Protein AF-A0A2D4SNI1-F1 (afdb_monomer)

Sequence (538 aa):
MSNFFRSLFESSTRHPFSGRPELKYFANRITIYRSSGDIVAQPELIWKSGSKNGLIHSILAFSGRELPASEVIIFLNEQDYSRISRAWYAQCLDIISPLYFSLIRDRNIAQRFDTNVRFGFSPDGHNGLQLELQENEFAIGLFDNRHKETEESLPLVDIKAHIAAQSDTFQDLGVLYNDQIAWTLGAHPLDTKRMEKLQIPCALQISQNEHGELSFRTNPAYEYLGLRPVPNFLNRRQLVYRDRILMTFLFETYELNRRTLDKSMMLNVATETLQLSLSNIQLQKSGFLFQKNRFSQWMEGYNLYLHRGYEVNTNKEKALAVFRVQGASIYFKSLRPPCFVDDMILAANKEIELKNGMQINSSGLLFSFHAHPFATQKNWPYLGEVRLEPTSIKLSYGASYKIGRDQKCEIPLPNGNDNSNIVWRPEFVQQERLPFRDSSVSKSSISTYSIMVGPEHALLDLKGDPSLCILQKKYPAFIRRGEQVLSLSTPNRKKSILSGDEILVGNQVFGVYFHKTPIWKQAESILLETPLYRALIS

pLDDT: mean 77.93, std 19.38, range [29.3, 98.19]

Solvent-accessible surface area (backbone atoms only — not comparable to full-atom values): 29930 Å² total; per-residue (Å²): 125,74,67,69,62,60,73,69,71,81,69,80,67,52,58,80,45,82,91,40,76,53,45,47,74,61,39,77,32,39,45,36,31,57,44,90,52,60,46,84,86,39,48,65,36,52,45,45,22,71,96,77,26,32,49,58,41,63,57,65,66,54,85,63,62,48,49,75,48,42,31,39,37,39,33,25,22,59,72,60,44,71,69,60,44,75,68,53,52,51,54,38,46,69,57,44,49,59,56,50,54,48,51,35,60,77,67,64,44,42,59,82,53,102,59,84,62,42,79,46,76,44,42,49,41,42,56,69,43,67,64,79,52,49,90,50,24,38,31,46,32,53,33,34,50,46,70,78,86,44,98,84,52,44,74,51,29,26,36,29,35,28,48,79,93,79,40,102,53,72,43,85,66,48,71,44,35,74,62,32,45,30,50,30,38,14,41,42,81,68,34,80,37,76,36,92,85,37,88,60,55,37,47,43,35,46,47,66,48,98,85,70,50,77,43,82,46,67,37,73,66,44,74,82,41,57,61,41,80,42,68,35,75,87,60,83,74,81,88,82,77,67,71,68,57,52,56,55,48,54,52,55,52,44,75,73,42,79,86,78,72,58,69,66,59,51,51,49,50,49,50,52,51,46,63,74,68,43,37,64,38,38,38,24,43,34,27,42,43,41,63,55,64,88,51,59,92,52,28,54,30,38,44,35,18,34,36,84,91,73,41,75,45,66,58,71,77,85,37,43,28,39,39,40,39,44,68,87,48,44,30,40,26,39,69,41,71,65,25,30,48,60,95,41,78,49,55,69,71,45,71,45,77,68,52,66,72,43,38,35,35,51,70,88,46,68,34,39,32,39,51,49,85,63,66,83,45,88,87,56,51,59,46,28,35,40,41,36,80,64,45,68,44,82,41,59,58,68,40,68,40,37,30,11,38,33,88,86,25,80,42,70,43,78,66,61,63,64,41,88,36,51,37,55,32,79,91,45,62,88,50,64,55,44,87,48,99,89,51,70,46,52,50,74,80,47,15,71,32,68,74,53,33,34,55,61,22,30,38,44,37,27,66,63,80,42,24,39,22,18,64,36,64,92,38,58,31,35,41,36,52,85,95,44,76,46,79,34,69,50,53,71,49,71,40,83,59,54,64,74,24,30,40,39,48,56,47,36,31,28,37,33,42,51,69,94,58,50,47,58,62,54,47,48,54,53,42,72,67,33,71,69,46,53,65,69,78,104

Nearest PDB structures (foldseek):
  1wln-assembly1_A  TM=7.751E-01  e=2.275E-02  Mus musculus
  1d0h-assembly1_A  TM=1.461E-01  e=1.661E-01  Clostridium tetani
  7by5-assembly1_A  TM=1.056E-01  e=3.951E-02  Clostridium tetani E88
  9fx1-assembly1_A  TM=1.630E-01  e=2.225E+00  Human rhinovirus 89 ATCC VR-1199

Secondary structure (DSSP, 8-state):
-HHHHHTTSSSS-B-TTTT-GGGHHHHTTEEEEE-SS-TTT-THHHH-SSSS-SHHHHHHT--SSEE--SEEEEEE-HHHHHT--HHHHHHHHHHHHHHHHHHHHHTT-EESSSSPPEEEEEETTGGG------TTEEEEEEE-------TT--EEEEEEE--TTT-SSPEEEEEEETT-SEEEEESSTT-SEE-TT--S-EEEEEEE-TTS-EEEEE-GGGGGGTEEEEE-TTSTT----SHHHHHHHHHHHHHHTTTT--HHHHHHHHHHHHHHHS-EEEEEEEEEEEE--TTTTTEEEEEEEEETTTEEES--TT-SEEEEEETTEEEEEESSS-EEETTEE--TT-EEE--TT-EEEETTEEEEEEE---TTSTT--EEEEEEEEEEEEEEETT-EEEEESSTT-SEEPP-----TTEEE-GGGTT-SEEEETTEEEEGGG--HHHHH--TT-EEEE-SSS-EEEES-TTS-EEEEETTEEEEE-STT--EE--TT-EEEETTEEEEEE--SS-HHHHHHHHHHHSHHHHHHH-

Foldseek 3Di:
DVVVVVVLPPDDWDQLQVPPLLCVVQSLQKIKHFAPDQCLVPVCSQCPRPDQDHDVNSQVVPPDQEQLFLEKEKEDAPVSVVSDDPVSVVVSCVNRQVVVVCSCVVVVRHYPDPDDRYYYYDYACQLHHHSPADVRMMMMGGDQADDPPDPPWAFWWFKWFDQVVPDPDIDTFGTDTPSGQKAKEDRDPRHPGHDPPRPRIKIWGWDQDPVRDTDTDIRPVVVNTRIDTGTPCPPVFDDDPLDVVVVVVVVVVCVVPVDDDDPVVVVVCVVVSLLVPQWKKKKWFFWFFDFADPPVVWFQWFKWFAAPPRDIGRDPPRGQKIWTDGHLWIKIAGCDDQKDWANDGDPHRDIDIDDAFIWIQTPNFIKTKHADPVPVDPPDTTGIMITGDIGIDIDGAQDKFFEFCAPPGPNHDDDDQDAPRTHTDPVCPPPQWDDDPVDIHGPSNDHPQVQQTHRRAKMFHRSDQTWIAGQDQSWKKWKADPPDIHTRRDHPDIDGDDQQIWIGGRGTIIHIHHDPDSVVVVVVVVLVPDPVNVVVVD

Radius of gyration: 30.47 Å; Cα contacts (8 Å, |Δi|>4): 1027; chains: 1; bounding box: 82×49×83 Å

Structure (mmCIF, N/CA/C/O backbone):
data_AF-A0A2D4SNI1-F1
#
_entry.id   AF-A0A2D4SNI1-F1
#
loop_
_atom_site.group_PDB
_atom_site.id
_atom_site.type_symbol
_atom_site.label_atom_id
_atom_site.label_alt_id
_atom_site.label_comp_id
_atom_site.label_asym_id
_atom_site.label_entity_id
_atom_site.label_seq_id
_atom_site.pdbx_PDB_ins_code
_atom_site.Cartn_x
_atom_site.Cartn_y
_atom_site.Cartn_z
_atom_site.occupancy
_atom_site.B_iso_or_equiv
_atom_site.auth_seq_id
_atom_site.auth_comp_id
_atom_site.auth_asym_id
_atom_site.auth_atom_id
_atom_site.pdbx_PDB_model_num
ATOM 1 N N . MET A 1 1 ? -23.556 -25.888 24.932 1.00 41.31 1 MET A N 1
ATOM 2 C CA . MET A 1 1 ? -22.949 -24.539 25.040 1.00 41.31 1 MET A CA 1
ATOM 3 C C . MET A 1 1 ? -23.935 -23.425 25.424 1.00 41.31 1 MET A C 1
ATOM 5 O O . MET A 1 1 ? -23.460 -22.417 25.919 1.00 41.31 1 MET A O 1
ATOM 9 N N . SER A 1 2 ? -25.267 -23.558 25.287 1.00 42.03 2 SER A N 1
ATOM 10 C CA . SER A 1 2 ? -26.202 -22.449 25.595 1.00 42.03 2 SER A CA 1
ATOM 11 C C . SER A 1 2 ? -26.520 -22.232 27.088 1.00 42.03 2 SER A C 1
ATOM 13 O O . SER A 1 2 ? -26.904 -21.129 27.461 1.00 42.03 2 SER A O 1
ATOM 15 N N . ASN A 1 3 ? -26.316 -23.226 27.964 1.00 29.56 3 ASN A N 1
ATOM 16 C CA . ASN A 1 3 ? -26.633 -23.088 29.398 1.00 29.56 3 ASN A CA 1
ATOM 17 C C . ASN A 1 3 ? -25.528 -22.400 30.223 1.00 29.56 3 ASN A C 1
ATOM 19 O O . ASN A 1 3 ? -25.834 -21.786 31.237 1.00 29.56 3 ASN A O 1
ATOM 23 N N . PHE A 1 4 ? -24.268 -22.430 29.766 1.00 38.88 4 PHE A N 1
ATOM 24 C CA . PHE A 1 4 ? -23.147 -21.772 30.458 1.00 38.88 4 PHE A CA 1
ATOM 25 C C . PHE A 1 4 ? -23.232 -20.240 30.371 1.00 38.88 4 PHE A C 1
ATOM 27 O O . PHE A 1 4 ? -22.919 -19.541 31.329 1.00 38.88 4 PHE A O 1
ATOM 34 N N . PHE A 1 5 ? -23.729 -19.714 29.247 1.00 41.41 5 PHE A N 1
ATOM 35 C CA . PHE A 1 5 ? -23.955 -18.278 29.086 1.00 41.41 5 PHE A CA 1
ATOM 36 C C . PHE A 1 5 ? -25.156 -17.782 29.896 1.00 41.41 5 PHE A C 1
ATOM 38 O O . PHE A 1 5 ? -25.113 -16.666 30.392 1.00 41.41 5 PHE A O 1
ATOM 45 N N . ARG A 1 6 ? -26.200 -18.598 30.099 1.00 36.88 6 ARG A N 1
ATOM 46 C CA . ARG A 1 6 ? -27.396 -18.173 30.849 1.00 36.88 6 ARG A CA 1
ATOM 47 C C . ARG A 1 6 ? -27.132 -17.993 32.350 1.00 36.88 6 ARG A C 1
ATOM 49 O O . ARG A 1 6 ? -27.623 -17.030 32.922 1.00 36.88 6 ARG A O 1
ATOM 56 N N . SER A 1 7 ? -26.294 -18.832 32.968 1.00 38.00 7 SER A N 1
ATOM 57 C CA . SER A 1 7 ? -25.949 -18.717 34.401 1.00 38.00 7 SER A CA 1
ATOM 58 C C . SER A 1 7 ? -24.905 -17.631 34.723 1.00 38.00 7 SER A C 1
ATOM 60 O O . SER A 1 7 ? -24.555 -17.417 35.889 1.00 38.00 7 SER A O 1
ATOM 62 N N . LEU A 1 8 ? -24.357 -16.953 33.707 1.00 41.66 8 LEU A N 1
ATOM 63 C CA . LEU A 1 8 ? -23.438 -15.824 33.884 1.00 41.66 8 LEU A CA 1
ATOM 64 C C . LEU A 1 8 ? -24.173 -14.501 34.169 1.00 41.66 8 LEU A C 1
ATOM 66 O O . LEU A 1 8 ? -23.577 -13.642 34.807 1.00 41.66 8 LEU A O 1
ATOM 70 N N . PHE A 1 9 ? -25.461 -14.373 33.819 1.00 43.88 9 PHE A N 1
ATOM 71 C CA . PHE A 1 9 ? -26.209 -13.102 33.867 1.00 43.88 9 PHE A CA 1
ATOM 72 C C . PHE A 1 9 ? -27.208 -12.944 35.034 1.00 43.88 9 PHE A C 1
ATOM 74 O O . PHE A 1 9 ? -27.954 -11.971 35.062 1.00 43.88 9 PHE A O 1
ATOM 81 N N . GLU A 1 10 ? -27.233 -13.847 36.019 1.00 40.00 10 GLU A N 1
ATOM 82 C CA . GLU A 1 10 ? -28.197 -13.796 37.143 1.00 40.00 10 GLU A CA 1
ATOM 83 C C . GLU A 1 10 ? -27.714 -13.049 38.408 1.00 40.00 10 GLU A C 1
ATOM 85 O O . GLU A 1 10 ? -28.218 -13.285 39.501 1.00 40.00 10 GLU A O 1
ATOM 90 N N . SER A 1 11 ? -26.777 -12.100 38.320 1.00 48.91 11 SER A N 1
ATOM 91 C CA . SER A 1 11 ? -26.444 -11.273 39.496 1.00 48.91 11 SER A CA 1
ATOM 92 C C . SER A 1 11 ? -25.962 -9.862 39.149 1.00 48.91 11 SER A C 1
ATOM 94 O O . SER A 1 11 ? -24.984 -9.700 38.427 1.00 48.91 11 SER A O 1
ATOM 96 N N . SER A 1 12 ? -26.635 -8.861 39.731 1.00 54.75 12 SER A N 1
ATOM 97 C CA . SER A 1 12 ? -26.191 -7.473 39.987 1.00 54.75 12 SER A CA 1
ATOM 98 C C . SER A 1 12 ? -25.812 -6.537 38.828 1.00 54.75 12 SER A C 1
ATOM 100 O O . SER A 1 12 ? -25.370 -5.425 39.103 1.00 54.75 12 SER A O 1
ATOM 102 N N . THR A 1 13 ? -26.005 -6.901 37.560 1.00 60.09 13 THR A N 1
ATOM 103 C CA . THR A 1 13 ? -25.713 -6.000 36.427 1.00 60.09 13 THR A CA 1
ATOM 104 C C . THR A 1 13 ? -26.971 -5.296 35.913 1.00 60.09 13 THR A C 1
ATOM 106 O O . THR A 1 13 ? -27.907 -5.955 35.459 1.00 60.09 13 THR A O 1
ATOM 109 N N . ARG A 1 14 ? -26.988 -3.954 35.938 1.00 70.12 14 ARG A N 1
ATOM 110 C CA . ARG A 1 14 ? -28.028 -3.124 35.297 1.00 70.12 14 ARG A CA 1
ATOM 111 C C . ARG A 1 14 ? -27.537 -2.647 33.929 1.00 70.12 14 ARG A C 1
ATOM 113 O O . ARG A 1 14 ? -26.410 -2.170 33.806 1.00 70.12 14 ARG A O 1
ATOM 120 N N . HIS A 1 15 ? -28.394 -2.736 32.911 1.00 66.38 15 HIS A N 1
ATOM 121 C CA . HIS A 1 15 ? -28.149 -2.119 31.605 1.00 66.38 15 HIS A CA 1
ATOM 122 C C . HIS A 1 15 ? -28.915 -0.786 31.513 1.00 66.38 15 HIS A C 1
ATOM 124 O O . HIS A 1 15 ? -30.149 -0.807 31.472 1.00 66.38 15 HIS A O 1
ATOM 130 N N . PRO A 1 16 ? -28.214 0.364 31.470 1.00 62.09 16 PRO A N 1
ATOM 131 C CA . PRO A 1 16 ? -28.805 1.698 31.655 1.00 62.09 16 PRO A CA 1
ATOM 132 C C . PRO A 1 16 ? -29.789 2.136 30.558 1.00 62.09 16 PRO A C 1
ATOM 134 O O . PRO A 1 16 ? -30.495 3.122 30.725 1.00 62.09 16 PRO A O 1
ATOM 137 N N . PHE A 1 17 ? -29.888 1.395 29.450 1.00 68.62 17 PHE A N 1
ATOM 138 C CA . PHE A 1 17 ? -30.736 1.753 28.304 1.00 68.62 17 PHE A CA 1
ATOM 139 C C . PHE A 1 17 ? -31.727 0.655 27.913 1.00 68.62 17 PHE A C 1
ATOM 141 O O . PHE A 1 17 ? -32.157 0.575 26.760 1.00 68.62 17 PHE A O 1
ATOM 148 N N . SER A 1 18 ? -32.089 -0.220 28.855 1.00 63.16 18 SER A N 1
ATOM 149 C CA . SER A 1 18 ? -33.180 -1.172 28.632 1.00 63.16 18 SER A CA 1
ATOM 150 C C . SER A 1 18 ? -34.470 -0.401 28.288 1.00 63.16 18 SER A C 1
ATOM 152 O O . SER A 1 18 ? -34.991 0.353 29.099 1.00 63.16 18 SER A O 1
ATOM 154 N N . GLY A 1 19 ? -34.929 -0.512 27.035 1.00 64.38 19 GLY A N 1
ATOM 155 C CA . GLY A 1 19 ? -36.088 0.231 26.511 1.00 64.38 19 GLY A CA 1
ATOM 156 C C . GLY A 1 19 ? -35.779 1.370 25.531 1.00 64.38 19 GLY A C 1
ATOM 157 O O . GLY A 1 19 ? -36.714 1.913 24.953 1.00 64.38 19 GLY A O 1
ATOM 158 N N . ARG A 1 20 ? -34.503 1.695 25.281 1.00 68.31 20 ARG A N 1
ATOM 159 C CA . ARG A 1 20 ? -34.074 2.675 24.263 1.00 68.31 20 ARG A CA 1
ATOM 160 C C . ARG A 1 20 ? -33.359 1.977 23.099 1.00 68.31 20 ARG A C 1
ATOM 162 O O . ARG A 1 20 ? -32.124 1.907 23.095 1.00 68.31 20 ARG A O 1
ATOM 169 N N . PRO A 1 21 ? -34.090 1.372 22.139 1.00 64.00 21 PRO A N 1
ATOM 170 C CA . PRO A 1 21 ? -33.493 0.609 21.037 1.00 64.00 21 PRO A CA 1
ATOM 171 C C . PRO A 1 21 ? -32.518 1.436 20.184 1.00 64.00 21 PRO A C 1
ATOM 173 O O . PRO A 1 21 ? -31.556 0.889 19.645 1.00 64.00 21 PRO A O 1
ATOM 176 N N . GLU A 1 22 ? -32.708 2.751 20.113 1.00 58.03 22 GLU A N 1
ATOM 177 C CA . GLU A 1 22 ? -31.824 3.706 19.450 1.00 58.03 22 GLU A CA 1
ATOM 178 C C . GLU A 1 22 ? -30.429 3.794 20.094 1.00 58.03 22 GLU A C 1
ATOM 180 O O . GLU A 1 22 ? -29.448 4.085 19.408 1.00 58.03 22 GLU A O 1
ATOM 185 N N . LEU A 1 23 ? -30.309 3.451 21.381 1.00 68.75 23 LEU A N 1
ATOM 186 C CA . LEU A 1 23 ? -29.051 3.437 22.133 1.00 68.75 23 LEU A CA 1
ATOM 187 C C . LEU A 1 23 ? -28.429 2.045 22.249 1.00 68.75 23 LEU A C 1
ATOM 189 O O . LEU A 1 23 ? -27.414 1.884 22.925 1.00 68.75 23 LEU A O 1
ATOM 193 N N . LYS A 1 24 ? -28.989 1.031 21.578 1.00 70.06 24 LYS A N 1
ATOM 194 C CA . LYS A 1 24 ? -28.545 -0.368 21.694 1.00 70.06 24 LYS A CA 1
ATOM 195 C C . LYS A 1 24 ? -27.043 -0.553 21.442 1.00 70.06 24 LYS A C 1
ATOM 197 O O . LYS A 1 24 ? -26.425 -1.390 22.093 1.00 70.06 24 LYS A O 1
ATOM 202 N N . TYR A 1 25 ? -26.453 0.233 20.535 1.00 71.81 25 TYR A N 1
ATOM 203 C CA . TYR A 1 25 ? -25.004 0.227 20.303 1.00 71.81 25 TYR A CA 1
ATOM 204 C C . TYR A 1 25 ? -24.226 0.560 21.583 1.00 71.81 25 TYR A C 1
ATOM 206 O O . TYR A 1 25 ? -23.408 -0.241 22.025 1.00 71.81 25 TYR A O 1
ATOM 214 N N . PHE A 1 26 ? -24.528 1.699 22.208 1.00 73.25 26 PHE A N 1
ATOM 215 C CA . PHE A 1 26 ? -23.872 2.170 23.429 1.00 73.25 26 PHE A CA 1
ATOM 216 C C . PHE A 1 26 ? -24.216 1.292 24.640 1.00 73.25 26 PHE A C 1
ATOM 218 O O . PHE A 1 26 ? -23.351 0.982 25.458 1.00 73.25 26 PHE A O 1
ATOM 225 N N . ALA A 1 27 ? -25.456 0.805 24.712 1.00 72.81 27 ALA A N 1
ATOM 226 C CA . ALA A 1 27 ? -25.940 -0.048 25.792 1.00 72.81 27 ALA A CA 1
ATOM 227 C C . ALA A 1 27 ? -25.188 -1.370 25.915 1.00 72.81 27 ALA A C 1
ATOM 229 O O . ALA A 1 27 ? -24.910 -1.820 27.021 1.00 72.81 27 ALA A O 1
ATOM 230 N N . ASN A 1 28 ? -24.813 -1.967 24.785 1.00 76.06 28 ASN A N 1
ATOM 231 C CA . ASN A 1 28 ? -24.062 -3.219 24.774 1.00 76.06 28 ASN A CA 1
ATOM 232 C C . ASN A 1 28 ? -22.581 -3.035 25.142 1.00 76.06 28 ASN A C 1
ATOM 234 O O . ASN A 1 28 ? -21.859 -4.018 25.282 1.00 76.06 28 ASN A O 1
ATOM 238 N N . ARG A 1 29 ? -22.111 -1.788 25.252 1.00 82.56 29 ARG A N 1
ATOM 239 C CA . ARG A 1 29 ? -20.713 -1.446 25.541 1.00 82.56 29 ARG A CA 1
ATOM 240 C C . ARG A 1 29 ? -20.500 -0.982 26.974 1.00 82.56 29 ARG A C 1
ATOM 242 O O . ARG A 1 29 ? -19.357 -0.976 27.419 1.00 82.56 29 ARG A O 1
ATOM 249 N N . ILE A 1 30 ? -21.573 -0.613 27.675 1.00 87.44 30 ILE A N 1
ATOM 250 C CA . ILE A 1 30 ? -21.548 -0.115 29.051 1.00 87.44 30 ILE A CA 1
ATOM 251 C C . ILE A 1 30 ? -22.174 -1.156 29.973 1.00 87.44 30 ILE A C 1
ATOM 253 O O . ILE A 1 30 ? -23.309 -1.587 29.774 1.00 87.44 30 ILE A O 1
ATOM 257 N N . THR A 1 31 ? -21.439 -1.532 31.014 1.00 89.31 31 THR A N 1
ATOM 258 C CA . THR A 1 31 ? -21.946 -2.400 32.084 1.00 89.31 31 THR A CA 1
ATOM 259 C C . THR A 1 31 ? -21.827 -1.678 33.415 1.00 89.31 31 THR A C 1
ATOM 261 O O . THR A 1 31 ? -20.744 -1.196 33.744 1.00 89.31 31 THR A O 1
ATOM 264 N N . ILE A 1 32 ? -22.931 -1.594 34.164 1.00 91.56 32 ILE A N 1
ATOM 265 C CA . ILE A 1 32 ? -22.940 -1.048 35.525 1.00 91.56 32 ILE A CA 1
ATOM 266 C C . ILE A 1 32 ? -22.612 -2.169 36.506 1.00 91.56 32 ILE A C 1
ATOM 268 O O . ILE A 1 32 ? -23.205 -3.250 36.457 1.00 91.56 32 ILE A O 1
ATOM 272 N N . TYR A 1 33 ? -21.683 -1.877 37.406 1.00 92.56 33 TYR A N 1
ATOM 273 C CA . TYR A 1 33 ? -21.228 -2.745 38.473 1.00 92.56 33 TYR A CA 1
ATOM 274 C C . TYR A 1 33 ? -21.471 -2.087 39.822 1.00 92.56 33 TYR A C 1
ATOM 276 O O . TYR A 1 33 ? -21.282 -0.883 39.985 1.00 92.56 33 TYR A O 1
ATOM 284 N N . ARG A 1 34 ? -21.830 -2.908 40.808 1.00 92.56 34 ARG A N 1
ATOM 285 C CA . ARG A 1 34 ? -21.821 -2.511 42.212 1.00 92.56 34 ARG A CA 1
ATOM 286 C C . ARG A 1 34 ? -20.539 -2.999 42.866 1.00 92.56 34 ARG A C 1
ATOM 288 O O . ARG A 1 34 ? -20.179 -4.172 42.739 1.00 92.56 34 ARG A O 1
ATOM 295 N N . SER A 1 35 ? -19.866 -2.091 43.552 1.00 92.00 35 SER A N 1
ATOM 296 C CA . SER A 1 35 ? -18.662 -2.367 44.305 1.00 92.00 35 SER A CA 1
ATOM 297 C C . SER A 1 35 ? -18.980 -2.861 45.717 1.00 92.00 35 SER A C 1
ATOM 299 O O . SER A 1 35 ? -19.962 -2.436 46.321 1.00 92.00 35 SER A O 1
ATOM 301 N N . SER A 1 36 ? -18.142 -3.742 46.268 1.00 91.25 36 SER A N 1
ATOM 302 C CA . SER A 1 36 ? -18.206 -4.157 47.677 1.00 91.25 36 SER A CA 1
ATOM 303 C C . SER A 1 36 ? -17.665 -3.108 48.657 1.00 91.25 36 SER A C 1
ATOM 305 O O . SER A 1 36 ? -17.714 -3.332 49.863 1.00 91.25 36 SER A O 1
ATOM 307 N N . GLY A 1 37 ? -17.119 -2.000 48.155 1.00 92.88 37 GLY A N 1
ATOM 308 C CA . GLY A 1 37 ? -16.563 -0.917 48.958 1.00 92.88 37 GLY A CA 1
ATOM 309 C C . GLY A 1 37 ? -16.221 0.316 48.124 1.00 92.88 37 GLY A C 1
ATOM 310 O O . GLY A 1 37 ? -16.485 0.360 46.919 1.00 92.88 37 GLY A O 1
ATOM 311 N N . ASP A 1 38 ? -15.600 1.290 48.782 1.00 94.94 38 ASP A N 1
ATOM 312 C CA . ASP A 1 38 ? -15.228 2.581 48.206 1.00 94.94 38 ASP A CA 1
ATOM 313 C C . ASP A 1 38 ? -14.112 2.428 47.159 1.00 94.94 38 ASP A C 1
ATOM 315 O O . ASP A 1 38 ? -12.943 2.218 47.485 1.00 94.94 38 ASP A O 1
ATOM 319 N N . ILE A 1 39 ? -14.482 2.552 45.885 1.00 94.56 39 ILE A N 1
ATOM 320 C CA . ILE A 1 39 ? -13.575 2.415 44.736 1.00 94.56 39 ILE A CA 1
ATOM 321 C C . ILE A 1 39 ? -12.545 3.542 44.637 1.00 94.56 39 ILE A C 1
ATOM 323 O O . ILE A 1 39 ? -11.504 3.352 44.013 1.00 94.56 39 ILE A O 1
ATOM 327 N N . VAL A 1 40 ? -12.806 4.703 45.246 1.00 95.81 40 VAL A N 1
ATOM 328 C CA . VAL A 1 40 ? -11.831 5.796 45.314 1.00 95.81 40 VAL A CA 1
ATOM 329 C C . VAL A 1 40 ? -10.826 5.517 46.430 1.00 95.81 40 VAL A C 1
ATOM 331 O O . VAL A 1 40 ? -9.638 5.779 46.273 1.00 95.81 40 VAL A O 1
ATOM 334 N N . ALA A 1 41 ? -11.244 4.917 47.542 1.00 95.81 41 ALA A N 1
ATOM 335 C CA . ALA A 1 41 ? -10.294 4.452 48.553 1.00 95.81 41 ALA A CA 1
ATOM 336 C C . ALA A 1 41 ? -9.494 3.213 48.095 1.00 95.81 41 ALA A C 1
ATOM 338 O O . ALA A 1 41 ? -8.340 3.060 48.490 1.00 95.81 41 ALA A O 1
ATOM 339 N N . GLN A 1 42 ? -10.097 2.343 47.273 1.00 95.81 42 GLN A N 1
ATOM 340 C CA . GLN A 1 42 ? -9.550 1.048 46.836 1.00 95.81 42 GLN A CA 1
ATOM 341 C C . GLN A 1 42 ? -9.704 0.855 45.310 1.00 95.81 42 GLN A C 1
ATOM 343 O O . GLN A 1 42 ? -10.631 0.172 44.853 1.00 95.81 42 GLN A O 1
ATOM 348 N N . PRO A 1 43 ? -8.812 1.444 44.489 1.00 95.00 43 PRO A N 1
ATOM 349 C CA . PRO A 1 43 ? -8.909 1.406 43.025 1.00 95.00 43 PRO A CA 1
ATOM 350 C C . PRO A 1 43 ? -8.913 -0.002 42.411 1.00 95.00 43 PRO A C 1
ATOM 352 O O . PRO A 1 43 ? -9.456 -0.211 41.325 1.00 95.00 43 PRO A O 1
ATOM 355 N N . GLU A 1 44 ? -8.344 -0.995 43.096 1.00 94.56 44 GLU A N 1
ATOM 356 C CA . GLU A 1 44 ? -8.334 -2.402 42.687 1.00 94.56 44 GLU A CA 1
ATOM 357 C C . GLU A 1 44 ? -9.741 -2.995 42.505 1.00 94.56 44 GLU A C 1
ATOM 359 O O . GLU A 1 44 ? -9.931 -3.920 41.707 1.00 94.56 44 GLU A O 1
ATOM 364 N N . LEU A 1 45 ? -10.749 -2.427 43.176 1.00 94.69 45 LEU A N 1
ATOM 365 C CA . LEU A 1 45 ? -12.142 -2.848 43.047 1.00 94.69 45 LEU A CA 1
ATOM 366 C C . LEU A 1 45 ? -12.706 -2.577 41.642 1.00 94.69 45 LEU A C 1
ATOM 368 O O . LEU A 1 45 ? -13.611 -3.287 41.203 1.00 94.69 45 LEU A O 1
ATOM 372 N N . ILE A 1 46 ? -12.135 -1.629 40.888 1.00 95.06 46 ILE A N 1
ATOM 373 C CA . ILE A 1 46 ? -12.502 -1.394 39.482 1.00 95.06 46 ILE A CA 1
ATOM 374 C C . ILE A 1 46 ? -12.125 -2.603 38.621 1.00 95.06 46 ILE A C 1
ATOM 376 O O . ILE A 1 46 ? -12.885 -3.002 37.733 1.00 95.06 46 ILE A O 1
ATOM 380 N N . TRP A 1 47 ? -10.964 -3.215 38.883 1.00 94.56 47 TRP A N 1
ATOM 381 C CA . TRP A 1 47 ? -10.548 -4.424 38.176 1.00 94.56 47 TRP A CA 1
ATOM 382 C C . TRP A 1 47 ? -11.469 -5.593 38.510 1.00 94.56 47 TRP A C 1
ATOM 384 O O . TRP A 1 47 ? -11.939 -6.287 37.602 1.00 94.56 47 TRP A O 1
ATOM 394 N N . LYS A 1 48 ? -11.732 -5.797 39.805 1.00 91.94 48 LYS A N 1
ATOM 395 C CA . LYS A 1 48 ? -12.540 -6.906 40.306 1.00 91.94 48 LYS A CA 1
ATOM 396 C C . LYS A 1 48 ? -13.227 -6.538 41.622 1.00 91.94 48 LYS A C 1
ATOM 398 O O . LYS A 1 48 ? -12.569 -6.471 42.655 1.00 91.94 48 LYS A O 1
ATOM 403 N N . SER A 1 49 ? -14.555 -6.424 41.604 1.00 82.50 49 SER A N 1
ATOM 404 C CA . SER A 1 49 ? -15.357 -6.201 42.815 1.00 82.50 49 SER A CA 1
ATOM 405 C C . SER A 1 49 ? -16.203 -7.435 43.152 1.00 82.50 49 SER A C 1
ATOM 407 O O . SER A 1 49 ? -17.357 -7.578 42.759 1.00 82.50 49 SER A O 1
ATOM 409 N N . GLY A 1 50 ? -15.597 -8.418 43.816 1.00 79.69 50 GLY A N 1
ATOM 410 C CA . GLY A 1 50 ? -16.219 -9.728 44.051 1.00 79.69 50 GLY A CA 1
ATOM 411 C C . GLY A 1 50 ? -16.006 -10.728 42.904 1.00 79.69 50 GLY A C 1
ATOM 412 O O . GLY A 1 50 ? -15.061 -10.620 42.124 1.00 79.69 50 GLY A O 1
ATOM 413 N N . SER A 1 51 ? -16.829 -11.778 42.826 1.00 64.94 51 SER A N 1
ATOM 414 C CA . SER A 1 51 ? -16.576 -12.916 41.921 1.00 64.94 51 SER A CA 1
ATOM 415 C C . SER A 1 51 ? -16.980 -12.678 40.459 1.00 64.94 51 SER A C 1
ATOM 417 O O . SER A 1 51 ? -16.438 -13.353 39.584 1.00 64.94 51 SER A O 1
ATOM 419 N N . LYS A 1 52 ? -17.888 -11.728 40.185 1.00 71.56 52 LYS A N 1
ATOM 420 C CA . LYS A 1 52 ? -18.452 -11.461 38.845 1.00 71.56 52 LYS A CA 1
ATOM 421 C C . LYS A 1 52 ? -18.555 -9.973 38.459 1.00 71.56 52 LYS A C 1
ATOM 423 O O . LYS A 1 52 ? -19.199 -9.668 37.465 1.00 71.56 52 LYS A O 1
ATOM 428 N N . ASN A 1 53 ? -17.921 -9.051 39.186 1.00 80.56 53 ASN A N 1
ATOM 429 C CA . ASN A 1 53 ? -17.988 -7.622 38.850 1.00 80.56 53 ASN A CA 1
ATOM 430 C C . ASN A 1 53 ? -16.617 -7.038 38.512 1.00 80.56 53 ASN A C 1
ATOM 432 O O . ASN A 1 53 ? -15.590 -7.527 38.987 1.00 80.56 53 ASN A O 1
ATOM 436 N N . GLY A 1 54 ? -16.626 -5.949 37.745 1.00 90.56 54 GLY A N 1
ATOM 437 C CA . GLY A 1 54 ? -15.444 -5.164 37.401 1.00 90.56 54 GLY A CA 1
ATOM 438 C C . GLY A 1 54 ? -14.957 -5.379 35.970 1.00 90.56 54 GLY A C 1
ATOM 439 O O . GLY A 1 54 ? -15.566 -6.083 35.161 1.00 90.56 54 GLY A O 1
ATOM 440 N N . LEU A 1 55 ? -13.830 -4.747 35.651 1.00 92.25 55 LEU A N 1
ATOM 441 C CA . LEU A 1 55 ? -13.273 -4.691 34.300 1.00 92.25 55 LEU A CA 1
ATOM 442 C C . LEU A 1 55 ? -12.915 -6.071 33.749 1.00 92.25 55 LEU A C 1
ATOM 444 O O . LEU A 1 55 ? -13.159 -6.335 32.570 1.00 92.25 55 LEU A O 1
ATOM 448 N N . ILE A 1 56 ? -12.407 -6.970 34.598 1.00 92.19 56 ILE A N 1
ATOM 449 C CA . ILE A 1 56 ? -12.102 -8.347 34.196 1.00 92.19 56 ILE A CA 1
ATOM 450 C C . ILE A 1 56 ? -13.331 -9.044 33.603 1.00 92.19 56 ILE A C 1
ATOM 452 O O . ILE A 1 56 ? -13.222 -9.749 32.602 1.00 92.19 56 ILE A O 1
ATOM 456 N N . HIS A 1 57 ? -14.509 -8.809 34.183 1.00 89.12 57 HIS A N 1
ATOM 457 C CA . HIS A 1 57 ? -15.752 -9.400 33.713 1.00 89.12 57 HIS A CA 1
ATOM 458 C C . HIS A 1 57 ? -16.175 -8.802 32.367 1.00 89.12 57 HIS A C 1
ATOM 460 O O . HIS A 1 57 ? -16.469 -9.556 31.441 1.00 89.12 57 HIS A O 1
ATOM 466 N N . SER A 1 58 ? -16.117 -7.471 32.219 1.00 88.19 58 SER A N 1
ATOM 467 C CA . SER A 1 58 ? -16.418 -6.798 30.946 1.00 88.19 58 SER A CA 1
ATOM 468 C C . SER A 1 58 ? -15.554 -7.322 29.797 1.00 88.19 58 SER A C 1
ATOM 470 O O . SER A 1 58 ? -16.061 -7.525 28.699 1.00 88.19 58 SER A O 1
ATOM 472 N N . ILE A 1 59 ? -14.263 -7.566 30.042 1.00 88.25 59 ILE A N 1
ATOM 473 C CA . ILE A 1 59 ? -13.335 -8.082 29.025 1.00 88.25 59 ILE A CA 1
ATOM 474 C C . ILE A 1 59 ? -13.659 -9.538 28.685 1.00 88.25 59 ILE A C 1
ATOM 476 O O . ILE A 1 59 ? -13.758 -9.887 27.512 1.00 88.25 59 ILE A O 1
ATOM 480 N N . LEU A 1 60 ? -13.855 -10.387 29.698 1.00 86.62 60 LEU A N 1
ATOM 481 C CA . LEU A 1 60 ? -14.143 -11.811 29.497 1.00 86.62 60 LEU A CA 1
ATOM 482 C C . LEU A 1 60 ? -15.515 -12.067 28.855 1.00 86.62 60 LEU A C 1
ATOM 484 O O . LEU A 1 60 ? -15.703 -13.104 28.221 1.00 86.62 60 LEU A O 1
ATOM 488 N N . ALA A 1 61 ? -16.462 -11.134 28.984 1.00 82.19 61 ALA A N 1
ATOM 489 C CA . ALA A 1 61 ? -17.764 -11.212 28.328 1.00 82.19 61 ALA A CA 1
ATOM 490 C C . ALA A 1 61 ? -17.677 -11.106 26.789 1.00 82.19 61 ALA A C 1
ATOM 492 O O . ALA A 1 61 ? -18.590 -11.564 26.092 1.00 82.19 61 ALA A O 1
ATOM 493 N N . PHE A 1 62 ? -16.577 -10.578 26.231 1.00 76.00 62 PHE A N 1
ATOM 494 C CA . PHE A 1 62 ? -16.324 -10.597 24.788 1.00 76.00 62 PHE A CA 1
ATOM 495 C C . PHE A 1 62 ? -15.917 -12.008 24.333 1.00 76.00 62 PHE A C 1
ATOM 497 O O . PHE A 1 62 ? -14.750 -12.379 24.260 1.00 76.00 62 PHE A O 1
ATOM 504 N N . SER A 1 63 ? -16.924 -12.817 24.010 1.00 54.53 63 SER A N 1
ATOM 505 C CA . SER A 1 63 ? -16.829 -14.252 23.697 1.00 54.53 63 SER A CA 1
ATOM 506 C C . SER A 1 63 ? -16.235 -14.605 22.317 1.00 54.53 63 SER A C 1
ATOM 508 O O . SER A 1 63 ? -16.399 -15.729 21.846 1.00 54.53 63 SER A O 1
ATOM 510 N N . GLY A 1 64 ? -15.518 -13.688 21.660 1.00 58.59 64 GLY A N 1
ATOM 511 C CA . GLY A 1 64 ? -15.164 -13.814 20.243 1.00 58.59 64 GLY A CA 1
ATOM 512 C C . GLY A 1 64 ? -13.770 -13.320 19.877 1.00 58.59 64 GLY A C 1
ATOM 513 O O . GLY A 1 64 ? -13.676 -12.493 18.990 1.00 58.59 64 GLY A O 1
ATOM 514 N N . ARG A 1 65 ? -12.725 -13.843 20.539 1.00 59.00 65 ARG A N 1
ATOM 515 C CA . ARG A 1 65 ? -11.264 -13.737 20.263 1.00 59.00 65 ARG A CA 1
ATOM 516 C C . ARG A 1 65 ? -10.628 -12.351 20.105 1.00 59.00 65 ARG A C 1
ATOM 518 O O . ARG A 1 65 ? -9.477 -12.219 20.499 1.00 59.00 65 ARG A O 1
ATOM 525 N N . GLU A 1 66 ? -11.324 -11.350 19.593 1.00 71.00 66 GLU A N 1
ATOM 526 C CA . GLU A 1 66 ? -10.851 -9.980 19.475 1.00 71.00 66 GLU A CA 1
ATOM 527 C C . GLU A 1 66 ? -11.530 -9.094 20.510 1.00 71.00 66 GLU A C 1
ATOM 529 O O . GLU A 1 66 ? -12.751 -9.141 20.663 1.00 71.00 66 GLU A O 1
ATOM 534 N N . LEU A 1 67 ? -10.750 -8.260 21.201 1.00 74.62 67 LEU A N 1
ATOM 535 C CA . LEU A 1 67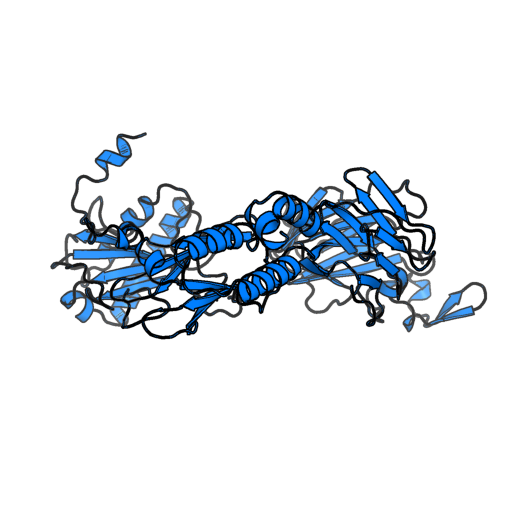 ? -11.303 -7.177 21.999 1.00 74.62 67 LEU A CA 1
ATOM 536 C C . LEU A 1 67 ? -11.540 -5.958 21.092 1.00 74.62 67 LEU A C 1
ATOM 538 O O . LEU A 1 67 ? -10.579 -5.318 20.655 1.00 74.62 67 LEU A O 1
ATOM 542 N N . PRO A 1 68 ? -12.801 -5.581 20.828 1.00 67.38 68 PRO A N 1
ATOM 543 C CA . PRO A 1 68 ? -13.143 -4.427 20.004 1.00 67.38 68 PRO A CA 1
ATOM 544 C C . PRO A 1 68 ? -13.112 -3.137 20.837 1.00 67.38 68 PRO A C 1
ATOM 546 O O . PRO A 1 68 ? -14.121 -2.432 20.886 1.00 67.38 68 PRO A O 1
ATOM 549 N N . ALA A 1 69 ? -12.024 -2.876 21.566 1.00 78.94 69 ALA A N 1
ATOM 550 C CA . ALA A 1 69 ? -11.896 -1.680 22.393 1.00 78.94 69 ALA A CA 1
ATOM 551 C C . ALA A 1 69 ? -10.485 -1.086 22.313 1.00 78.94 69 ALA A C 1
ATOM 553 O O . ALA A 1 69 ? -9.499 -1.744 22.633 1.00 78.94 69 ALA A O 1
ATOM 554 N N . SER A 1 70 ? -10.414 0.177 21.905 1.00 81.69 70 SER A N 1
ATOM 555 C CA . SER A 1 70 ? -9.226 1.036 21.955 1.00 81.69 70 SER A CA 1
ATOM 556 C C . SER A 1 70 ? -9.179 1.893 23.227 1.00 81.69 70 SER A C 1
ATOM 558 O O . SER A 1 70 ? -8.143 2.478 23.556 1.00 81.69 70 SER A O 1
ATOM 560 N N . GLU A 1 71 ? -10.312 2.002 23.923 1.00 87.31 71 GLU A N 1
ATOM 561 C CA . GLU A 1 71 ? -10.496 2.829 25.109 1.00 87.31 71 GLU A CA 1
ATOM 562 C C . GLU A 1 71 ? -11.426 2.148 26.124 1.00 87.31 71 GLU A C 1
ATOM 564 O O . GLU A 1 71 ? -12.414 1.504 25.766 1.00 87.31 71 GLU A O 1
ATOM 569 N N . VAL A 1 72 ? -11.086 2.293 27.401 1.00 89.94 72 VAL A N 1
ATOM 570 C CA . VAL A 1 72 ? -11.855 1.854 28.564 1.00 89.94 72 VAL A CA 1
ATOM 571 C C . VAL A 1 72 ? -12.205 3.108 29.353 1.00 89.94 72 VAL A C 1
ATOM 573 O O . VAL A 1 72 ? -11.306 3.771 29.870 1.00 89.94 72 VAL A O 1
ATOM 576 N N . ILE A 1 73 ? -13.490 3.435 29.472 1.00 91.25 73 ILE A N 1
ATOM 577 C CA . ILE A 1 73 ? -13.938 4.548 30.319 1.00 91.25 73 ILE A CA 1
ATOM 578 C C . ILE A 1 73 ? -14.643 4.004 31.549 1.00 91.25 73 ILE A C 1
ATOM 580 O O . ILE A 1 73 ? -15.549 3.176 31.446 1.00 91.25 73 ILE A O 1
ATOM 584 N N . ILE A 1 74 ? -14.223 4.495 32.709 1.00 93.88 74 ILE A N 1
ATOM 585 C CA . ILE A 1 74 ? -14.826 4.202 34.001 1.00 93.88 74 ILE A CA 1
ATOM 586 C C . ILE A 1 74 ? -15.701 5.396 34.382 1.00 93.88 74 ILE A C 1
ATOM 588 O O . ILE A 1 74 ? -15.207 6.504 34.600 1.00 93.88 74 ILE A O 1
ATOM 592 N N . PHE A 1 75 ? -17.008 5.170 34.420 1.00 93.94 75 PHE A N 1
ATOM 593 C CA . PHE A 1 75 ? -17.987 6.159 34.847 1.00 93.94 75 PHE A CA 1
ATOM 594 C C . PHE A 1 75 ? -18.222 6.033 36.342 1.00 93.94 75 PHE A C 1
ATOM 596 O O . PHE A 1 75 ? -18.453 4.930 36.840 1.00 93.94 75 PHE A O 1
ATOM 603 N N . LEU A 1 76 ? -18.180 7.162 37.034 1.00 95.19 76 LEU A N 1
ATOM 604 C CA . LEU A 1 76 ? -18.341 7.254 38.480 1.00 95.19 76 LEU A CA 1
ATOM 605 C C . LEU A 1 76 ? -19.501 8.176 38.803 1.00 95.19 76 LEU A C 1
ATOM 607 O O . LEU A 1 76 ? -19.722 9.138 38.073 1.00 95.19 76 LEU A O 1
ATOM 611 N N . ASN A 1 77 ? -20.213 7.937 39.901 1.00 95.31 77 ASN A N 1
ATOM 612 C CA . ASN A 1 77 ? -21.143 8.950 40.394 1.00 95.31 77 ASN A CA 1
ATOM 613 C C . ASN A 1 77 ? -20.390 10.274 40.681 1.00 95.31 77 ASN A C 1
ATOM 615 O O . ASN A 1 77 ? -19.165 10.306 40.836 1.00 95.31 77 ASN A O 1
ATOM 619 N N . GLU A 1 78 ? -21.126 11.383 40.725 1.00 93.81 78 GLU A N 1
ATOM 620 C CA . GLU A 1 78 ? -20.543 12.724 40.860 1.00 93.81 78 GLU A CA 1
ATOM 621 C C . GLU A 1 78 ? -19.694 12.883 42.136 1.00 93.81 78 GLU A C 1
ATOM 623 O O . GLU A 1 78 ? -18.624 13.498 42.099 1.00 93.81 78 GLU A O 1
ATOM 628 N N . GLN A 1 79 ? -20.126 12.277 43.247 1.00 95.62 79 GLN A N 1
ATOM 629 C CA . GLN A 1 79 ? -19.425 12.348 44.530 1.00 95.62 79 GLN A CA 1
ATOM 630 C C . GLN A 1 79 ? -18.063 11.651 44.453 1.00 95.62 79 GLN A C 1
ATOM 632 O O . GLN A 1 79 ? -17.049 12.249 44.814 1.00 95.62 79 GLN A O 1
ATOM 637 N N . ASP A 1 80 ? -18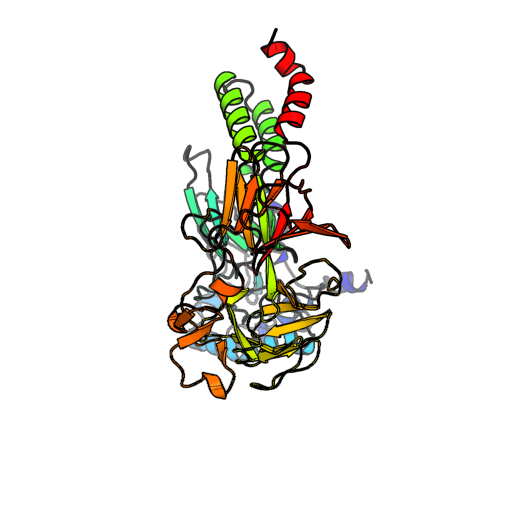.008 10.435 43.914 1.00 96.31 80 ASP A N 1
ATOM 638 C CA . ASP A 1 80 ? -16.766 9.681 43.749 1.00 96.31 80 ASP A CA 1
ATOM 639 C C . ASP A 1 80 ? -15.832 10.335 42.731 1.00 96.31 80 ASP A C 1
ATOM 641 O O . ASP A 1 80 ? -14.629 10.443 42.974 1.00 96.31 80 ASP A O 1
ATOM 645 N N . TYR A 1 81 ? -16.371 10.859 41.626 1.00 96.12 81 TYR A N 1
ATOM 646 C CA . TYR A 1 81 ? -15.563 11.576 40.641 1.00 96.12 81 TYR A CA 1
ATOM 647 C C . TYR A 1 81 ? -14.907 12.831 41.236 1.00 96.12 81 TYR A C 1
ATOM 649 O O . TYR A 1 81 ? -13.735 13.099 40.970 1.00 96.12 81 TYR A O 1
ATOM 657 N N . SER A 1 82 ? -15.622 13.575 42.090 1.00 95.81 82 SER A N 1
ATOM 658 C CA . SER A 1 82 ? -15.101 14.792 42.735 1.00 95.81 82 SER A CA 1
ATOM 659 C C . SER A 1 82 ? -13.905 14.536 43.665 1.00 95.81 82 SER A C 1
ATOM 661 O O . SER A 1 82 ? -13.111 15.440 43.927 1.00 95.81 82 SER A O 1
ATOM 663 N N . ARG A 1 83 ? -13.753 13.295 44.144 1.00 96.69 83 ARG A N 1
ATOM 664 C CA . ARG A 1 83 ? -12.670 12.858 45.035 1.00 96.69 83 ARG A CA 1
ATOM 665 C C . ARG A 1 83 ? -11.406 12.443 44.277 1.00 96.69 83 ARG A C 1
ATOM 667 O O . ARG A 1 83 ? -10.357 12.260 44.898 1.00 96.69 83 ARG A O 1
ATOM 674 N N . ILE A 1 84 ? -11.472 12.293 42.952 1.00 95.75 84 ILE A N 1
ATOM 675 C CA . ILE A 1 84 ? -10.321 11.888 42.145 1.00 95.75 84 ILE A CA 1
ATOM 676 C C . ILE A 1 84 ? -9.337 13.043 41.992 1.00 95.75 84 ILE A C 1
ATOM 678 O O . ILE A 1 84 ? -9.657 14.126 41.510 1.00 95.75 84 ILE A O 1
ATOM 682 N N . SER A 1 85 ? -8.080 12.763 42.323 1.00 94.69 85 SER A N 1
ATOM 683 C CA . SER A 1 85 ? -6.947 13.629 42.010 1.00 94.69 85 SER A CA 1
ATOM 684 C C . SER A 1 85 ? -6.110 13.050 40.868 1.00 94.69 85 SER A C 1
ATOM 686 O O . SER A 1 85 ? -6.193 11.866 40.536 1.00 94.69 85 SER A O 1
ATOM 688 N N . ARG A 1 86 ? -5.214 13.862 40.296 1.00 92.81 86 ARG A N 1
ATOM 689 C CA . ARG A 1 86 ? -4.230 13.379 39.310 1.00 92.81 86 ARG A CA 1
ATOM 690 C C . ARG A 1 86 ? -3.326 12.272 39.874 1.00 92.81 86 ARG A C 1
ATOM 692 O O . ARG A 1 86 ? -2.939 11.375 39.131 1.00 92.81 86 ARG A O 1
ATOM 699 N N . ALA A 1 87 ? -3.002 12.333 41.168 1.00 93.94 87 ALA A N 1
ATOM 700 C CA . ALA A 1 87 ? -2.204 11.312 41.846 1.00 93.94 87 ALA A CA 1
ATOM 701 C C . ALA A 1 87 ? -2.975 9.992 41.973 1.00 93.94 87 ALA A C 1
ATOM 703 O O . ALA A 1 87 ? -2.445 8.937 41.635 1.00 93.94 87 ALA A O 1
ATOM 704 N N . TRP A 1 88 ? -4.249 10.070 42.370 1.00 95.56 88 TRP A N 1
ATOM 705 C CA . TRP A 1 88 ? -5.139 8.912 42.414 1.00 95.56 88 TRP A CA 1
ATOM 706 C C . TRP A 1 88 ? -5.279 8.255 41.038 1.00 95.56 88 TRP A C 1
ATOM 708 O O . TRP A 1 88 ? -5.164 7.041 40.913 1.00 95.56 88 TRP A O 1
ATOM 718 N N . TYR A 1 89 ? -5.465 9.064 39.989 1.00 94.19 89 TYR A N 1
ATOM 719 C CA . TYR A 1 89 ? -5.576 8.576 38.615 1.00 94.19 89 TYR A CA 1
ATOM 720 C C . TYR A 1 89 ? -4.339 7.764 38.211 1.00 94.19 89 TYR A C 1
ATOM 722 O O . TYR A 1 89 ? -4.473 6.657 37.699 1.00 94.19 89 TYR A O 1
ATOM 730 N N . ALA A 1 90 ? -3.135 8.285 38.474 1.00 91.75 90 ALA A N 1
ATOM 731 C CA . ALA A 1 90 ? -1.888 7.581 38.174 1.00 91.75 90 ALA A CA 1
ATOM 732 C C . ALA A 1 90 ? -1.780 6.256 38.948 1.00 91.75 90 ALA A C 1
ATOM 734 O O . ALA A 1 90 ? -1.546 5.216 38.339 1.00 91.75 90 ALA A O 1
ATOM 735 N N . GLN A 1 91 ? -2.059 6.278 40.255 1.00 94.06 91 GLN A N 1
ATOM 736 C CA . GLN A 1 91 ? -2.066 5.080 41.098 1.00 94.06 91 GLN A CA 1
ATOM 737 C C . GLN A 1 91 ? -3.049 4.018 40.583 1.00 94.06 91 GLN A C 1
ATOM 739 O O . GLN A 1 91 ? -2.723 2.835 40.520 1.00 94.06 91 GLN A O 1
ATOM 744 N N . CYS A 1 92 ? -4.254 4.433 40.196 1.00 94.62 92 CYS A N 1
ATOM 745 C CA . CYS A 1 92 ? -5.260 3.541 39.641 1.00 94.62 92 CYS A CA 1
ATOM 746 C C . CYS A 1 92 ? -4.764 2.874 38.345 1.00 94.62 92 CYS A C 1
ATOM 748 O O . CYS A 1 92 ? -4.912 1.663 38.171 1.00 94.62 92 CYS A O 1
ATOM 750 N N . LEU A 1 93 ? -4.110 3.632 37.456 1.00 93.19 93 LEU A N 1
ATOM 751 C CA . LEU A 1 93 ? -3.529 3.080 36.230 1.00 93.19 93 LEU A CA 1
ATOM 752 C C . LEU A 1 93 ? -2.370 2.118 36.486 1.00 93.19 93 LEU A C 1
ATOM 754 O O . LEU A 1 93 ? -2.284 1.111 35.779 1.00 93.19 93 LEU A O 1
ATOM 758 N N . ASP A 1 94 ? -1.528 2.392 37.481 1.00 93.81 94 ASP A N 1
ATOM 759 C CA . ASP A 1 94 ? -0.427 1.506 37.879 1.00 93.81 94 ASP A CA 1
ATOM 760 C C . ASP A 1 94 ? -0.941 0.152 38.392 1.00 93.81 94 ASP A C 1
ATOM 762 O O . ASP A 1 94 ? -0.274 -0.869 38.230 1.00 93.81 94 ASP A O 1
ATOM 766 N N . ILE A 1 95 ? -2.154 0.119 38.952 1.00 94.12 95 ILE A N 1
ATOM 767 C CA . ILE A 1 95 ? -2.822 -1.111 39.395 1.00 94.12 95 ILE A CA 1
ATOM 768 C C . ILE A 1 95 ? -3.511 -1.815 38.218 1.00 94.12 95 ILE A C 1
ATOM 770 O O . ILE A 1 95 ? -3.306 -3.007 37.987 1.00 94.12 95 ILE A O 1
ATOM 774 N N . ILE A 1 96 ? -4.351 -1.099 37.467 1.00 92.88 96 ILE A N 1
ATOM 775 C CA . ILE A 1 96 ? -5.251 -1.711 36.478 1.00 92.88 96 ILE A CA 1
ATOM 776 C C . ILE A 1 96 ? -4.510 -2.112 35.200 1.00 92.88 96 ILE A C 1
ATOM 778 O O . ILE A 1 96 ? -4.789 -3.178 34.646 1.00 92.88 96 ILE A O 1
ATOM 782 N N . SER A 1 97 ? -3.566 -1.298 34.720 1.00 90.69 97 SER A N 1
ATOM 783 C CA . SER A 1 97 ? -2.924 -1.534 33.419 1.00 90.69 97 SER A CA 1
ATOM 784 C C . SER A 1 97 ? -2.146 -2.858 33.380 1.00 90.69 97 SER A C 1
ATOM 786 O O . SER A 1 97 ? -2.363 -3.634 32.446 1.00 90.69 97 SER A O 1
ATOM 788 N N . PRO A 1 98 ? -1.303 -3.206 34.377 1.00 91.81 98 PRO A N 1
ATOM 789 C CA . PRO A 1 98 ? -0.596 -4.489 34.374 1.00 91.81 98 PRO A CA 1
ATOM 790 C C . PRO A 1 98 ? -1.537 -5.696 34.428 1.00 91.81 98 PRO A C 1
ATOM 792 O O . PRO A 1 98 ? -1.280 -6.705 33.765 1.00 91.81 98 PRO A O 1
ATOM 795 N N . LEU A 1 99 ? -2.637 -5.591 35.182 1.00 93.31 99 LEU A N 1
ATOM 796 C CA . LEU A 1 99 ? -3.660 -6.636 35.277 1.00 93.31 99 LEU A CA 1
ATOM 797 C C . LEU A 1 99 ? -4.380 -6.826 33.940 1.00 93.31 99 LEU A C 1
ATOM 799 O O . LEU A 1 99 ? -4.545 -7.957 33.480 1.00 93.31 99 LEU A O 1
ATOM 803 N N . TYR A 1 100 ? -4.731 -5.720 33.285 1.00 91.25 100 TYR A N 1
ATOM 804 C CA . TYR A 1 100 ? -5.314 -5.710 31.952 1.00 91.25 100 TYR A CA 1
ATOM 805 C C . TYR A 1 100 ? -4.395 -6.394 30.932 1.00 91.25 100 TYR A C 1
ATOM 807 O O . TYR A 1 100 ? -4.795 -7.374 30.305 1.00 91.25 100 TYR A O 1
ATOM 815 N N . PHE A 1 101 ? -3.147 -5.935 30.796 1.00 88.44 101 PHE A N 1
ATOM 816 C CA . PHE A 1 101 ? -2.220 -6.489 29.804 1.00 88.44 101 PHE A CA 1
ATOM 817 C C . PHE A 1 101 ? -1.848 -7.945 30.096 1.00 88.44 101 PHE A C 1
ATOM 819 O O . PHE A 1 101 ? -1.710 -8.735 29.161 1.00 88.44 101 PHE A O 1
ATOM 826 N N . SER A 1 102 ? -1.749 -8.328 31.373 1.00 91.00 102 SER A N 1
ATOM 827 C CA . SER A 1 102 ? -1.546 -9.730 31.750 1.00 91.00 102 SER A CA 1
ATOM 828 C C . SER A 1 102 ? -2.741 -10.584 31.344 1.00 91.00 102 SER A C 1
ATOM 830 O O . SER A 1 102 ? -2.544 -11.609 30.708 1.00 91.00 102 SER A O 1
ATOM 832 N N . LEU A 1 103 ? -3.979 -10.141 31.592 1.00 89.38 103 LEU A N 1
ATOM 833 C CA . LEU A 1 103 ? -5.170 -10.877 31.162 1.00 89.38 103 LEU A CA 1
ATOM 834 C C . LEU A 1 103 ? -5.211 -11.069 29.641 1.00 89.38 103 LEU A C 1
ATOM 836 O O . LEU A 1 103 ? -5.479 -12.178 29.183 1.00 89.38 103 LEU A O 1
ATOM 840 N N . ILE A 1 104 ? -4.954 -10.007 28.870 1.00 87.31 104 ILE A N 1
ATOM 841 C CA . ILE A 1 104 ? -4.952 -10.062 27.402 1.00 87.31 104 ILE A CA 1
ATOM 842 C C . ILE A 1 104 ? -3.912 -11.070 26.902 1.00 87.31 104 ILE A C 1
ATOM 844 O O . ILE A 1 104 ? -4.249 -11.942 26.100 1.00 87.31 104 ILE A O 1
ATOM 848 N N . ARG A 1 105 ? -2.680 -10.997 27.424 1.00 87.31 105 ARG A N 1
ATOM 849 C CA . ARG A 1 105 ? -1.589 -11.921 27.088 1.00 87.31 105 ARG A CA 1
ATOM 850 C C . ARG A 1 105 ? -1.922 -13.359 27.483 1.00 87.31 105 ARG A C 1
ATOM 852 O O . ARG A 1 105 ? -1.851 -14.255 26.649 1.00 87.31 105 ARG A O 1
ATOM 859 N N . ASP A 1 106 ? -2.315 -13.581 28.734 1.00 88.69 106 ASP A N 1
ATOM 860 C CA . ASP A 1 106 ? -2.515 -14.916 29.305 1.00 88.69 106 ASP A CA 1
ATOM 861 C C . ASP A 1 106 ? -3.729 -15.629 28.682 1.00 88.69 106 ASP A C 1
ATOM 863 O O . ASP A 1 106 ? -3.780 -16.857 28.621 1.00 88.69 106 ASP A O 1
ATOM 867 N N . ARG A 1 107 ? -4.717 -14.867 28.192 1.00 86.19 107 ARG A N 1
ATOM 868 C CA . ARG A 1 107 ? -5.891 -15.392 27.477 1.00 86.19 107 ARG A CA 1
ATOM 869 C C . ARG A 1 107 ? -5.749 -15.368 25.957 1.00 86.19 107 ARG A C 1
ATOM 871 O O . ARG A 1 107 ? -6.680 -15.810 25.285 1.00 86.19 107 ARG A O 1
ATOM 878 N N . ASN A 1 108 ? -4.620 -14.890 25.430 1.00 84.88 108 ASN A N 1
ATOM 879 C CA . ASN A 1 108 ? -4.380 -14.699 24.000 1.00 84.88 108 ASN A CA 1
ATOM 880 C C . ASN A 1 108 ? -5.553 -13.979 23.304 1.00 84.88 108 ASN A C 1
ATOM 882 O O . ASN A 1 108 ? -6.056 -14.422 22.269 1.00 84.88 108 ASN A O 1
ATOM 886 N N . ILE A 1 109 ? -6.048 -12.910 23.932 1.00 83.38 109 ILE A N 1
ATOM 887 C CA . ILE A 1 109 ? -7.120 -12.089 23.369 1.00 83.38 109 ILE A CA 1
ATOM 888 C C . ILE A 1 109 ? -6.477 -11.190 22.319 1.00 83.38 109 ILE A C 1
ATOM 890 O O . ILE A 1 109 ? -5.647 -10.344 22.646 1.00 83.38 109 ILE A O 1
ATOM 894 N N . ALA A 1 110 ? -6.846 -11.376 21.056 1.00 79.44 110 ALA A N 1
ATOM 895 C CA . ALA A 1 110 ? -6.355 -10.535 19.980 1.00 79.44 110 ALA A CA 1
ATOM 896 C C . ALA A 1 110 ? -6.841 -9.096 20.202 1.00 79.44 110 ALA A C 1
ATOM 898 O O . ALA A 1 110 ? -8.014 -8.842 20.487 1.00 79.44 110 ALA A O 1
ATOM 899 N N . GLN A 1 111 ? -5.935 -8.134 20.094 1.00 74.19 111 GLN A N 1
ATOM 900 C CA . GLN A 1 111 ? -6.303 -6.726 20.071 1.00 74.19 111 GLN A CA 1
ATOM 901 C C . GLN A 1 111 ? -6.407 -6.301 18.614 1.00 74.19 111 GLN A C 1
ATOM 903 O O . GLN A 1 111 ? -5.494 -6.530 17.827 1.00 74.19 111 GLN A O 1
ATOM 908 N N . ARG A 1 112 ? -7.535 -5.688 18.247 1.00 67.25 112 ARG A N 1
ATOM 909 C CA . ARG A 1 112 ? -7.772 -5.257 16.862 1.00 67.25 112 ARG A CA 1
ATOM 910 C C . ARG A 1 112 ? -6.800 -4.166 16.406 1.00 67.25 112 ARG A C 1
ATOM 912 O O . ARG A 1 112 ? -6.548 -4.018 15.216 1.00 67.25 112 ARG A O 1
ATOM 919 N N . PHE A 1 113 ? -6.241 -3.425 17.355 1.00 65.12 113 PHE A N 1
ATOM 920 C CA . PHE A 1 113 ? -5.140 -2.510 17.115 1.00 65.12 113 PHE A CA 1
ATOM 921 C C . PHE A 1 113 ? -3.963 -2.890 17.991 1.00 65.12 113 PHE A C 1
ATOM 923 O O . PHE A 1 113 ? -4.150 -3.158 19.176 1.00 65.12 113 PHE A O 1
ATOM 930 N N . ASP A 1 114 ? -2.764 -2.808 17.421 1.00 61.50 114 ASP A N 1
ATOM 931 C CA . ASP A 1 114 ? -1.477 -3.014 18.098 1.00 61.50 114 ASP A CA 1
ATOM 932 C C . ASP A 1 114 ? -1.134 -1.858 19.060 1.00 61.50 114 ASP A C 1
ATOM 934 O O . ASP A 1 114 ? -0.028 -1.328 19.087 1.00 61.50 114 ASP A O 1
ATOM 938 N N . THR A 1 115 ? -2.129 -1.343 19.787 1.00 59.84 115 THR A N 1
ATOM 939 C CA . THR A 1 115 ? -1.966 -0.141 20.598 1.00 59.84 115 THR A CA 1
ATOM 940 C C . THR A 1 115 ? -2.482 -0.278 22.000 1.00 59.84 115 THR A C 1
ATOM 942 O O . THR A 1 115 ? -3.553 -0.825 22.244 1.00 59.84 115 THR A O 1
ATOM 945 N N . ASN A 1 116 ? -1.729 0.355 22.897 1.00 71.56 116 ASN A N 1
ATOM 946 C CA . ASN A 1 116 ? -2.073 0.544 24.293 1.00 71.56 116 ASN A CA 1
ATOM 947 C C . ASN A 1 116 ? -3.489 1.111 24.422 1.00 71.56 116 ASN A C 1
ATOM 949 O O . ASN A 1 116 ? -3.765 2.238 23.991 1.00 71.56 116 ASN A O 1
ATOM 953 N N . VAL A 1 117 ? -4.369 0.327 25.040 1.00 80.56 117 VAL A N 1
ATOM 954 C CA . VAL A 1 117 ? -5.712 0.766 25.415 1.00 80.56 117 VAL A CA 1
ATOM 955 C C . VAL A 1 117 ? -5.605 1.974 26.337 1.00 80.56 117 VAL A C 1
ATOM 957 O O . VAL A 1 117 ? -4.808 1.986 27.275 1.00 80.56 117 VAL A O 1
ATOM 960 N N . ARG A 1 118 ? -6.386 3.018 26.045 1.00 85.75 118 ARG A N 1
ATOM 961 C CA . ARG A 1 118 ? -6.477 4.188 26.922 1.00 85.75 118 ARG A CA 1
ATOM 962 C C . ARG A 1 118 ? -7.480 3.905 28.026 1.00 85.75 118 ARG A C 1
ATOM 964 O O . ARG A 1 118 ? -8.573 3.430 27.752 1.00 85.75 118 ARG A O 1
ATOM 971 N N . PHE A 1 119 ? -7.122 4.261 29.245 1.00 89.38 119 PHE A N 1
ATOM 972 C CA . PHE A 1 119 ? -8.060 4.329 30.352 1.00 89.38 119 PHE A CA 1
ATOM 973 C C . PHE A 1 119 ? -8.483 5.781 30.548 1.00 89.38 119 PHE A C 1
ATOM 975 O O . PHE A 1 119 ? -7.647 6.682 30.458 1.00 89.38 119 PHE A O 1
ATOM 982 N N . GLY A 1 120 ? -9.768 6.001 30.785 1.00 90.75 120 GLY A N 1
ATOM 983 C CA . GLY A 1 120 ? -10.345 7.302 31.092 1.00 90.75 120 GLY A CA 1
ATOM 984 C C . GLY A 1 120 ? -11.340 7.193 32.240 1.00 90.75 120 GLY A C 1
ATOM 985 O O . GLY A 1 120 ? -11.882 6.121 32.505 1.00 90.75 120 GLY A O 1
ATOM 986 N N . PHE A 1 121 ? -11.587 8.315 32.908 1.00 92.19 121 PHE A N 1
ATOM 987 C CA . PHE A 1 121 ? -12.602 8.432 33.950 1.00 92.19 121 PHE A CA 1
ATOM 988 C C . PHE A 1 121 ? -13.549 9.559 33.578 1.00 92.19 121 PHE A C 1
ATOM 990 O O . PHE A 1 121 ? -13.121 10.572 33.025 1.00 92.19 121 PHE A O 1
ATOM 997 N N . SER A 1 122 ? -14.829 9.379 33.869 1.00 91.94 122 SER A N 1
ATOM 998 C CA . SER A 1 122 ? -15.860 10.360 33.551 1.00 91.94 122 SER A CA 1
ATOM 999 C C . SER A 1 122 ? -16.912 10.385 34.663 1.00 91.94 122 SER A C 1
ATOM 1001 O O . SER A 1 122 ? -17.227 9.320 35.200 1.00 91.94 122 SER A O 1
ATOM 1003 N N . PRO A 1 123 ? -17.450 11.555 35.047 1.00 93.75 123 PRO A N 1
ATOM 1004 C CA . PRO A 1 123 ? -18.573 11.595 35.969 1.00 93.75 123 PRO A CA 1
ATOM 1005 C C . PRO A 1 123 ? -19.849 11.109 35.274 1.00 93.75 123 PRO A C 1
ATOM 1007 O O . PRO A 1 123 ? -20.012 11.239 34.058 1.00 93.75 123 PRO A O 1
ATOM 1010 N N . ASP A 1 124 ? -20.780 10.578 36.053 1.00 90.31 124 ASP A N 1
ATOM 1011 C CA . ASP A 1 124 ? -22.142 10.322 35.608 1.00 90.31 124 ASP A CA 1
ATOM 1012 C C . ASP A 1 124 ? -22.801 11.638 35.170 1.00 90.31 124 ASP A C 1
ATOM 1014 O O . ASP A 1 124 ? -22.588 12.689 35.774 1.00 90.31 124 ASP A O 1
ATOM 1018 N N . GLY A 1 125 ? -23.559 11.605 34.076 1.00 81.25 125 GLY A N 1
ATOM 1019 C CA . GLY A 1 125 ? -24.128 12.799 33.451 1.00 81.25 125 GLY A CA 1
ATOM 1020 C C . GLY A 1 125 ? -23.161 13.561 32.540 1.00 81.25 125 GLY A C 1
ATOM 1021 O O . GLY A 1 125 ? -23.583 14.517 31.879 1.00 81.25 125 GLY A O 1
ATOM 1022 N N . HIS A 1 126 ? -21.886 13.161 32.436 1.00 81.62 126 HIS A N 1
ATOM 1023 C CA . HIS A 1 126 ? -20.953 13.822 31.525 1.00 81.62 126 HIS A CA 1
ATOM 1024 C C . HIS A 1 126 ? -21.473 13.799 30.083 1.00 81.62 126 HIS A C 1
ATOM 1026 O O . HIS A 1 126 ? -21.963 12.784 29.587 1.00 81.62 126 HIS A O 1
ATOM 1032 N N . ASN A 1 127 ? -21.382 14.944 29.404 1.00 71.62 127 ASN A N 1
ATOM 1033 C CA . ASN A 1 127 ? -21.876 15.142 28.041 1.00 71.62 127 ASN A CA 1
ATOM 1034 C C . ASN A 1 127 ? -23.339 14.714 27.807 1.00 71.62 127 ASN A C 1
ATOM 1036 O O . ASN A 1 127 ? -23.709 14.488 26.663 1.00 71.62 127 ASN A O 1
ATOM 1040 N N . GLY A 1 128 ? -24.178 14.663 28.850 1.00 70.50 128 GLY A N 1
ATOM 1041 C CA . GLY A 1 128 ? -25.603 14.328 28.744 1.00 70.50 128 GLY A CA 1
ATOM 1042 C C . GLY A 1 128 ? -25.932 12.840 28.899 1.00 70.50 128 GLY A C 1
ATOM 1043 O O . GLY A 1 128 ? -27.106 12.476 28.840 1.00 70.50 128 GLY A O 1
ATOM 1044 N N . LEU A 1 129 ? -24.936 11.977 29.129 1.00 76.00 129 LEU A N 1
ATOM 1045 C CA . LEU A 1 129 ? -25.163 10.559 29.403 1.00 76.00 129 LEU A CA 1
ATOM 1046 C C . LEU A 1 129 ? -25.404 10.336 30.895 1.00 76.00 129 LEU A C 1
ATOM 1048 O O . LEU A 1 129 ? -24.455 10.260 31.668 1.00 76.00 129 LEU A O 1
ATOM 1052 N N . GLN A 1 130 ? -26.668 10.200 31.284 1.00 84.56 130 GLN A N 1
ATOM 1053 C CA . GLN A 1 130 ? -27.045 9.901 32.662 1.00 84.56 130 GLN A CA 1
ATOM 1054 C C . GLN A 1 130 ? -27.299 8.399 32.826 1.00 84.56 130 GLN A C 1
ATOM 1056 O O . GLN A 1 130 ? -28.237 7.845 32.253 1.00 84.56 130 GLN A O 1
ATOM 1061 N N . LEU A 1 131 ? -26.416 7.738 33.568 1.00 86.38 131 LEU A N 1
ATOM 1062 C CA . LEU A 1 131 ? -26.471 6.321 33.920 1.00 86.38 131 LEU A CA 1
ATOM 1063 C C . LEU A 1 131 ? -27.183 6.093 35.260 1.00 86.38 131 LEU A C 1
ATOM 1065 O O . LEU A 1 131 ? -27.544 4.956 35.554 1.00 86.38 131 LEU A O 1
ATOM 1069 N N . GLU A 1 132 ? -27.399 7.153 36.046 1.00 90.94 132 GLU A N 1
ATOM 1070 C CA . GLU A 1 132 ? -28.033 7.133 37.371 1.00 90.94 132 GLU A CA 1
ATOM 1071 C C . GLU A 1 132 ? -27.263 6.249 38.366 1.00 90.94 132 GLU A C 1
ATOM 1073 O O . GLU A 1 132 ? -27.852 5.416 39.065 1.00 90.94 132 GLU A O 1
ATOM 1078 N N . LEU A 1 133 ? -25.935 6.379 38.383 1.00 93.19 133 LEU A N 1
ATOM 1079 C CA . LEU A 1 133 ? -25.057 5.605 39.257 1.00 93.19 133 LEU A CA 1
ATOM 1080 C C . LEU A 1 133 ? -25.325 5.955 40.719 1.00 93.19 133 LEU A C 1
ATOM 1082 O O . LEU A 1 133 ? -25.263 7.118 41.117 1.00 93.19 133 LEU A O 1
ATOM 1086 N N . GLN A 1 134 ? -25.616 4.931 41.517 1.00 93.88 134 GLN A N 1
ATOM 1087 C CA . GLN A 1 134 ? -25.790 5.076 42.958 1.00 93.88 134 GLN A CA 1
ATOM 1088 C C . GLN A 1 134 ? -24.438 5.063 43.690 1.00 93.88 134 GLN A C 1
ATOM 1090 O O . GLN A 1 134 ? -23.375 4.852 43.098 1.00 93.88 134 GLN A O 1
ATOM 1095 N N . GLU A 1 135 ? -24.478 5.268 45.005 1.00 89.56 135 GLU A N 1
ATOM 1096 C CA . GLU A 1 135 ? -23.312 5.078 45.867 1.00 89.56 135 GLU A CA 1
ATOM 1097 C C . GLU A 1 135 ? -22.754 3.652 45.709 1.00 89.56 135 GLU A C 1
ATOM 1099 O O . GLU A 1 135 ? -23.507 2.674 45.649 1.00 89.56 135 GLU A O 1
ATOM 1104 N N . ASN A 1 136 ? -21.427 3.534 45.636 1.00 89.69 136 ASN A N 1
ATOM 1105 C CA . ASN A 1 136 ? -20.709 2.288 45.353 1.00 89.69 136 ASN A CA 1
ATOM 1106 C C . ASN A 1 136 ? -21.019 1.664 43.980 1.00 89.69 136 ASN A C 1
ATOM 1108 O O . ASN A 1 136 ? -20.622 0.526 43.734 1.00 89.69 136 ASN A O 1
ATOM 1112 N N . GLU A 1 137 ? -21.696 2.357 43.063 1.00 94.12 137 GLU A N 1
ATOM 1113 C CA . GLU A 1 137 ? -21.842 1.913 41.676 1.00 94.12 137 GLU A CA 1
ATOM 1114 C C . GLU A 1 137 ? -20.878 2.651 40.749 1.00 94.12 137 GLU A C 1
ATOM 1116 O O . GLU A 1 137 ? -20.623 3.847 40.876 1.00 94.12 137 GLU A O 1
ATOM 1121 N N . PHE A 1 138 ? -20.366 1.915 39.771 1.00 95.06 138 PHE A N 1
ATOM 1122 C CA . PHE A 1 138 ? -19.569 2.451 38.678 1.00 95.06 138 PHE A CA 1
ATOM 1123 C C . PHE A 1 138 ? -19.950 1.743 37.386 1.00 95.06 138 PHE A C 1
ATOM 1125 O O . PHE A 1 138 ? -20.405 0.598 37.407 1.00 95.06 138 PHE A O 1
ATOM 1132 N N . ALA A 1 139 ? -19.757 2.394 36.245 1.00 93.06 139 ALA A N 1
ATOM 1133 C CA . ALA A 1 139 ? -19.925 1.738 34.956 1.00 93.06 139 ALA A CA 1
ATOM 1134 C C . ALA A 1 139 ? -18.594 1.604 34.233 1.00 93.06 139 ALA A C 1
ATOM 1136 O O . ALA A 1 139 ? -17.725 2.464 34.326 1.00 93.06 139 ALA A O 1
ATOM 1137 N N . ILE A 1 140 ? -18.451 0.527 33.472 1.00 92.81 140 ILE A N 1
ATOM 1138 C CA . ILE A 1 140 ? -17.315 0.329 32.582 1.00 92.81 140 ILE A CA 1
ATOM 1139 C C . ILE A 1 140 ? -17.836 0.317 31.161 1.00 92.81 140 ILE A C 1
ATOM 1141 O O . ILE A 1 140 ? -18.670 -0.517 30.803 1.00 92.81 140 ILE A O 1
ATOM 1145 N N . GLY A 1 141 ? -17.307 1.235 30.366 1.00 89.88 141 GLY A N 1
ATOM 1146 C CA . GLY A 1 141 ? -17.522 1.315 28.938 1.00 89.88 141 GLY A CA 1
ATOM 1147 C C . GLY A 1 141 ? -16.299 0.835 28.159 1.00 89.88 141 GLY A C 1
ATOM 1148 O O . GLY A 1 141 ? -15.193 1.316 28.398 1.00 89.88 141 GLY A O 1
ATOM 1149 N N . LEU A 1 142 ? -16.494 -0.108 27.236 1.00 88.69 142 LEU A N 1
ATOM 1150 C CA . LEU A 1 142 ? -15.450 -0.610 26.334 1.00 88.69 142 LEU A CA 1
ATOM 1151 C C . LEU A 1 142 ? -15.702 -0.096 24.914 1.00 88.69 142 LEU A C 1
ATOM 1153 O O . LEU A 1 142 ? -16.665 -0.517 24.271 1.00 88.69 142 LEU A O 1
ATOM 1157 N N . PHE A 1 143 ? -14.847 0.805 24.427 1.00 83.56 143 PHE A N 1
ATOM 1158 C CA . PHE A 1 143 ? -15.124 1.619 23.241 1.00 83.56 143 PHE A CA 1
ATOM 1159 C C . PHE A 1 143 ? -14.014 1.599 22.198 1.00 83.56 143 PHE A C 1
ATOM 1161 O O . PHE A 1 143 ? -12.838 1.410 22.500 1.00 83.56 143 PHE A O 1
ATOM 1168 N N . ASP A 1 144 ? -14.411 1.835 20.953 1.00 78.69 144 ASP A N 1
ATOM 1169 C CA . ASP A 1 144 ? -13.612 1.683 19.741 1.00 78.69 144 ASP A CA 1
ATOM 1170 C C . ASP A 1 144 ? -13.438 3.004 18.954 1.00 78.69 144 ASP A C 1
ATOM 1172 O O . ASP A 1 144 ? -13.117 3.007 17.764 1.00 78.69 144 ASP A O 1
ATOM 1176 N N . ASN A 1 145 ? -13.615 4.140 19.640 1.00 73.12 145 ASN A N 1
ATOM 1177 C CA . ASN A 1 145 ? -13.654 5.488 19.054 1.00 73.12 145 ASN A CA 1
ATOM 1178 C C . ASN A 1 145 ? -12.306 6.233 19.007 1.00 73.12 145 ASN A C 1
ATOM 1180 O O . ASN A 1 145 ? -12.242 7.366 18.517 1.00 73.12 145 ASN A O 1
ATOM 1184 N N . ARG A 1 146 ? -11.225 5.662 19.551 1.00 74.81 146 ARG A N 1
ATOM 1185 C CA . ARG A 1 146 ? -10.001 6.434 19.797 1.00 74.81 146 ARG A CA 1
ATOM 1186 C C . ARG A 1 146 ? -9.275 6.767 18.496 1.00 74.81 146 ARG A C 1
ATOM 1188 O O . ARG A 1 146 ? -8.761 5.874 17.837 1.00 74.81 146 ARG A O 1
ATOM 1195 N N . HIS A 1 147 ? -9.132 8.058 18.215 1.00 77.06 147 HIS A N 1
ATOM 1196 C CA . HIS A 1 147 ? -8.108 8.574 17.309 1.00 77.06 147 HIS A CA 1
ATOM 1197 C C . HIS A 1 147 ? -6.795 8.731 18.081 1.00 77.06 147 HIS A C 1
ATOM 1199 O O . HIS A 1 147 ? -6.805 9.257 19.197 1.00 77.06 147 HIS A O 1
ATOM 1205 N N . LYS A 1 148 ? -5.667 8.250 17.550 1.00 70.12 148 LYS A N 1
ATOM 1206 C CA . LYS A 1 148 ? -4.384 8.318 18.270 1.00 70.12 148 LYS A CA 1
ATOM 1207 C C . LYS A 1 148 ? -3.662 9.645 18.064 1.00 70.12 148 LYS A C 1
ATOM 1209 O O . LYS A 1 148 ? -2.746 9.911 18.835 1.00 70.12 148 LYS A O 1
ATOM 1214 N N . GLU A 1 149 ? -4.066 10.437 17.067 1.00 73.56 149 GLU A N 1
ATOM 1215 C CA . GLU A 1 149 ? -3.418 11.704 16.691 1.00 73.56 149 GLU A CA 1
ATOM 1216 C C . GLU A 1 149 ? -1.900 11.542 16.476 1.00 73.56 149 GLU A C 1
ATOM 1218 O O . GLU A 1 149 ? -1.095 12.391 16.852 1.00 73.56 149 GLU A O 1
ATOM 1223 N N . THR A 1 150 ? -1.485 10.410 15.902 1.00 73.81 150 THR A N 1
ATOM 1224 C CA . THR A 1 150 ? -0.071 10.123 15.616 1.00 73.81 150 THR A CA 1
ATOM 1225 C C . THR A 1 150 ? 0.278 10.478 14.176 1.00 73.81 150 THR A C 1
ATOM 1227 O O . THR A 1 150 ? -0.600 10.562 13.321 1.00 73.81 150 THR A O 1
ATOM 1230 N N . GLU A 1 151 ? 1.571 10.600 13.865 1.00 72.25 151 GLU A N 1
ATOM 1231 C CA . GLU A 1 151 ? 2.035 10.751 12.474 1.00 72.25 151 GLU A CA 1
ATOM 1232 C C . GLU A 1 151 ? 1.640 9.561 11.571 1.00 72.25 151 GLU A C 1
ATOM 1234 O O . GLU A 1 151 ? 1.628 9.686 10.348 1.00 72.25 151 GLU A O 1
ATOM 1239 N N . GLU A 1 152 ? 1.304 8.407 12.160 1.00 69.88 152 GLU A N 1
ATOM 1240 C CA . GLU A 1 152 ? 0.836 7.206 11.455 1.00 69.88 152 GLU A CA 1
ATOM 1241 C C . GLU A 1 152 ? -0.682 7.203 11.204 1.00 69.88 152 GLU A C 1
ATOM 1243 O O . GLU A 1 152 ? -1.187 6.366 10.446 1.00 69.88 152 GLU A O 1
ATOM 1248 N N . SER A 1 153 ? -1.413 8.134 11.822 1.00 75.19 153 SER A N 1
ATOM 1249 C CA . SER A 1 153 ? -2.858 8.253 11.685 1.00 75.19 153 SER A CA 1
ATOM 1250 C C . SER A 1 153 ? -3.190 8.894 10.335 1.00 75.19 153 SER A C 1
ATOM 1252 O O . SER A 1 153 ? -3.019 10.094 10.122 1.00 75.19 153 SER A O 1
ATOM 1254 N N . LEU A 1 154 ? -3.673 8.087 9.393 1.00 74.06 154 LEU A N 1
ATOM 1255 C CA . LEU A 1 154 ? -4.023 8.528 8.046 1.00 74.06 154 LEU A CA 1
ATOM 1256 C C . LEU A 1 154 ? -5.518 8.849 7.959 1.00 74.06 154 LEU A C 1
ATOM 1258 O O . LEU A 1 154 ? -6.333 8.010 8.354 1.00 74.06 154 LEU A O 1
ATOM 1262 N N . PRO A 1 155 ? -5.902 10.016 7.413 1.00 76.94 155 PRO A N 1
ATOM 1263 C CA . PRO A 1 155 ? -7.304 10.350 7.209 1.00 76.94 155 PRO A CA 1
ATOM 1264 C C . PRO A 1 155 ? -7.922 9.397 6.178 1.00 76.94 155 PRO A C 1
ATOM 1266 O O . PRO A 1 155 ? -7.380 9.211 5.085 1.00 76.94 155 PRO A O 1
ATOM 1269 N N . LEU A 1 156 ? -9.056 8.790 6.528 1.00 70.25 156 LEU A N 1
ATOM 1270 C CA . LEU A 1 156 ? -9.812 7.877 5.671 1.00 70.25 156 LEU A CA 1
ATOM 1271 C C . LEU A 1 156 ? -11.026 8.560 5.033 1.00 70.25 156 LEU A C 1
ATOM 1273 O O . LEU A 1 156 ? -11.214 8.492 3.819 1.00 70.25 156 LEU A O 1
ATOM 1277 N N . VAL A 1 157 ? -11.890 9.179 5.844 1.00 70.38 157 VAL A N 1
ATOM 1278 C CA . VAL A 1 157 ? -13.228 9.628 5.413 1.00 70.38 157 VAL A CA 1
ATOM 1279 C C . VAL A 1 157 ? -13.578 10.968 6.054 1.00 70.38 157 VAL A C 1
ATOM 1281 O O . VAL A 1 157 ? -13.449 11.096 7.267 1.00 70.38 157 VAL A O 1
ATOM 1284 N N . ASP A 1 158 ? -14.059 11.942 5.272 1.00 73.31 158 ASP A N 1
ATOM 1285 C CA . ASP A 1 158 ? -14.684 13.145 5.820 1.00 73.31 158 ASP A CA 1
ATOM 1286 C C . ASP A 1 158 ? -16.101 12.788 6.231 1.00 73.31 158 ASP A C 1
ATOM 1288 O O . ASP A 1 158 ? -16.905 12.249 5.468 1.00 73.31 158 ASP A O 1
ATOM 1292 N N . ILE A 1 159 ? -16.451 13.112 7.457 1.00 70.75 159 ILE A N 1
ATOM 1293 C CA . ILE A 1 159 ? -17.813 12.949 7.918 1.00 70.75 159 ILE A CA 1
ATOM 1294 C C . ILE A 1 159 ? -18.528 14.267 7.674 1.00 70.75 159 ILE A C 1
ATOM 1296 O O . ILE A 1 159 ? -18.131 15.298 8.217 1.00 70.75 159 ILE A O 1
ATOM 1300 N N . LYS A 1 160 ? -19.578 14.235 6.848 1.00 71.06 160 LYS A N 1
ATOM 1301 C CA . LYS A 1 160 ? -20.437 15.391 6.588 1.00 71.06 160 LYS A CA 1
ATOM 1302 C C . LYS A 1 160 ? -21.886 15.086 6.946 1.00 71.06 160 LYS A C 1
ATOM 1304 O O . LYS A 1 160 ? -22.350 13.947 6.881 1.00 71.06 160 LYS A O 1
ATOM 1309 N N . ALA A 1 161 ? -22.621 16.126 7.311 1.00 67.88 161 ALA A N 1
ATOM 1310 C CA . ALA A 1 161 ? -24.009 16.018 7.731 1.00 67.88 161 ALA A CA 1
ATOM 1311 C C . ALA A 1 161 ? -24.900 17.011 7.023 1.00 67.88 161 ALA A C 1
ATOM 1313 O O . ALA A 1 161 ? -24.580 18.192 6.987 1.00 67.88 161 ALA A O 1
ATOM 1314 N N . HIS A 1 162 ? -26.047 16.553 6.535 1.00 59.41 162 HIS A N 1
ATOM 1315 C CA . HIS A 1 162 ? -27.106 17.445 6.094 1.00 59.41 162 HIS A CA 1
ATOM 1316 C C . HIS A 1 162 ? -28.271 17.359 7.068 1.00 59.41 162 HIS A C 1
ATOM 1318 O O . HIS A 1 162 ? -29.064 16.422 7.025 1.00 59.41 162 HIS A O 1
ATOM 1324 N N . ILE A 1 163 ? -28.381 18.354 7.943 1.00 63.88 163 ILE A N 1
ATOM 1325 C CA . ILE A 1 163 ? -29.535 18.461 8.827 1.00 63.88 163 ILE A CA 1
ATOM 1326 C C . ILE A 1 163 ? -30.592 19.276 8.093 1.00 63.88 163 ILE A C 1
ATOM 1328 O O . ILE A 1 163 ? -30.546 20.505 8.108 1.00 63.88 163 ILE A O 1
ATOM 1332 N N . ALA A 1 164 ? -31.553 18.575 7.486 1.00 51.22 164 ALA A N 1
ATOM 1333 C CA . ALA A 1 164 ? -32.593 19.157 6.632 1.00 51.22 164 ALA A CA 1
ATOM 1334 C C . ALA A 1 164 ? -33.377 20.309 7.290 1.00 51.22 164 ALA A C 1
ATOM 1336 O O . ALA A 1 164 ? -33.883 21.188 6.608 1.00 51.22 164 ALA A O 1
ATOM 1337 N N . ALA A 1 165 ? -33.452 20.340 8.623 1.00 54.59 165 ALA A N 1
ATOM 1338 C CA . ALA A 1 165 ? -34.107 21.414 9.366 1.00 54.59 165 ALA A CA 1
ATOM 1339 C C . ALA A 1 165 ? -33.273 22.710 9.502 1.00 54.59 165 ALA A C 1
ATOM 1341 O O . ALA A 1 165 ? -33.755 23.669 10.099 1.00 54.59 165 ALA A O 1
ATOM 1342 N N . GLN A 1 166 ? -32.012 22.743 9.055 1.00 53.28 166 GLN A N 1
ATOM 1343 C CA . GLN A 1 166 ? -31.068 23.830 9.374 1.00 53.28 166 GLN A CA 1
ATOM 1344 C C . GLN A 1 166 ? -30.349 24.429 8.169 1.00 53.28 166 GLN A C 1
ATOM 1346 O O . GLN A 1 166 ? -29.914 25.576 8.236 1.00 53.28 166 GLN A O 1
ATOM 1351 N N . SER A 1 167 ? -30.159 23.660 7.104 1.00 55.22 167 SER A N 1
ATOM 1352 C CA . SER A 1 167 ? -29.406 24.101 5.938 1.00 55.22 167 SER A CA 1
ATOM 1353 C C . SER A 1 167 ? -29.723 23.199 4.760 1.00 55.22 167 SER A C 1
ATOM 1355 O O . SER A 1 167 ? -29.858 22.000 4.965 1.00 55.22 167 SER A O 1
ATOM 1357 N N . ASP A 1 168 ? -29.723 23.763 3.552 1.00 62.91 168 ASP A N 1
ATOM 1358 C CA . ASP A 1 168 ? -29.726 23.003 2.294 1.00 62.91 168 ASP A CA 1
ATOM 1359 C C . ASP A 1 168 ? -28.323 22.471 1.927 1.00 62.91 168 ASP A C 1
ATOM 1361 O O . ASP A 1 168 ? -28.103 21.929 0.842 1.00 62.91 168 ASP A O 1
ATOM 1365 N N . THR A 1 169 ? -27.329 22.660 2.805 1.00 55.62 169 THR A N 1
ATOM 1366 C CA . THR A 1 169 ? -25.925 22.310 2.556 1.00 55.62 169 THR A CA 1
ATOM 1367 C C . THR A 1 169 ? -25.379 21.327 3.587 1.00 55.62 169 THR A C 1
ATOM 1369 O O . THR A 1 169 ? -25.822 21.267 4.734 1.00 55.62 169 THR A O 1
ATOM 1372 N N . PHE A 1 170 ? -24.401 20.525 3.163 1.00 62.16 170 PHE A N 1
ATOM 1373 C CA . PHE A 1 170 ? -23.694 19.593 4.037 1.00 62.16 170 PHE A CA 1
ATOM 1374 C C . PHE A 1 170 ? -22.687 20.339 4.921 1.00 62.16 170 PHE A C 1
ATOM 1376 O O . PHE A 1 170 ? -21.823 21.050 4.415 1.00 62.16 170 PHE A O 1
ATOM 1383 N N . GLN A 1 171 ? -22.760 20.123 6.232 1.00 67.25 171 GLN A N 1
ATOM 1384 C CA . GLN A 1 171 ? -21.808 20.618 7.218 1.00 67.25 171 GLN A CA 1
ATOM 1385 C C . GLN A 1 171 ? -20.661 19.620 7.420 1.00 67.25 171 GLN A C 1
ATOM 1387 O O . GLN A 1 171 ? -20.902 18.430 7.628 1.00 67.25 171 GLN A O 1
ATOM 1392 N N . ASP A 1 172 ? -19.422 20.113 7.433 1.00 75.56 172 ASP A N 1
ATOM 1393 C CA . ASP A 1 172 ? -18.244 19.312 7.772 1.00 75.56 172 ASP A CA 1
ATOM 1394 C C . ASP A 1 172 ? -18.209 18.990 9.273 1.00 75.56 172 ASP A C 1
ATOM 1396 O O . ASP A 1 172 ? -18.132 19.864 10.149 1.00 75.56 172 ASP A O 1
ATOM 1400 N N . LEU A 1 173 ? -18.270 17.699 9.588 1.00 72.75 173 LEU A N 1
ATOM 1401 C CA . LEU A 1 173 ? -18.236 17.204 10.955 1.00 72.75 173 LEU A CA 1
ATOM 1402 C C . LEU A 1 173 ? -16.842 16.760 11.386 1.00 72.75 173 LEU A C 1
ATOM 1404 O O . LEU A 1 173 ? -16.496 16.939 12.543 1.00 72.75 173 LEU A O 1
ATOM 1408 N N . GLY A 1 174 ? -15.992 16.277 10.496 1.00 79.38 174 GLY A N 1
ATOM 1409 C CA . GLY A 1 174 ? -14.621 15.935 10.863 1.00 79.38 174 GLY A CA 1
ATOM 1410 C C . GLY A 1 174 ? -14.072 14.842 9.978 1.00 79.38 174 GLY A C 1
ATOM 1411 O O . GLY A 1 174 ? -14.600 14.604 8.898 1.00 79.38 174 GLY A O 1
ATOM 1412 N N . VAL A 1 175 ? -13.024 14.178 10.450 1.00 78.19 175 VAL A N 1
ATOM 1413 C CA . VAL A 1 175 ? -12.326 13.142 9.692 1.00 78.19 175 VAL A CA 1
ATOM 1414 C C . VAL A 1 175 ? -12.243 11.878 10.536 1.00 78.19 175 VAL A C 1
ATOM 1416 O O . VAL A 1 175 ? -11.886 11.949 11.709 1.00 78.19 175 VAL A O 1
ATOM 1419 N N . LEU A 1 176 ? -12.592 10.739 9.941 1.00 75.56 176 LEU A N 1
ATOM 1420 C CA . LEU A 1 176 ? -12.265 9.420 10.472 1.00 75.56 176 LEU A CA 1
ATOM 1421 C C . LEU A 1 176 ? -10.861 9.040 10.006 1.00 75.56 176 LEU A C 1
ATOM 1423 O O . LEU A 1 176 ? -10.562 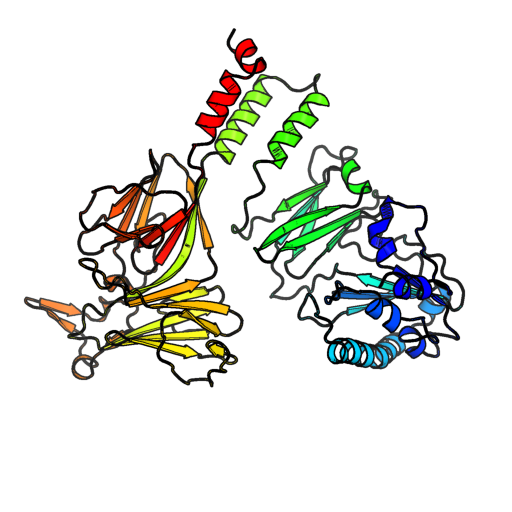9.151 8.815 1.00 75.56 176 LEU A O 1
ATOM 1427 N N . TYR A 1 177 ? -10.046 8.516 10.910 1.00 80.56 177 TYR A N 1
ATOM 1428 C CA . TYR A 1 177 ? -8.696 8.040 10.626 1.00 80.56 177 TYR A CA 1
ATOM 1429 C C . TYR A 1 177 ? -8.593 6.510 10.648 1.00 80.56 177 TYR A C 1
ATOM 1431 O O . TYR A 1 177 ? -9.448 5.816 11.192 1.00 80.56 177 TYR A O 1
ATOM 1439 N N . ASN A 1 178 ? -7.529 5.973 10.048 1.00 74.88 178 ASN A N 1
ATOM 1440 C CA . ASN A 1 178 ? -7.255 4.531 9.940 1.00 74.88 178 ASN A CA 1
ATOM 1441 C C . ASN A 1 178 ? -7.010 3.826 11.279 1.00 74.88 178 ASN A C 1
ATOM 1443 O O . ASN A 1 178 ? -6.982 2.599 11.337 1.00 74.88 178 ASN A O 1
ATOM 1447 N N . ASP A 1 179 ? -6.824 4.595 12.342 1.00 73.88 179 ASP A N 1
ATOM 1448 C CA . ASP A 1 179 ? -6.637 4.119 13.700 1.00 73.88 179 ASP A CA 1
ATOM 1449 C C . ASP A 1 179 ? -7.914 4.191 14.554 1.00 73.88 179 ASP A C 1
ATOM 1451 O O . ASP A 1 179 ? -7.856 3.846 15.733 1.00 73.88 179 ASP A O 1
ATOM 1455 N N . GLN A 1 180 ? -9.048 4.582 13.957 1.00 76.00 180 GLN A N 1
ATOM 1456 C CA . GLN A 1 180 ? -10.380 4.612 14.568 1.00 76.00 180 GLN A CA 1
ATOM 1457 C C . GLN A 1 180 ? -11.277 3.501 13.999 1.00 76.00 180 GLN A C 1
ATOM 1459 O O . GLN A 1 180 ? -11.277 3.256 12.795 1.00 76.00 180 GLN A O 1
ATOM 1464 N N . ILE A 1 181 ? -12.090 2.846 14.840 1.00 69.19 181 ILE A N 1
ATOM 1465 C CA . ILE A 1 181 ? -13.095 1.844 14.391 1.00 69.19 181 ILE A CA 1
ATOM 1466 C C . ILE A 1 181 ? -14.475 2.485 14.284 1.00 69.19 181 ILE A C 1
ATOM 1468 O O . ILE A 1 181 ? -15.296 2.116 13.442 1.00 69.19 181 ILE A O 1
ATOM 1472 N N . ALA A 1 182 ? -14.761 3.431 15.169 1.00 73.06 182 ALA A N 1
ATOM 1473 C CA . ALA A 1 182 ? -16.046 4.092 15.220 1.00 73.06 182 ALA A CA 1
ATOM 1474 C C . ALA A 1 182 ? -15.878 5.603 15.372 1.00 73.06 182 ALA A C 1
ATOM 1476 O O . ALA A 1 182 ? -14.907 6.107 15.937 1.00 73.06 182 ALA A O 1
ATOM 1477 N N . TRP A 1 183 ? -16.843 6.318 14.804 1.00 74.81 183 TRP A N 1
ATOM 1478 C CA . TRP A 1 183 ? -16.968 7.761 14.879 1.00 74.81 183 TRP A CA 1
ATOM 1479 C C . TRP A 1 183 ? -18.369 8.069 15.396 1.00 74.81 183 TRP A C 1
ATOM 1481 O O . TRP A 1 183 ? -19.366 7.616 14.825 1.00 74.81 183 TRP A O 1
ATOM 1491 N N . THR A 1 184 ? -18.467 8.792 16.508 1.00 74.62 184 THR A N 1
ATOM 1492 C CA . THR A 1 184 ? -19.766 9.080 17.132 1.00 74.62 184 THR A CA 1
ATOM 1493 C C . THR A 1 184 ? -20.025 10.577 17.219 1.00 74.62 184 THR A C 1
ATOM 1495 O O . THR A 1 184 ? -19.101 11.397 17.237 1.00 74.62 184 THR A O 1
ATOM 1498 N N . LEU A 1 185 ? -21.311 10.915 17.200 1.00 73.56 185 LEU A N 1
ATOM 1499 C CA . LEU A 1 185 ? -21.843 12.260 17.047 1.00 73.56 185 LEU A CA 1
ATOM 1500 C C . LEU A 1 185 ? -23.076 12.460 17.917 1.00 73.56 185 LEU A C 1
ATOM 1502 O O . LEU A 1 185 ? -23.985 11.634 17.886 1.00 73.56 185 LEU A O 1
ATOM 1506 N N . GLY A 1 186 ? -23.181 13.615 18.566 1.00 71.25 186 GLY A N 1
ATOM 1507 C CA . GLY A 1 186 ? -24.370 13.992 19.327 1.00 71.25 186 GLY A CA 1
ATOM 1508 C C . GLY A 1 186 ? -24.028 14.553 20.700 1.00 71.25 186 GLY A C 1
ATOM 1509 O O . GLY A 1 186 ? -23.314 15.555 20.786 1.00 71.25 186 GLY A O 1
ATOM 1510 N N . ALA A 1 187 ? -24.585 13.933 21.742 1.00 66.56 187 ALA A N 1
ATOM 1511 C CA . ALA A 1 187 ? -24.367 14.248 23.151 1.00 66.56 187 ALA A CA 1
ATOM 1512 C C . ALA A 1 187 ? -24.009 12.975 23.948 1.00 66.56 187 ALA A C 1
ATOM 1514 O O . ALA A 1 187 ? -24.735 12.540 24.839 1.00 66.56 187 ALA A O 1
ATOM 1515 N N . HIS A 1 188 ? -22.909 12.328 23.570 1.00 69.81 188 HIS A N 1
ATOM 1516 C CA . HIS A 1 188 ? -22.303 11.200 24.271 1.00 69.81 188 HIS A CA 1
ATOM 1517 C C . HIS A 1 188 ? -20.887 11.569 24.750 1.00 69.81 188 HIS A C 1
ATOM 1519 O O . HIS A 1 188 ? -20.150 12.243 24.029 1.00 69.81 188 HIS A O 1
ATOM 1525 N N . PRO A 1 189 ? -20.425 11.051 25.905 1.00 64.19 189 PRO A N 1
ATOM 1526 C CA . PRO A 1 189 ? -19.040 11.154 26.387 1.00 64.19 189 PRO A CA 1
ATOM 1527 C C . PRO A 1 189 ? -17.937 10.781 25.392 1.00 64.19 189 PRO A C 1
ATOM 1529 O O . PRO A 1 189 ? -16.778 11.093 25.627 1.00 64.19 189 PRO A O 1
ATOM 1532 N N . LEU A 1 190 ? -18.289 10.089 24.310 1.00 66.06 190 LEU A N 1
ATOM 1533 C CA . LEU A 1 190 ? -17.357 9.518 23.337 1.00 66.06 190 LEU A CA 1
ATOM 1534 C C . LEU A 1 190 ? -17.409 10.207 21.984 1.00 66.06 190 LEU A C 1
ATOM 1536 O O . LEU A 1 190 ? -16.763 9.741 21.043 1.00 66.06 190 LEU A O 1
ATOM 1540 N N . ASP A 1 191 ? -18.236 11.243 21.867 1.00 71.75 191 ASP A N 1
ATOM 1541 C CA . ASP A 1 191 ? -18.459 11.889 20.595 1.00 71.75 191 ASP A CA 1
ATOM 1542 C C . ASP A 1 191 ? -17.202 12.584 20.124 1.00 71.75 191 ASP A C 1
ATOM 1544 O O . ASP A 1 191 ? -16.675 13.490 20.766 1.00 71.75 191 ASP A O 1
ATOM 1548 N N . THR A 1 192 ? -16.755 12.163 18.944 1.00 72.25 192 THR A N 1
ATOM 1549 C CA . THR A 1 192 ? -15.669 12.825 18.232 1.00 72.25 192 THR A CA 1
ATOM 1550 C C . THR A 1 192 ? -16.049 14.268 17.916 1.00 72.25 192 THR A C 1
ATOM 1552 O O . THR A 1 192 ? -15.189 15.144 17.866 1.00 72.25 192 THR A O 1
ATOM 1555 N N . LYS A 1 193 ? -17.349 14.538 17.739 1.00 71.88 193 LYS A N 1
ATOM 1556 C CA . LYS A 1 193 ? -17.878 15.895 17.653 1.00 71.88 193 LYS A CA 1
ATOM 1557 C C . LYS A 1 193 ? -19.240 16.014 18.311 1.00 71.88 193 LYS A C 1
ATOM 1559 O O . LYS A 1 193 ? -20.129 15.194 18.095 1.00 71.88 193 LYS A O 1
ATOM 1564 N N . ARG A 1 194 ? -19.425 17.107 19.046 1.00 68.50 194 ARG A N 1
ATOM 1565 C CA . ARG A 1 194 ? -20.713 17.462 19.632 1.00 68.50 194 ARG A CA 1
ATOM 1566 C C . ARG A 1 194 ? -21.573 18.217 18.626 1.00 68.50 194 ARG A C 1
ATOM 1568 O O . ARG A 1 194 ? -21.101 19.140 17.962 1.00 68.50 194 ARG A O 1
ATOM 1575 N N . MET A 1 195 ? -22.850 17.864 18.560 1.00 68.06 195 MET A N 1
ATOM 1576 C CA . MET A 1 195 ? -23.863 18.656 17.866 1.00 68.06 195 MET A CA 1
ATOM 1577 C C . MET A 1 195 ? -24.992 18.938 18.842 1.00 68.06 195 MET A C 1
ATOM 1579 O O . MET A 1 195 ? -25.791 18.061 19.136 1.00 68.06 195 MET A O 1
ATOM 1583 N N . GLU A 1 196 ? -25.065 20.169 19.347 1.00 66.62 196 GLU A N 1
ATOM 1584 C CA . GLU A 1 196 ? -25.978 20.544 20.442 1.00 66.62 196 GLU A CA 1
ATOM 1585 C C . GLU A 1 196 ? -27.454 20.246 20.154 1.00 66.62 196 GLU A C 1
ATOM 1587 O O . GLU A 1 196 ? -28.229 19.975 21.065 1.00 66.62 196 GLU A O 1
ATOM 1592 N N . LYS A 1 197 ? -27.846 20.264 18.878 1.00 65.12 197 LYS A N 1
ATOM 1593 C CA . LYS A 1 197 ? -29.222 20.002 18.439 1.00 65.12 197 LYS A CA 1
ATOM 1594 C C . LYS A 1 197 ? -29.535 18.512 18.266 1.00 65.12 197 LYS A C 1
ATOM 1596 O O . LYS A 1 197 ? -30.700 18.157 18.106 1.00 65.12 197 LYS A O 1
ATOM 1601 N N . LEU A 1 198 ? -28.521 17.645 18.291 1.00 62.91 198 LEU A N 1
ATOM 1602 C CA . LEU A 1 198 ? -28.698 16.198 18.318 1.00 62.91 198 LEU A CA 1
ATOM 1603 C C . LEU A 1 198 ? -28.959 15.756 19.756 1.00 62.91 198 LEU A C 1
ATOM 1605 O O . LEU A 1 198 ? -28.037 15.558 20.540 1.00 62.91 198 LEU A O 1
ATOM 1609 N N . GLN A 1 199 ? -30.242 15.614 20.092 1.00 61.50 199 GLN A N 1
ATOM 1610 C CA . GLN A 1 199 ? -30.679 15.184 21.425 1.00 61.50 199 GLN A CA 1
ATOM 1611 C C . GLN A 1 199 ? -30.409 13.698 21.699 1.00 61.50 199 GLN A C 1
ATOM 1613 O O . GLN A 1 199 ? -30.415 13.276 22.853 1.00 61.50 199 GLN A O 1
ATOM 1618 N N . ILE A 1 200 ? -30.180 12.903 20.649 1.00 61.59 200 ILE A N 1
ATOM 1619 C CA . ILE A 1 200 ? -29.898 11.471 20.744 1.00 61.59 200 ILE A CA 1
ATOM 1620 C C . ILE A 1 200 ? -28.506 11.219 20.155 1.00 61.59 200 ILE A C 1
ATOM 1622 O O . ILE A 1 200 ? -28.231 11.669 19.038 1.00 61.59 200 ILE A O 1
ATOM 1626 N N . PRO A 1 201 ? -27.623 10.500 20.866 1.00 61.94 201 PRO A N 1
ATOM 1627 C CA . PRO A 1 201 ? -26.321 10.146 20.338 1.00 61.94 201 PRO A CA 1
ATOM 1628 C C . PRO A 1 201 ? -26.447 9.183 19.154 1.00 61.94 201 PRO A C 1
ATOM 1630 O O . PRO A 1 201 ? -27.236 8.234 19.135 1.00 61.94 201 PRO A O 1
ATOM 1633 N N . CYS A 1 202 ? -25.634 9.449 18.148 1.00 65.25 202 CYS A N 1
ATOM 1634 C CA . CYS A 1 202 ? -25.585 8.759 16.876 1.00 65.25 202 CYS A CA 1
ATOM 1635 C C . CYS A 1 202 ? -24.214 8.104 16.732 1.00 65.25 202 CYS A C 1
ATOM 1637 O O . CYS A 1 202 ? -23.179 8.744 16.917 1.00 65.25 202 CYS A O 1
ATOM 1639 N N . ALA A 1 203 ? -24.198 6.819 16.391 1.00 61.50 203 ALA A N 1
ATOM 1640 C CA . ALA A 1 203 ? -22.959 6.091 16.145 1.00 61.50 203 ALA A CA 1
ATOM 1641 C C . ALA A 1 203 ? -22.854 5.742 14.666 1.00 61.50 203 ALA A C 1
ATOM 1643 O O . ALA A 1 203 ? -23.766 5.122 14.119 1.00 61.50 203 ALA A O 1
ATOM 1644 N N . LEU A 1 204 ? -21.735 6.114 14.045 1.00 65.25 204 LEU A N 1
ATOM 1645 C CA . LEU A 1 204 ? -21.310 5.599 12.752 1.00 65.25 204 LEU A CA 1
ATOM 1646 C C . LEU A 1 204 ? -20.110 4.684 12.987 1.00 65.25 204 LEU A C 1
ATOM 1648 O O . LEU A 1 204 ? -18.987 5.136 13.204 1.00 65.25 204 LEU A O 1
ATOM 1652 N N . GLN A 1 205 ? -20.347 3.381 12.948 1.00 63.19 205 GLN A N 1
ATOM 1653 C CA . GLN A 1 205 ? -19.267 2.409 12.956 1.00 63.19 205 GLN A CA 1
ATOM 1654 C C . GLN A 1 205 ? -18.792 2.184 11.524 1.00 63.19 205 GLN A C 1
ATOM 1656 O O . GLN A 1 205 ? -19.601 1.904 10.634 1.00 63.19 205 GLN A O 1
ATOM 1661 N N . ILE A 1 206 ? -17.481 2.288 11.314 1.00 61.53 206 ILE A N 1
ATOM 1662 C CA . ILE A 1 206 ? -16.848 2.041 10.023 1.00 61.53 206 ILE A CA 1
ATOM 1663 C C . ILE A 1 206 ? -15.903 0.863 10.207 1.00 61.53 206 ILE A C 1
ATOM 1665 O O . ILE A 1 206 ? -14.815 0.987 10.757 1.00 61.53 206 ILE A O 1
ATOM 1669 N N . SER A 1 207 ? -16.328 -0.313 9.759 1.00 56.38 207 SER A N 1
ATOM 1670 C CA . SER A 1 207 ? -15.483 -1.503 9.786 1.00 56.38 207 SER A CA 1
ATOM 1671 C C . SER A 1 207 ? -14.826 -1.717 8.435 1.00 56.38 207 SER A C 1
ATOM 1673 O O . SER A 1 207 ? -15.517 -1.902 7.436 1.00 56.38 207 SER A O 1
ATOM 1675 N N . GLN A 1 208 ? -13.497 -1.760 8.419 1.00 54.88 208 GLN A N 1
ATOM 1676 C CA . GLN A 1 208 ? -12.746 -2.275 7.283 1.00 54.88 208 GLN A CA 1
ATOM 1677 C C . GLN A 1 208 ? -12.650 -3.804 7.386 1.00 54.88 208 GLN A C 1
ATOM 1679 O O . GLN A 1 208 ? -12.304 -4.318 8.455 1.00 54.88 208 GLN A O 1
ATOM 1684 N N . ASN A 1 209 ? -13.006 -4.528 6.324 1.00 58.66 209 ASN A N 1
ATOM 1685 C CA . ASN A 1 209 ? -12.772 -5.972 6.251 1.00 58.66 209 ASN A CA 1
ATOM 1686 C C . ASN A 1 209 ? -11.323 -6.281 5.834 1.00 58.66 209 ASN A C 1
ATOM 1688 O O . ASN A 1 209 ? -10.545 -5.386 5.509 1.00 58.66 209 ASN A O 1
ATOM 1692 N N . GLU A 1 210 ? -10.967 -7.564 5.820 1.00 46.44 210 GLU A N 1
ATOM 1693 C CA . GLU A 1 210 ? -9.636 -8.053 5.428 1.00 46.44 210 GLU A CA 1
ATOM 1694 C C . GLU A 1 210 ? -9.219 -7.685 3.989 1.00 46.44 210 GLU A C 1
ATOM 1696 O O . GLU A 1 210 ? -8.036 -7.700 3.661 1.00 46.44 210 GLU A O 1
ATOM 1701 N N . HIS A 1 211 ? -10.172 -7.296 3.137 1.00 49.19 211 HIS A N 1
ATOM 1702 C CA . HIS A 1 211 ? -9.939 -6.843 1.763 1.00 49.19 211 HIS A CA 1
ATOM 1703 C C . HIS A 1 211 ? -9.842 -5.317 1.635 1.00 49.19 211 HIS A C 1
ATOM 1705 O O . HIS A 1 211 ? -9.761 -4.784 0.527 1.00 49.19 211 HIS A O 1
ATOM 1711 N N . GLY A 1 212 ? -9.860 -4.594 2.755 1.00 52.00 212 GLY A N 1
ATOM 1712 C CA . GLY A 1 212 ? -9.811 -3.140 2.761 1.00 52.00 212 GLY A CA 1
ATOM 1713 C C . GLY A 1 212 ? -11.161 -2.469 2.487 1.00 52.00 212 GLY A C 1
ATOM 1714 O O . GLY A 1 212 ? -11.209 -1.242 2.394 1.00 52.00 212 GLY A O 1
ATOM 1715 N N . GLU A 1 213 ? -12.258 -3.221 2.372 1.00 56.75 213 GLU A N 1
ATOM 1716 C CA . GLU A 1 213 ? -13.583 -2.661 2.109 1.00 56.75 213 GLU A CA 1
ATOM 1717 C C . GLU A 1 213 ? -14.179 -2.062 3.379 1.00 56.75 213 GLU A C 1
ATOM 1719 O O . GLU A 1 213 ? -14.253 -2.717 4.420 1.00 56.75 213 GLU A O 1
ATOM 1724 N N . LEU A 1 214 ? -14.646 -0.819 3.279 1.00 56.34 214 LEU A N 1
ATOM 1725 C CA . LEU A 1 214 ? -15.335 -0.136 4.364 1.00 56.34 214 LEU A CA 1
ATOM 1726 C C . LEU A 1 214 ? -16.813 -0.530 4.370 1.00 56.34 214 LEU A C 1
ATOM 1728 O O . LEU A 1 214 ? -17.515 -0.407 3.368 1.00 56.34 214 LEU A O 1
ATOM 1732 N N . SER A 1 215 ? -17.290 -0.967 5.526 1.00 58.88 215 SER A N 1
ATOM 1733 C CA . SER A 1 215 ? -18.699 -1.204 5.816 1.00 58.88 215 SER A CA 1
ATOM 1734 C C . SER A 1 215 ? -19.161 -0.216 6.875 1.00 58.88 215 SER A C 1
ATOM 1736 O O . SER A 1 215 ? -18.463 0.030 7.857 1.00 58.88 215 SER A O 1
ATOM 1738 N N . PHE A 1 216 ? -20.342 0.351 6.659 1.00 64.06 216 PHE A N 1
ATOM 1739 C CA . PHE A 1 216 ? -20.925 1.363 7.527 1.00 64.06 216 PHE A CA 1
ATOM 1740 C C . PHE A 1 216 ? -22.077 0.729 8.299 1.00 64.06 216 PHE A C 1
ATOM 1742 O O . PHE A 1 216 ? -22.953 0.097 7.707 1.00 64.06 216 PHE A O 1
ATOM 1749 N N . ARG A 1 217 ? -22.078 0.884 9.620 1.00 59.97 217 ARG A N 1
ATOM 1750 C CA . ARG A 1 217 ? -23.218 0.540 10.472 1.00 59.97 217 ARG A CA 1
ATOM 1751 C C . ARG A 1 217 ? -23.617 1.762 11.267 1.00 59.97 217 ARG A C 1
ATOM 1753 O O . ARG A 1 217 ? -22.772 2.429 11.857 1.00 59.97 217 ARG A O 1
ATOM 1760 N N . THR A 1 218 ? -24.910 2.025 11.293 1.00 63.16 218 THR A N 1
ATOM 1761 C CA . THR A 1 218 ? -25.492 3.154 12.005 1.00 63.16 218 THR A CA 1
ATOM 1762 C C . THR A 1 218 ? -26.516 2.656 13.018 1.00 63.16 218 THR A C 1
ATOM 1764 O O . THR A 1 218 ? -27.058 1.556 12.878 1.00 63.16 218 THR A O 1
ATOM 1767 N N . ASN A 1 219 ? -26.776 3.430 14.075 1.00 60.69 219 ASN A N 1
ATOM 1768 C CA . ASN A 1 219 ? -27.954 3.187 14.908 1.00 60.69 219 ASN A CA 1
ATOM 1769 C C . ASN A 1 219 ? -29.226 3.728 14.212 1.00 60.69 219 ASN A C 1
ATOM 1771 O O . ASN A 1 219 ? -29.124 4.620 13.376 1.00 60.69 219 ASN A O 1
ATOM 1775 N N . PRO A 1 220 ? -30.436 3.235 14.538 1.00 51.03 220 PRO A N 1
ATOM 1776 C CA . PRO A 1 220 ? -31.674 3.619 13.839 1.00 51.03 220 PRO A CA 1
ATOM 1777 C C . PRO A 1 220 ? -31.975 5.128 13.836 1.00 51.03 220 PRO A C 1
ATOM 1779 O O . PRO A 1 220 ? -32.603 5.637 12.914 1.00 51.03 220 PRO A O 1
ATOM 1782 N N . ALA A 1 221 ? -31.487 5.870 14.838 1.00 53.56 221 ALA A N 1
ATOM 1783 C CA . ALA A 1 221 ? -31.613 7.330 14.898 1.00 53.56 221 ALA A CA 1
ATOM 1784 C C . ALA A 1 221 ? -30.933 8.055 13.713 1.00 53.56 221 ALA A C 1
ATOM 1786 O O . ALA A 1 221 ? -31.261 9.200 13.416 1.00 53.56 221 ALA A O 1
ATOM 1787 N N . TYR A 1 222 ? -30.015 7.383 13.014 1.00 55.00 222 TYR A N 1
ATOM 1788 C CA . TYR A 1 222 ? -29.197 7.923 11.928 1.00 55.00 222 TYR A CA 1
ATOM 1789 C C . TYR A 1 222 ? -29.949 8.065 10.593 1.00 55.00 222 TYR A C 1
ATOM 1791 O O . TYR A 1 222 ? -29.615 8.948 9.804 1.00 55.00 222 TYR A O 1
ATOM 1799 N N . GLU A 1 223 ? -30.975 7.238 10.339 1.00 50.91 223 GLU A N 1
ATOM 1800 C CA . GLU A 1 223 ? -31.785 7.303 9.106 1.00 50.91 223 GLU A CA 1
ATOM 1801 C C . GLU A 1 223 ? -32.554 8.630 8.999 1.00 50.91 223 GLU A C 1
ATOM 1803 O O . GLU A 1 223 ? -32.722 9.172 7.908 1.00 50.91 223 GLU A O 1
ATOM 1808 N N . TYR A 1 224 ? -32.927 9.220 10.138 1.00 50.69 224 TYR A N 1
ATOM 1809 C CA . TYR A 1 224 ? -33.667 10.482 10.208 1.00 50.69 224 TYR A CA 1
ATOM 1810 C C . TYR A 1 224 ? -32.821 11.729 9.911 1.00 50.69 224 TYR A C 1
ATOM 1812 O O . TYR A 1 224 ? -33.372 12.798 9.654 1.00 50.69 224 TYR A O 1
ATOM 1820 N N . LEU A 1 225 ? -31.489 11.626 9.961 1.00 51.53 225 LEU A N 1
ATOM 1821 C CA . LEU A 1 225 ? -30.588 12.785 9.964 1.00 51.53 225 LEU A CA 1
ATOM 1822 C C . LEU A 1 225 ? -29.881 13.041 8.634 1.00 51.53 225 LEU A C 1
ATOM 1824 O O . LEU A 1 225 ? -29.098 13.982 8.556 1.00 51.53 225 LEU A O 1
ATOM 1828 N N . GLY A 1 226 ? -30.109 12.216 7.604 1.00 53.81 226 GLY A N 1
ATOM 1829 C CA . GLY A 1 226 ? -29.516 12.424 6.275 1.00 53.81 226 GLY A CA 1
ATOM 1830 C C . GLY A 1 226 ? -27.981 12.526 6.274 1.00 53.81 226 GLY A C 1
ATOM 1831 O O . GLY A 1 226 ? -27.401 13.166 5.394 1.00 53.81 226 GLY A O 1
ATOM 1832 N N . LEU A 1 227 ? -27.318 11.939 7.275 1.00 50.41 227 LEU A N 1
ATOM 1833 C CA . LEU A 1 227 ? -25.867 11.963 7.449 1.00 50.41 227 LEU A CA 1
ATOM 1834 C C . LEU A 1 227 ? -25.183 11.219 6.293 1.00 50.41 227 LEU A C 1
ATOM 1836 O O . LEU A 1 227 ? -25.584 10.109 5.940 1.00 50.41 227 LEU A O 1
ATOM 1840 N N . ARG A 1 228 ? -24.148 11.825 5.693 1.00 52.62 228 ARG A N 1
ATOM 1841 C CA . ARG A 1 228 ? -23.424 11.245 4.553 1.00 52.62 228 ARG A CA 1
ATOM 1842 C C . ARG A 1 228 ? -21.921 11.209 4.835 1.00 52.62 228 ARG A C 1
ATOM 1844 O O . ARG A 1 228 ? -21.288 12.266 4.834 1.00 52.62 228 ARG A O 1
ATOM 1851 N N . PRO A 1 229 ? -21.312 10.023 5.016 1.00 49.41 229 PRO A N 1
ATOM 1852 C CA . PRO A 1 229 ? -19.863 9.929 4.936 1.00 49.41 229 PRO A CA 1
ATOM 1853 C C . PRO A 1 229 ? -19.438 10.341 3.522 1.00 49.41 229 PRO A C 1
ATOM 1855 O O . PRO A 1 229 ? -19.893 9.769 2.530 1.00 49.41 229 PRO A O 1
ATOM 1858 N N . VAL A 1 230 ? -18.593 11.361 3.425 1.00 46.81 230 VAL A N 1
ATOM 1859 C CA . VAL A 1 230 ? -17.967 11.795 2.179 1.00 46.81 230 VAL A CA 1
ATOM 1860 C C . VAL A 1 230 ? -16.512 11.366 2.282 1.00 46.81 230 VAL A C 1
ATOM 1862 O O . VAL A 1 230 ? -15.759 11.976 3.020 1.00 46.81 230 VAL A O 1
ATOM 1865 N N . PRO A 1 231 ? -16.077 10.293 1.613 1.00 43.19 231 PRO A N 1
ATOM 1866 C CA . PRO A 1 231 ? -14.687 9.856 1.703 1.00 43.19 231 PRO A CA 1
ATOM 1867 C C . PRO A 1 231 ? -13.727 11.037 1.495 1.00 43.19 231 PRO A C 1
ATOM 1869 O O . PRO A 1 231 ? -13.909 11.816 0.560 1.00 43.19 231 PRO A O 1
ATOM 1872 N N . ASN A 1 232 ? -12.749 11.209 2.390 1.00 37.12 232 ASN A N 1
ATOM 1873 C CA . ASN A 1 232 ? -11.805 12.315 2.307 1.00 37.12 232 ASN A CA 1
ATOM 1874 C C . ASN A 1 232 ? -10.832 11.946 1.187 1.00 37.12 232 ASN A C 1
ATOM 1876 O O . ASN A 1 232 ? -9.957 11.093 1.350 1.00 37.12 232 ASN A O 1
ATOM 1880 N N . PHE 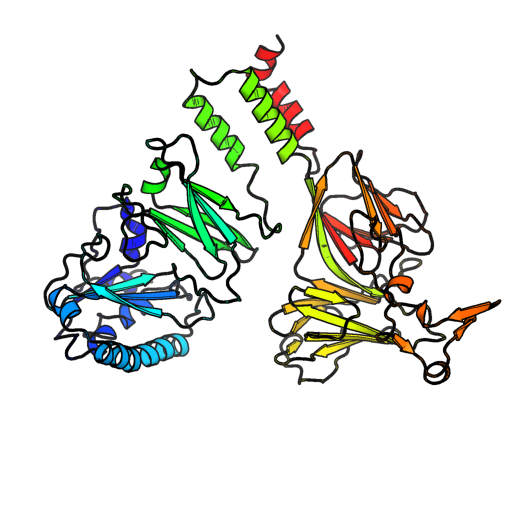A 1 233 ? -11.030 12.501 -0.007 1.00 38.28 233 PHE A N 1
ATOM 1881 C CA . PHE A 1 233 ? -10.328 12.062 -1.219 1.00 38.28 233 PHE A CA 1
ATOM 1882 C C . PHE A 1 233 ? -8.887 12.595 -1.327 1.00 38.28 233 PHE A C 1
ATOM 1884 O O . PHE A 1 233 ? -8.387 12.826 -2.431 1.00 38.28 233 PHE A O 1
ATOM 1891 N N . LEU A 1 234 ? -8.185 12.730 -0.198 1.00 29.30 234 LEU A N 1
ATOM 1892 C CA . LEU A 1 234 ? -6.738 12.953 -0.174 1.00 29.30 234 LEU A CA 1
ATOM 1893 C C . LEU A 1 234 ? -5.932 11.656 -0.347 1.00 29.30 234 LEU A C 1
ATOM 1895 O O . LEU A 1 234 ? -4.773 11.724 -0.747 1.00 29.30 234 LEU A O 1
ATOM 1899 N N . ASN A 1 235 ? -6.550 10.474 -0.211 1.00 31.58 235 ASN A N 1
ATOM 1900 C CA . ASN A 1 235 ? -5.961 9.216 -0.679 1.00 31.58 235 ASN A CA 1
ATOM 1901 C C . ASN A 1 235 ? -6.877 8.500 -1.685 1.00 31.58 235 ASN A C 1
ATOM 1903 O O . ASN A 1 235 ? -7.844 7.825 -1.346 1.00 31.58 235 ASN A O 1
ATOM 1907 N N . ARG A 1 236 ? -6.531 8.643 -2.971 1.00 30.06 236 ARG A N 1
ATOM 1908 C CA . ARG A 1 236 ? -7.268 8.216 -4.182 1.00 30.06 236 ARG A CA 1
ATOM 1909 C C . ARG A 1 236 ? -7.478 6.690 -4.358 1.00 30.06 236 ARG A C 1
ATOM 1911 O O . ARG A 1 236 ? -7.677 6.243 -5.487 1.00 30.06 236 ARG A O 1
ATOM 1918 N N . ARG A 1 237 ? -7.406 5.864 -3.305 1.00 31.58 237 ARG A N 1
ATOM 1919 C CA . ARG A 1 237 ? -7.238 4.398 -3.429 1.00 31.58 237 ARG A CA 1
ATOM 1920 C C . ARG A 1 237 ? -8.463 3.503 -3.221 1.00 31.58 237 ARG A C 1
ATOM 1922 O O . ARG A 1 237 ? -8.346 2.333 -3.561 1.00 31.58 237 ARG A O 1
ATOM 1929 N N . GLN A 1 238 ? -9.627 3.969 -2.770 1.00 33.22 238 GLN A N 1
ATOM 1930 C CA . GLN A 1 238 ? -10.767 3.059 -2.543 1.00 33.22 238 GLN A CA 1
ATOM 1931 C C . GLN A 1 238 ? -12.085 3.644 -3.071 1.00 33.22 238 GLN A C 1
ATOM 1933 O O . GLN A 1 238 ? -12.629 4.597 -2.528 1.00 33.22 238 GLN A O 1
ATOM 1938 N N . LEU A 1 239 ? -12.573 3.098 -4.192 1.00 32.56 239 LEU A N 1
ATOM 1939 C CA . LEU A 1 239 ? -13.814 3.494 -4.871 1.00 32.56 239 LEU A CA 1
ATOM 1940 C C . LEU A 1 239 ? -14.420 2.261 -5.561 1.00 32.56 239 LEU A C 1
ATOM 1942 O O . LEU A 1 239 ? -14.087 1.992 -6.713 1.00 32.56 239 LEU A O 1
ATOM 1946 N N . VAL A 1 240 ? -15.295 1.530 -4.864 1.00 34.19 240 VAL A N 1
ATOM 1947 C CA . VAL A 1 240 ? -16.121 0.452 -5.459 1.00 34.19 240 VAL A CA 1
ATOM 1948 C C . VAL A 1 240 ? -17.623 0.605 -5.136 1.00 34.19 240 VAL A C 1
ATOM 1950 O O . VAL A 1 240 ? -18.462 0.007 -5.794 1.00 34.19 240 VAL A O 1
ATOM 1953 N N . TYR A 1 241 ? -18.029 1.482 -4.213 1.00 37.97 241 TYR A N 1
ATOM 1954 C CA . TYR A 1 241 ? -19.410 1.491 -3.690 1.00 37.97 241 TYR A CA 1
ATOM 1955 C C . TYR A 1 241 ? -20.406 2.461 -4.356 1.00 37.97 241 TYR A C 1
ATOM 1957 O O . TYR A 1 241 ? -21.452 2.762 -3.782 1.00 37.97 241 TYR A O 1
ATOM 1965 N N . ARG A 1 242 ? -20.126 2.957 -5.567 1.00 37.28 242 ARG A N 1
ATOM 1966 C CA . ARG A 1 242 ? -20.962 4.004 -6.181 1.00 37.28 242 ARG A CA 1
ATOM 1967 C C . ARG A 1 242 ? -22.266 3.484 -6.808 1.00 37.28 242 ARG A C 1
ATOM 1969 O O . ARG A 1 242 ? -23.251 4.211 -6.789 1.00 37.28 242 ARG A O 1
ATOM 1976 N N . ASP A 1 243 ? -22.330 2.240 -7.283 1.00 36.59 243 ASP A N 1
ATOM 1977 C CA . ASP A 1 243 ? -23.317 1.933 -8.337 1.00 36.59 243 ASP A CA 1
ATOM 1978 C C . ASP A 1 243 ? -24.609 1.240 -7.864 1.00 36.59 243 ASP A C 1
ATOM 1980 O O . ASP A 1 243 ? -25.653 1.402 -8.492 1.00 36.59 243 ASP A O 1
ATOM 1984 N N . ARG A 1 244 ? -24.600 0.523 -6.728 1.00 32.00 244 ARG A N 1
ATOM 1985 C CA . ARG A 1 244 ? -25.820 -0.125 -6.192 1.00 32.00 244 ARG A CA 1
ATOM 1986 C C . ARG A 1 244 ? -26.632 0.757 -5.249 1.00 32.00 244 ARG A C 1
ATOM 1988 O O . ARG A 1 244 ? -27.853 0.684 -5.269 1.00 32.00 244 ARG A O 1
ATOM 1995 N N . ILE A 1 245 ? -25.976 1.594 -4.447 1.00 35.91 245 ILE A N 1
ATOM 1996 C CA . ILE A 1 245 ? -26.674 2.441 -3.471 1.00 35.91 245 ILE A CA 1
ATOM 1997 C C . ILE A 1 245 ? -27.357 3.609 -4.186 1.00 35.91 245 ILE A C 1
ATOM 1999 O O . ILE A 1 245 ? -28.521 3.867 -3.914 1.00 35.91 245 ILE A O 1
ATOM 2003 N N . LEU A 1 246 ? -26.705 4.257 -5.162 1.00 34.50 246 LEU A N 1
ATOM 2004 C CA . LEU A 1 246 ? -27.299 5.408 -5.854 1.00 34.50 246 LEU A CA 1
ATOM 2005 C C . LEU A 1 246 ? -28.563 5.053 -6.651 1.00 34.50 246 LEU A C 1
ATOM 2007 O O . LEU A 1 246 ? -29.485 5.861 -6.698 1.00 34.50 246 LEU A O 1
ATOM 2011 N N . MET A 1 247 ? -28.617 3.862 -7.256 1.00 30.36 247 MET A N 1
ATOM 2012 C CA . MET A 1 247 ? -29.767 3.441 -8.065 1.00 30.36 247 MET A CA 1
ATOM 2013 C C . MET A 1 247 ? -30.983 3.089 -7.206 1.00 30.36 247 MET A C 1
ATOM 2015 O O . MET A 1 247 ? -32.089 3.497 -7.547 1.00 30.36 247 MET A O 1
ATOM 2019 N N . THR A 1 248 ? -30.793 2.421 -6.065 1.00 35.25 248 THR A N 1
ATOM 2020 C CA . THR A 1 248 ? -31.886 2.187 -5.104 1.00 35.25 248 THR A CA 1
ATOM 2021 C C . THR A 1 248 ? -32.353 3.505 -4.475 1.00 35.25 248 THR A C 1
ATOM 2023 O O . THR A 1 248 ? -33.550 3.746 -4.351 1.00 35.25 248 THR A O 1
ATOM 2026 N N . PHE A 1 249 ? -31.419 4.419 -4.183 1.00 36.38 249 PHE A N 1
ATOM 2027 C CA . PHE A 1 249 ? -31.716 5.699 -3.536 1.00 36.38 249 PHE A CA 1
ATOM 2028 C C . PHE A 1 249 ? -32.410 6.706 -4.466 1.00 36.38 249 PHE A C 1
ATOM 2030 O O . PHE A 1 249 ? -33.308 7.419 -4.028 1.00 36.38 249 PHE A O 1
ATOM 2037 N N . LEU A 1 250 ? -32.053 6.767 -5.756 1.00 37.28 250 LEU A N 1
ATOM 2038 C CA . LEU A 1 250 ? -32.767 7.591 -6.746 1.00 37.28 250 LEU A CA 1
ATOM 2039 C C . LEU A 1 250 ? -34.212 7.114 -6.942 1.00 37.28 250 LEU A C 1
ATOM 2041 O O . LEU A 1 250 ? -35.101 7.938 -7.150 1.00 37.28 250 LEU A O 1
ATOM 2045 N N . PHE A 1 251 ? -34.451 5.806 -6.824 1.00 37.75 251 PHE A N 1
ATOM 2046 C CA . PHE A 1 251 ? -35.783 5.216 -6.935 1.00 37.75 251 PHE A CA 1
ATOM 2047 C C . PHE A 1 251 ? -36.664 5.557 -5.722 1.00 37.75 251 PHE A C 1
ATOM 2049 O O . PHE A 1 251 ? -37.797 6.005 -5.885 1.00 37.75 251 PHE A O 1
ATOM 2056 N N . GLU A 1 252 ? -36.123 5.445 -4.506 1.00 37.75 252 GLU A N 1
ATOM 2057 C CA . GLU A 1 252 ? -36.844 5.797 -3.273 1.00 37.75 252 GLU A CA 1
ATOM 2058 C C . GLU A 1 252 ? -37.053 7.313 -3.130 1.00 37.75 252 GLU A C 1
ATOM 2060 O O . GLU A 1 252 ? -38.129 7.762 -2.734 1.00 37.75 252 GLU A O 1
ATOM 2065 N N . THR A 1 253 ? -36.076 8.129 -3.545 1.00 36.78 253 THR A N 1
ATOM 2066 C CA . THR A 1 253 ? -36.204 9.599 -3.540 1.00 36.78 253 THR A CA 1
ATOM 2067 C C . THR A 1 253 ? -37.235 10.084 -4.572 1.00 36.78 253 THR A C 1
ATOM 2069 O O . THR A 1 253 ? -37.881 11.109 -4.351 1.00 36.78 253 THR A O 1
ATOM 2072 N N . TYR A 1 254 ? -37.433 9.352 -5.677 1.00 41.00 254 TYR A N 1
ATOM 2073 C CA . TYR A 1 254 ? -38.461 9.637 -6.687 1.00 41.00 254 TYR A CA 1
ATOM 2074 C C . TYR A 1 254 ? -39.881 9.328 -6.191 1.00 41.00 254 TYR A C 1
ATOM 2076 O O . TYR A 1 254 ? -40.776 10.155 -6.374 1.00 41.00 254 TYR A O 1
ATOM 2084 N N . GLU A 1 255 ? -40.083 8.188 -5.521 1.00 44.28 255 GLU A N 1
ATOM 2085 C CA . GLU A 1 255 ? -41.372 7.859 -4.887 1.00 44.28 255 GLU A CA 1
ATOM 2086 C C . GLU A 1 255 ? -41.749 8.897 -3.815 1.00 44.28 255 GLU A C 1
ATOM 2088 O O . GLU A 1 255 ? -42.905 9.314 -3.727 1.00 44.28 255 GLU A O 1
ATOM 2093 N N . LEU A 1 256 ? -40.761 9.410 -3.074 1.00 40.84 256 LEU A N 1
ATOM 2094 C CA . LEU A 1 256 ? -40.963 10.450 -2.060 1.00 40.84 256 LEU A CA 1
ATOM 2095 C C . LEU A 1 256 ? -41.191 11.864 -2.632 1.00 40.84 256 LEU A C 1
ATOM 2097 O O . LEU A 1 256 ? -41.913 12.647 -2.017 1.00 40.84 256 LEU A O 1
ATOM 2101 N N . ASN A 1 257 ? -40.635 12.209 -3.802 1.00 38.56 257 ASN A N 1
ATOM 2102 C CA . ASN A 1 257 ? -40.658 13.578 -4.355 1.00 38.56 257 ASN A CA 1
ATOM 2103 C C . ASN A 1 257 ? -41.302 13.689 -5.745 1.00 38.56 257 ASN A C 1
ATOM 2105 O O . ASN A 1 257 ? -40.889 14.485 -6.593 1.00 38.56 257 ASN A O 1
ATOM 2109 N N . ARG A 1 258 ? -42.386 12.943 -5.968 1.00 44.75 258 ARG A N 1
ATOM 2110 C CA . ARG A 1 258 ? -43.140 12.888 -7.233 1.00 44.75 258 ARG A CA 1
ATOM 2111 C C . ARG A 1 258 ? -43.729 14.233 -7.717 1.00 44.75 258 ARG A C 1
ATOM 2113 O O . ARG A 1 258 ? -44.306 14.281 -8.799 1.00 44.75 258 ARG A O 1
ATOM 2120 N N . ARG A 1 259 ? -43.626 15.316 -6.931 1.00 43.91 259 ARG A N 1
ATOM 2121 C CA . ARG A 1 259 ? -44.255 16.626 -7.200 1.00 43.91 259 ARG A CA 1
ATOM 2122 C C . ARG A 1 259 ? -43.293 17.784 -7.501 1.00 43.91 259 ARG A C 1
ATOM 2124 O O . ARG A 1 259 ? -43.780 18.827 -7.919 1.00 43.91 259 ARG A O 1
ATOM 2131 N N . THR A 1 260 ? -41.979 17.631 -7.325 1.00 45.16 260 THR A N 1
ATOM 2132 C CA . THR A 1 260 ? -41.070 18.801 -7.247 1.00 45.16 260 THR A CA 1
ATOM 2133 C C . THR A 1 260 ? -39.845 18.753 -8.158 1.00 45.16 260 THR A C 1
ATOM 2135 O O . THR A 1 260 ? -39.213 19.785 -8.358 1.00 45.16 260 THR A O 1
ATOM 2138 N N . LEU A 1 261 ? -39.495 17.597 -8.727 1.00 44.66 261 LEU A N 1
ATOM 2139 C CA . LEU A 1 261 ? -38.309 17.463 -9.580 1.00 44.66 261 LEU A CA 1
ATOM 2140 C C . LEU A 1 261 ? -38.669 17.581 -11.067 1.00 44.66 261 LEU A C 1
ATOM 2142 O O . LEU A 1 261 ? -39.441 16.782 -11.598 1.00 44.66 261 LEU A O 1
ATOM 2146 N N . ASP A 1 262 ? -38.086 18.580 -11.735 1.00 53.69 262 ASP A N 1
ATOM 2147 C CA . ASP A 1 262 ? -38.182 18.779 -13.182 1.00 53.69 262 ASP A CA 1
ATOM 2148 C C . ASP A 1 262 ? -37.562 17.582 -13.933 1.00 53.69 262 ASP A C 1
ATOM 2150 O O . ASP A 1 262 ? -36.433 17.154 -13.663 1.00 53.69 262 ASP A O 1
ATOM 2154 N N . LYS A 1 263 ? -38.313 17.039 -14.899 1.00 49.53 263 LYS A N 1
ATOM 2155 C CA . LYS A 1 263 ? -37.918 15.899 -15.739 1.00 49.53 263 LYS A CA 1
ATOM 2156 C C . LYS A 1 263 ? -36.601 16.152 -16.484 1.00 49.53 263 LYS A C 1
ATOM 2158 O O . LYS A 1 263 ? -35.836 15.210 -16.680 1.00 49.53 263 LYS A O 1
ATOM 2163 N N . SER A 1 264 ? -36.322 17.397 -16.873 1.00 47.34 264 SER A N 1
ATOM 2164 C CA . SER A 1 264 ? -35.096 17.770 -17.597 1.00 47.34 264 SER A CA 1
ATOM 2165 C C . SER A 1 264 ? -33.843 17.673 -16.713 1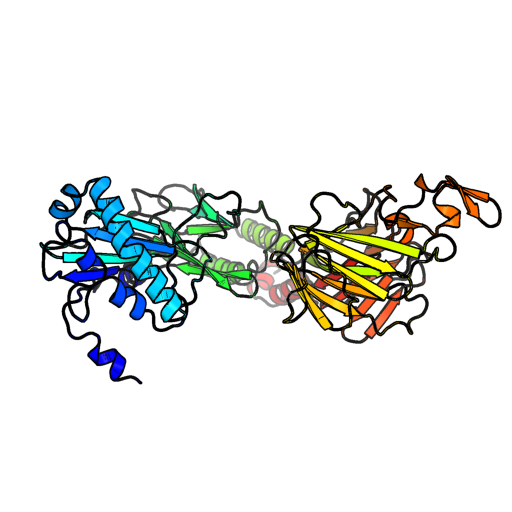.00 47.34 264 SER A C 1
ATOM 2167 O O . SER A 1 264 ? -32.810 17.146 -17.129 1.00 47.34 264 SER A O 1
ATOM 2169 N N . MET A 1 265 ? -33.960 18.089 -15.451 1.00 45.72 265 MET A N 1
ATOM 2170 C CA . MET A 1 265 ? -32.890 18.033 -14.457 1.00 45.72 265 MET A CA 1
ATOM 2171 C C . MET A 1 265 ? -32.571 16.587 -14.065 1.00 45.72 265 MET A C 1
ATOM 2173 O O . MET A 1 265 ? -31.405 16.226 -13.945 1.00 45.72 265 MET A O 1
ATOM 2177 N N . MET A 1 266 ? -33.590 15.730 -13.952 1.00 47.91 266 MET A N 1
ATOM 2178 C CA . MET A 1 266 ? -33.412 14.292 -13.716 1.00 47.91 266 MET A CA 1
ATOM 2179 C C . MET A 1 266 ? -32.716 13.593 -14.883 1.00 47.91 266 MET A C 1
ATOM 2181 O O . MET A 1 266 ? -31.855 12.750 -14.649 1.00 47.91 266 MET A O 1
ATOM 2185 N N . LEU A 1 267 ? -33.045 13.950 -16.129 1.00 49.84 267 LEU A N 1
ATOM 2186 C CA . LEU A 1 267 ? -32.376 13.385 -17.299 1.00 49.84 267 LEU A CA 1
ATOM 2187 C C . LEU A 1 267 ? -30.904 13.809 -17.346 1.00 49.84 267 LEU A C 1
ATOM 2189 O O . LEU A 1 267 ? -30.048 12.969 -17.599 1.00 49.84 267 LEU A O 1
ATOM 2193 N N . ASN A 1 268 ? -30.591 15.064 -17.020 1.00 49.22 268 ASN A N 1
ATOM 2194 C CA . ASN A 1 268 ? -29.209 15.546 -16.957 1.00 49.22 268 ASN A CA 1
ATOM 2195 C C . ASN A 1 268 ? -28.429 14.912 -15.802 1.00 49.22 268 ASN A C 1
ATOM 2197 O O . ASN A 1 268 ? -27.333 14.414 -16.025 1.00 49.22 268 ASN A O 1
ATOM 2201 N N . VAL A 1 269 ? -29.009 14.817 -14.601 1.00 46.84 269 VAL A N 1
ATOM 2202 C CA . VAL A 1 269 ? -28.368 14.160 -13.450 1.00 46.84 269 VAL A CA 1
ATOM 2203 C C . VAL A 1 269 ? -28.190 12.667 -13.705 1.00 46.84 269 VAL A C 1
ATOM 2205 O O . VAL A 1 269 ? -27.126 12.134 -13.406 1.00 46.84 269 VAL A O 1
ATOM 2208 N N . ALA A 1 270 ? -29.174 11.981 -14.290 1.00 47.91 270 ALA A N 1
ATOM 2209 C CA . ALA A 1 270 ? -29.040 10.579 -14.669 1.00 47.91 270 ALA A CA 1
ATOM 2210 C C . ALA A 1 270 ? -27.972 10.404 -15.753 1.00 47.91 270 ALA A C 1
ATOM 2212 O O . ALA A 1 270 ? -27.139 9.518 -15.623 1.00 47.91 270 ALA A O 1
ATOM 2213 N N . THR A 1 271 ? -27.933 11.272 -16.768 1.00 47.47 271 THR A N 1
ATOM 2214 C CA . THR A 1 271 ? -26.955 11.211 -17.867 1.00 47.47 271 THR A CA 1
ATOM 2215 C C . THR A 1 271 ? -25.539 11.534 -17.393 1.00 47.47 271 THR A C 1
ATOM 2217 O O . THR A 1 271 ? -24.617 10.811 -17.751 1.00 47.47 271 THR A O 1
ATOM 2220 N N . GLU A 1 272 ? -25.350 12.536 -16.534 1.00 46.19 272 GLU A N 1
ATOM 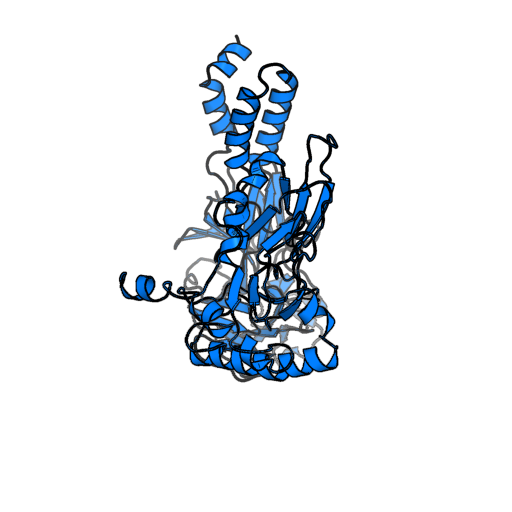2221 C CA . GLU A 1 272 ? -24.057 12.863 -15.920 1.00 46.19 272 GLU A CA 1
ATOM 2222 C C . GLU A 1 272 ? -23.625 11.787 -14.918 1.00 46.19 272 GLU A C 1
ATOM 2224 O O . GLU A 1 272 ? -22.461 11.397 -14.881 1.00 46.19 272 GLU A O 1
ATOM 2229 N N . THR A 1 273 ? -24.553 11.232 -14.135 1.00 41.47 273 THR A N 1
ATOM 2230 C CA . THR A 1 273 ? -24.261 10.155 -13.174 1.00 41.47 273 THR A CA 1
ATOM 2231 C C . THR A 1 273 ? -23.949 8.836 -13.881 1.00 41.47 273 THR A C 1
ATOM 2233 O O . THR A 1 273 ? -23.047 8.117 -13.450 1.00 41.47 273 THR A O 1
ATOM 2236 N N . LEU A 1 274 ? -24.621 8.540 -14.997 1.00 43.91 274 LEU A N 1
ATOM 2237 C CA . LEU A 1 274 ? -24.294 7.453 -15.921 1.00 43.91 274 LEU A CA 1
ATOM 2238 C C . LEU A 1 274 ? -22.934 7.749 -16.594 1.00 43.91 274 LEU A C 1
ATOM 2240 O O . LEU A 1 274 ? -22.003 6.966 -16.486 1.00 43.91 274 LEU A O 1
ATOM 2244 N N . GLN A 1 275 ? -22.682 8.920 -17.168 1.00 43.22 275 GLN A N 1
ATOM 2245 C CA . GLN A 1 275 ? -21.350 9.220 -17.721 1.00 43.22 275 GLN A CA 1
ATOM 2246 C C . GLN A 1 275 ? -20.215 9.115 -16.684 1.00 43.22 275 GLN A C 1
ATOM 2248 O O . GLN A 1 275 ? -19.122 8.673 -17.027 1.00 43.22 275 GLN A O 1
ATOM 2253 N N . LEU A 1 276 ? -20.471 9.436 -15.412 1.00 41.88 276 LEU A N 1
ATOM 2254 C CA . LEU A 1 276 ? -19.489 9.370 -14.324 1.00 41.88 276 LEU A CA 1
ATOM 2255 C C . LEU A 1 276 ? -19.345 7.984 -13.659 1.00 41.88 276 LEU A C 1
ATOM 2257 O O . LEU A 1 276 ? -18.351 7.767 -12.956 1.00 41.88 276 LEU A O 1
ATOM 2261 N N . SER A 1 277 ? -20.304 7.064 -13.831 1.00 44.28 277 SER A N 1
ATOM 2262 C CA . SER A 1 277 ? -20.265 5.694 -13.271 1.00 44.28 277 SER A CA 1
ATOM 2263 C C . SER A 1 277 ? -19.825 4.630 -14.284 1.00 44.28 277 SER A C 1
ATOM 2265 O O . SER A 1 277 ? -19.285 3.601 -13.892 1.00 44.28 277 SER A O 1
ATOM 2267 N N . LEU A 1 278 ? -19.959 4.877 -15.591 1.00 48.00 278 LEU A N 1
ATOM 2268 C CA . LEU A 1 278 ? -19.897 3.808 -16.600 1.00 48.00 278 LEU A CA 1
ATOM 2269 C C . LEU A 1 278 ? -18.596 3.753 -17.421 1.00 48.00 278 LEU A C 1
ATOM 2271 O O . LEU A 1 278 ? -18.521 2.977 -18.375 1.00 48.00 278 LEU A O 1
ATOM 2275 N N . SER A 1 279 ? -17.580 4.564 -17.108 1.00 53.62 279 SER A N 1
ATOM 2276 C CA . SER A 1 279 ? -16.462 4.809 -18.035 1.00 53.62 279 SER A CA 1
ATOM 2277 C C . SER A 1 279 ? -15.056 4.573 -17.480 1.00 53.62 279 SER A C 1
ATOM 2279 O O . SER A 1 279 ? -14.097 4.971 -18.141 1.00 53.62 279 SER A O 1
ATOM 2281 N N . ASN A 1 280 ? -14.893 3.942 -16.315 1.00 69.06 280 ASN A N 1
ATOM 2282 C CA . ASN A 1 280 ? -13.568 3.821 -15.705 1.00 69.06 280 ASN A CA 1
ATOM 2283 C C . ASN A 1 280 ? -12.995 2.404 -15.826 1.00 69.06 280 ASN A C 1
ATOM 2285 O O . ASN A 1 280 ? -13.500 1.463 -15.220 1.00 69.06 280 ASN A O 1
ATOM 2289 N N . ILE A 1 281 ? -11.904 2.275 -16.581 1.00 83.94 281 ILE A N 1
ATOM 2290 C CA . ILE A 1 281 ? -10.993 1.132 -16.502 1.00 83.94 281 ILE A CA 1
ATOM 2291 C C . ILE A 1 281 ? -10.077 1.366 -15.306 1.00 83.94 281 ILE A C 1
ATOM 2293 O O . ILE A 1 281 ? -9.493 2.440 -15.150 1.00 83.94 281 ILE A O 1
ATOM 2297 N N . GLN A 1 282 ? -9.934 0.353 -14.461 1.00 89.94 282 GLN A N 1
ATOM 2298 C CA . GLN A 1 282 ? -9.003 0.371 -13.346 1.00 89.94 282 GLN A CA 1
ATOM 2299 C C . GLN A 1 282 ? -7.753 -0.419 -13.716 1.00 89.94 282 GLN A C 1
ATOM 2301 O O . GLN A 1 282 ? -7.802 -1.624 -13.961 1.00 89.94 282 GLN A O 1
ATOM 2306 N N . LEU A 1 283 ? -6.619 0.273 -13.731 1.00 93.50 283 LEU A N 1
ATOM 2307 C CA . LEU A 1 283 ? -5.306 -0.325 -13.889 1.00 93.50 283 LEU A CA 1
ATOM 2308 C C . LEU A 1 283 ? -4.643 -0.427 -12.511 1.00 93.50 283 LEU A C 1
ATOM 2310 O O . LEU A 1 283 ? -4.320 0.585 -11.897 1.00 93.50 283 LEU A O 1
ATOM 2314 N N . GLN A 1 284 ? -4.458 -1.636 -11.998 1.00 94.00 284 GLN A N 1
ATOM 2315 C CA . GLN A 1 284 ? -3.857 -1.889 -10.691 1.00 94.00 284 GLN A CA 1
ATOM 2316 C C . GLN A 1 284 ? -2.391 -2.276 -10.844 1.00 94.00 284 GLN A C 1
ATOM 2318 O O . GLN A 1 284 ? -2.090 -3.389 -11.258 1.00 94.00 284 GLN A O 1
ATOM 2323 N N . LYS A 1 285 ? -1.462 -1.398 -10.475 1.00 93.62 285 LYS A N 1
ATOM 2324 C CA . LYS A 1 285 ? -0.041 -1.744 -10.354 1.00 93.62 285 LYS A CA 1
ATOM 2325 C C . LYS A 1 285 ? 0.118 -2.750 -9.209 1.00 93.62 285 LYS A C 1
ATOM 2327 O O . LYS A 1 285 ? 0.027 -2.352 -8.052 1.00 93.62 285 LYS A O 1
ATOM 2332 N N . SER A 1 286 ? 0.313 -4.023 -9.546 1.00 91.94 286 SER A N 1
ATOM 2333 C CA . SER A 1 286 ? 0.229 -5.183 -8.639 1.00 91.94 286 SER A CA 1
ATOM 2334 C C . SER A 1 286 ? 1.568 -5.890 -8.414 1.00 91.94 286 SER A C 1
ATOM 2336 O O . SER A 1 286 ? 1.649 -6.878 -7.684 1.00 91.94 286 SER A O 1
ATOM 2338 N N . GLY A 1 287 ? 2.642 -5.419 -9.047 1.00 94.50 287 GLY A N 1
ATOM 2339 C CA . GLY A 1 287 ? 3.953 -6.022 -8.859 1.00 94.50 287 GLY A CA 1
ATOM 2340 C C . GLY A 1 287 ? 5.074 -5.361 -9.641 1.00 94.50 287 GLY A C 1
ATOM 2341 O O . GLY A 1 287 ? 4.850 -4.503 -10.497 1.00 94.50 287 GLY A O 1
ATOM 2342 N N . PHE A 1 288 ? 6.292 -5.800 -9.340 1.00 95.88 288 PHE A N 1
ATOM 2343 C CA . PHE A 1 288 ? 7.521 -5.337 -9.969 1.00 95.88 288 PHE A CA 1
ATOM 2344 C C . PHE A 1 288 ? 8.257 -6.510 -10.622 1.00 95.88 288 PHE A C 1
ATOM 2346 O O . PHE A 1 288 ? 8.438 -7.552 -9.997 1.00 95.88 288 PHE A O 1
ATOM 2353 N N . LEU A 1 289 ? 8.713 -6.325 -11.861 1.00 95.88 289 LEU A N 1
ATOM 2354 C CA . LEU A 1 289 ? 9.391 -7.343 -12.666 1.00 95.88 289 LEU A CA 1
ATOM 2355 C C . LEU A 1 289 ? 10.909 -7.142 -12.668 1.00 95.88 289 LEU A C 1
ATOM 2357 O O . LEU A 1 289 ? 11.412 -6.076 -13.028 1.00 95.88 289 LEU A O 1
ATOM 2361 N N . PHE A 1 290 ? 11.648 -8.209 -12.379 1.00 95.31 290 PHE A N 1
ATOM 2362 C CA . PHE A 1 290 ? 13.103 -8.254 -12.506 1.00 95.31 290 PHE A CA 1
ATOM 2363 C C . PHE A 1 290 ? 13.493 -8.768 -13.890 1.00 95.31 290 PHE A C 1
ATOM 2365 O O . PHE A 1 290 ? 12.949 -9.766 -14.366 1.00 95.31 290 PHE A O 1
ATOM 2372 N N . GLN A 1 291 ? 14.447 -8.108 -14.544 1.00 93.38 291 GLN A N 1
ATOM 2373 C CA . GLN A 1 291 ? 14.863 -8.430 -15.905 1.00 93.38 291 GLN A CA 1
ATOM 2374 C C . GLN A 1 291 ? 16.264 -9.041 -15.961 1.00 93.38 291 GLN A C 1
ATOM 2376 O O . GLN A 1 291 ? 17.153 -8.726 -15.176 1.00 93.38 291 GLN A O 1
ATOM 2381 N N . LYS A 1 292 ? 16.486 -9.882 -16.968 1.00 91.50 292 LYS A N 1
ATOM 2382 C CA . LYS A 1 292 ? 17.810 -10.372 -17.345 1.00 91.50 292 LYS A CA 1
ATOM 2383 C C . LYS A 1 292 ? 18.720 -9.190 -17.665 1.00 91.50 292 LYS A C 1
ATOM 2385 O O . LYS A 1 292 ? 18.338 -8.272 -18.396 1.00 91.50 292 LYS A O 1
ATOM 2390 N N . ASN A 1 293 ? 19.955 -9.258 -17.188 1.00 88.75 293 ASN A N 1
ATOM 2391 C CA . ASN A 1 293 ? 20.984 -8.297 -17.551 1.00 88.75 293 ASN A CA 1
ATOM 2392 C C . ASN A 1 293 ? 21.344 -8.438 -19.046 1.00 88.75 293 ASN A C 1
ATOM 2394 O O . ASN A 1 293 ? 22.041 -9.369 -19.447 1.00 88.75 293 ASN A O 1
ATOM 2398 N N . ARG A 1 294 ? 20.869 -7.499 -19.878 1.00 84.25 294 ARG A N 1
ATOM 2399 C CA . ARG A 1 294 ? 21.139 -7.466 -21.331 1.00 84.25 294 ARG A CA 1
ATOM 2400 C C . ARG A 1 294 ? 22.562 -7.022 -21.680 1.00 84.25 294 ARG A C 1
ATOM 2402 O O . ARG A 1 294 ? 22.967 -7.146 -22.829 1.00 84.25 294 ARG A O 1
ATOM 2409 N N . PHE A 1 295 ? 23.302 -6.512 -20.701 1.00 88.56 295 PHE A N 1
ATOM 2410 C CA . PHE A 1 295 ? 24.655 -5.989 -20.845 1.00 88.56 295 PHE A CA 1
ATOM 2411 C C . PHE A 1 295 ? 25.641 -6.820 -20.018 1.00 88.56 295 PHE A C 1
ATOM 2413 O O . PHE A 1 295 ? 26.567 -6.287 -19.410 1.00 88.56 295 PHE A O 1
ATOM 2420 N N . SER A 1 296 ? 25.453 -8.145 -20.006 1.00 90.31 296 SER A N 1
ATOM 2421 C CA . SER A 1 296 ? 26.254 -9.099 -19.224 1.00 90.31 296 SER A CA 1
ATOM 2422 C C . SER A 1 296 ? 27.754 -9.060 -19.525 1.00 90.31 296 SER A C 1
ATOM 2424 O O . SER A 1 296 ? 28.551 -9.518 -18.711 1.00 90.31 296 SER A O 1
ATOM 2426 N N . GLN A 1 297 ? 28.143 -8.504 -20.673 1.00 92.06 297 GLN A N 1
ATOM 2427 C CA . GLN A 1 297 ? 29.531 -8.259 -21.064 1.00 92.06 297 GLN A CA 1
ATOM 2428 C C . GLN A 1 297 ? 30.213 -7.125 -20.277 1.00 92.06 297 GLN A C 1
ATOM 2430 O O . GLN A 1 297 ? 31.431 -7.117 -20.196 1.00 92.06 297 GLN A O 1
ATOM 2435 N N . TRP A 1 298 ? 29.455 -6.197 -19.677 1.00 93.38 298 TRP A N 1
ATOM 2436 C CA . TRP A 1 298 ? 29.992 -5.078 -18.878 1.00 93.38 298 TRP A CA 1
ATOM 2437 C C . TRP A 1 298 ? 29.493 -5.073 -17.432 1.00 93.38 298 TRP A C 1
ATOM 2439 O O . TRP A 1 298 ? 30.147 -4.532 -16.542 1.00 93.38 298 TRP A O 1
ATOM 2449 N N . MET A 1 299 ? 28.321 -5.658 -17.197 1.00 94.38 299 MET A N 1
ATOM 2450 C CA . MET A 1 299 ? 27.640 -5.680 -15.909 1.00 94.38 299 MET A CA 1
ATOM 2451 C C . MET A 1 299 ? 27.564 -7.115 -15.394 1.00 94.38 299 MET A C 1
ATOM 2453 O O . MET A 1 299 ? 27.241 -8.028 -16.153 1.00 94.38 299 MET A O 1
ATOM 2457 N N . GLU A 1 300 ? 27.773 -7.312 -14.100 1.00 95.44 300 GLU A N 1
ATOM 2458 C CA . GLU A 1 300 ? 27.433 -8.567 -13.421 1.00 95.44 300 GLU A CA 1
ATOM 2459 C C . GLU A 1 300 ? 25.943 -8.614 -13.074 1.00 95.44 300 GLU A C 1
ATOM 2461 O O . GLU A 1 300 ? 25.306 -9.670 -13.111 1.00 95.44 300 GLU A O 1
ATOM 2466 N N . GLY A 1 301 ? 25.372 -7.446 -12.779 1.00 95.81 301 GLY A N 1
ATOM 2467 C CA . GLY A 1 301 ? 24.043 -7.343 -12.213 1.00 95.81 301 GLY A CA 1
ATOM 2468 C C . GLY A 1 301 ? 23.640 -5.918 -11.867 1.00 95.81 301 GLY A C 1
ATOM 2469 O O . GLY A 1 301 ? 24.247 -4.946 -12.321 1.00 95.81 301 GLY A O 1
ATOM 2470 N N . TYR A 1 302 ? 22.600 -5.798 -11.054 1.00 96.69 302 TYR A N 1
ATOM 2471 C CA . TYR A 1 302 ? 22.128 -4.524 -10.523 1.00 96.69 302 TYR A CA 1
ATOM 2472 C C . TYR A 1 302 ? 21.340 -4.737 -9.225 1.00 96.69 302 TYR A C 1
ATOM 2474 O O . TYR A 1 302 ? 20.816 -5.821 -8.966 1.00 96.69 302 TYR A O 1
ATOM 2482 N N . ASN A 1 303 ? 21.234 -3.678 -8.429 1.00 97.25 303 ASN A N 1
ATOM 2483 C CA . ASN A 1 303 ? 20.498 -3.642 -7.172 1.00 97.25 303 ASN A CA 1
ATOM 2484 C C . ASN A 1 303 ? 19.230 -2.801 -7.317 1.00 97.25 303 ASN A C 1
ATOM 2486 O O . ASN A 1 303 ? 19.249 -1.750 -7.950 1.00 97.25 303 ASN A O 1
ATOM 2490 N N . LEU A 1 304 ? 18.133 -3.234 -6.718 1.00 96.50 304 LEU A N 1
ATOM 2491 C CA . LEU A 1 304 ? 16.905 -2.460 -6.592 1.00 96.50 304 LEU A CA 1
ATOM 2492 C C . LEU A 1 304 ? 16.491 -2.439 -5.134 1.00 96.50 304 LEU A C 1
ATOM 2494 O O . LEU A 1 304 ? 16.640 -3.431 -4.431 1.00 96.50 304 LEU A O 1
ATOM 2498 N N . TYR A 1 305 ? 15.974 -1.317 -4.678 1.00 96.31 305 TYR A N 1
ATOM 2499 C CA . TYR A 1 305 ? 15.725 -1.067 -3.273 1.00 96.31 305 TYR A CA 1
ATOM 2500 C C . TYR A 1 305 ? 14.228 -0.982 -3.017 1.00 96.31 305 TYR A C 1
ATOM 2502 O O . TYR A 1 305 ? 13.495 -0.350 -3.776 1.00 96.31 305 TYR A O 1
ATOM 2510 N N . LEU A 1 306 ? 13.786 -1.662 -1.960 1.00 95.06 306 LEU A N 1
ATOM 2511 C CA . LEU A 1 306 ? 12.415 -1.617 -1.468 1.00 95.06 306 LEU A CA 1
ATOM 2512 C C . LEU A 1 306 ? 12.287 -0.497 -0.438 1.00 95.06 306 LEU A C 1
ATOM 2514 O O . LEU A 1 306 ? 13.061 -0.448 0.521 1.00 95.06 306 LEU A O 1
ATOM 2518 N N . HIS A 1 307 ? 11.275 0.346 -0.588 1.00 94.00 307 HIS A N 1
ATOM 2519 C CA . HIS A 1 307 ? 10.950 1.429 0.335 1.00 94.00 307 HIS A CA 1
ATOM 2520 C C . HIS A 1 307 ? 9.569 1.230 0.968 1.00 94.00 307 HIS A C 1
ATOM 2522 O O . HIS A 1 307 ? 8.820 0.312 0.626 1.00 94.00 307 HIS A O 1
ATOM 2528 N N . ARG A 1 308 ? 9.229 2.116 1.912 1.00 87.69 308 ARG A N 1
ATOM 2529 C CA . ARG A 1 308 ? 7.880 2.194 2.490 1.00 87.69 308 ARG A CA 1
ATOM 2530 C C . ARG A 1 308 ? 6.836 2.385 1.380 1.00 87.69 308 ARG A C 1
ATOM 2532 O O . ARG A 1 308 ? 7.111 3.043 0.382 1.00 87.69 308 ARG A O 1
ATOM 2539 N N . GLY A 1 309 ? 5.644 1.813 1.559 1.00 85.25 309 GLY A N 1
ATOM 2540 C CA . GLY A 1 309 ? 4.554 1.912 0.578 1.00 85.25 309 GLY A CA 1
ATOM 2541 C C . GLY A 1 309 ? 4.721 1.022 -0.660 1.00 85.25 309 GLY A C 1
ATOM 2542 O O . GLY A 1 309 ? 4.117 1.313 -1.692 1.00 85.25 309 GLY A O 1
ATOM 2543 N N . TYR A 1 310 ? 5.524 -0.044 -0.559 1.00 87.50 310 TYR A N 1
ATOM 2544 C CA . TYR A 1 310 ? 5.783 -1.014 -1.630 1.00 87.50 310 TYR A CA 1
ATOM 2545 C C . TYR A 1 310 ? 6.406 -0.406 -2.898 1.00 87.50 310 TYR A C 1
ATOM 2547 O O . TYR A 1 310 ? 6.163 -0.858 -4.017 1.00 87.50 310 TYR A O 1
ATOM 2555 N N . GLU A 1 311 ? 7.226 0.633 -2.754 1.00 91.31 311 GLU A N 1
ATOM 2556 C CA . GLU A 1 311 ? 7.967 1.177 -3.888 1.00 91.31 311 GLU A CA 1
ATOM 2557 C C . GLU A 1 311 ? 9.286 0.424 -4.084 1.00 91.31 311 GLU A C 1
ATOM 2559 O O . GLU A 1 311 ? 10.058 0.255 -3.141 1.00 91.31 311 GLU A O 1
ATOM 2564 N N . VAL A 1 312 ? 9.556 -0.002 -5.321 1.00 93.31 312 VAL A N 1
ATOM 2565 C CA . VAL A 1 312 ? 10.832 -0.606 -5.722 1.00 93.31 312 VAL A CA 1
ATOM 2566 C C . VAL A 1 312 ? 11.496 0.285 -6.765 1.00 93.31 312 VAL A C 1
ATOM 2568 O O . VAL A 1 312 ? 10.941 0.490 -7.850 1.00 93.31 312 VAL A O 1
ATOM 2571 N N . ASN A 1 313 ? 12.673 0.822 -6.442 1.00 93.31 313 ASN A N 1
ATOM 2572 C CA . ASN A 1 313 ? 13.396 1.758 -7.303 1.00 93.31 313 ASN A CA 1
ATOM 2573 C C . ASN A 1 313 ? 14.933 1.596 -7.170 1.00 93.31 313 ASN A C 1
ATOM 2575 O O . ASN A 1 313 ? 15.419 0.605 -6.628 1.00 93.31 313 ASN A O 1
ATOM 2579 N N . THR A 1 314 ? 15.724 2.508 -7.742 1.00 94.25 314 THR A N 1
ATOM 2580 C CA . THR A 1 314 ? 17.201 2.453 -7.746 1.00 94.25 314 THR A CA 1
ATOM 2581 C C . THR A 1 314 ? 17.857 3.224 -6.600 1.00 94.25 314 THR A C 1
ATOM 2583 O O . THR A 1 314 ? 19.072 3.139 -6.446 1.00 94.25 314 THR A O 1
ATOM 2586 N N . ASN A 1 315 ? 17.092 3.974 -5.806 1.00 93.50 315 ASN A N 1
ATOM 2587 C CA . ASN A 1 315 ? 17.612 4.824 -4.744 1.00 93.50 315 ASN A CA 1
ATOM 2588 C C . ASN A 1 315 ? 17.928 3.996 -3.490 1.00 93.50 315 ASN A C 1
ATOM 2590 O O . ASN A 1 315 ? 17.073 3.317 -2.941 1.00 93.50 315 ASN A O 1
ATOM 2594 N N . LYS A 1 316 ? 19.159 4.082 -2.990 1.00 94.50 316 LYS A N 1
ATOM 2595 C CA . LYS A 1 316 ? 19.567 3.373 -1.770 1.00 94.50 316 LYS A CA 1
ATOM 2596 C C . LYS A 1 316 ? 19.083 4.054 -0.484 1.00 94.50 316 LYS A C 1
ATOM 2598 O O . LYS A 1 316 ? 19.002 3.414 0.568 1.00 94.50 316 LYS A O 1
ATOM 2603 N N . GLU A 1 317 ? 18.800 5.352 -0.522 1.00 93.69 317 GLU A N 1
ATOM 2604 C CA . GLU A 1 317 ? 18.480 6.123 0.675 1.00 93.69 317 GLU A CA 1
ATOM 2605 C C . GLU A 1 317 ? 17.175 5.660 1.324 1.00 93.69 317 GLU A C 1
ATOM 2607 O O . GLU A 1 317 ? 16.144 5.503 0.676 1.00 93.69 317 GLU A O 1
ATOM 2612 N N . LYS A 1 318 ? 17.210 5.451 2.646 1.00 93.12 318 LYS A N 1
ATOM 2613 C CA . LYS A 1 318 ? 16.058 4.997 3.449 1.00 93.12 318 LYS A CA 1
ATOM 2614 C C . LYS A 1 318 ? 15.444 3.662 2.988 1.00 93.12 318 LYS A C 1
ATOM 2616 O O . LYS A 1 318 ? 14.330 3.345 3.404 1.00 93.12 318 LYS A O 1
ATOM 2621 N N . ALA A 1 319 ? 16.157 2.875 2.185 1.00 95.00 319 ALA A N 1
ATOM 2622 C CA . ALA A 1 319 ? 15.717 1.551 1.773 1.00 95.00 319 ALA A CA 1
ATOM 2623 C C . ALA A 1 319 ? 15.501 0.626 2.987 1.00 95.00 319 ALA A C 1
ATOM 2625 O O . ALA A 1 319 ? 16.243 0.667 3.975 1.00 95.00 319 ALA A O 1
ATOM 2626 N N . LEU A 1 320 ? 14.464 -0.202 2.902 1.00 94.00 320 LEU A N 1
ATOM 2627 C CA . LEU A 1 320 ? 14.124 -1.241 3.875 1.00 94.00 320 LEU A CA 1
ATOM 2628 C C . LEU A 1 320 ? 14.823 -2.560 3.534 1.00 94.00 320 LEU A C 1
ATOM 2630 O O . LEU A 1 320 ? 15.276 -3.278 4.422 1.00 94.00 320 LEU A O 1
ATOM 2634 N N . ALA A 1 321 ? 14.942 -2.855 2.241 1.00 95.81 321 ALA A N 1
ATOM 2635 C CA . ALA A 1 321 ? 15.590 -4.050 1.724 1.00 95.81 321 ALA A CA 1
ATOM 2636 C C . ALA A 1 321 ? 16.194 -3.791 0.339 1.00 95.81 321 ALA A C 1
ATOM 2638 O O . ALA A 1 321 ? 15.912 -2.771 -0.296 1.00 95.81 321 ALA A O 1
ATOM 2639 N N . VAL A 1 322 ? 17.021 -4.722 -0.130 1.00 97.38 322 VAL A N 1
ATOM 2640 C CA . VAL A 1 322 ? 17.607 -4.708 -1.471 1.00 97.38 322 VAL A CA 1
ATOM 2641 C C . VAL A 1 322 ? 17.373 -6.045 -2.172 1.00 97.38 322 VAL A C 1
ATOM 2643 O O . VAL A 1 322 ? 17.582 -7.113 -1.597 1.00 97.38 322 VAL A O 1
ATOM 2646 N N . PHE A 1 323 ? 16.953 -5.962 -3.429 1.00 97.75 323 PHE A N 1
ATOM 2647 C CA . PHE A 1 323 ? 16.938 -7.045 -4.397 1.00 97.75 323 PHE A CA 1
ATOM 2648 C C . PHE A 1 323 ? 18.173 -6.928 -5.282 1.00 97.75 323 PHE A C 1
ATOM 2650 O O . PHE A 1 323 ? 18.343 -5.932 -5.988 1.00 97.75 323 PHE A O 1
ATOM 2657 N N . ARG A 1 324 ? 19.026 -7.945 -5.277 1.00 97.75 324 ARG A N 1
ATOM 2658 C CA . ARG A 1 324 ? 20.222 -8.007 -6.112 1.00 97.75 324 ARG A CA 1
ATOM 2659 C C . ARG A 1 324 ? 20.000 -9.002 -7.235 1.00 97.75 324 ARG A C 1
ATOM 2661 O O . ARG A 1 324 ? 19.807 -10.188 -6.997 1.00 97.75 324 ARG A O 1
ATOM 2668 N N . VAL A 1 325 ? 20.023 -8.523 -8.470 1.00 96.38 325 VAL A N 1
ATOM 2669 C CA . VAL A 1 325 ? 19.914 -9.368 -9.661 1.00 96.38 325 VAL A CA 1
ATOM 2670 C C . VAL A 1 325 ? 21.315 -9.659 -10.163 1.00 96.38 325 VAL A C 1
ATOM 2672 O O . VAL A 1 325 ? 22.025 -8.728 -10.535 1.00 96.38 325 VAL A O 1
ATOM 2675 N N . GLN A 1 326 ? 21.711 -10.930 -10.188 1.00 94.88 326 GLN A N 1
ATOM 2676 C CA . GLN A 1 326 ? 23.026 -11.364 -10.661 1.00 94.88 326 GLN A CA 1
ATOM 2677 C C . GLN A 1 326 ? 22.873 -12.607 -11.541 1.00 94.88 326 GLN A C 1
ATOM 2679 O O . GLN A 1 326 ? 22.398 -13.653 -11.099 1.00 94.88 326 GLN A O 1
ATOM 2684 N N . GLY A 1 327 ? 23.274 -12.495 -12.809 1.00 90.56 327 GLY A N 1
ATOM 2685 C CA . GLY A 1 327 ? 23.053 -13.557 -13.792 1.00 90.56 327 GLY A CA 1
ATOM 2686 C C . GLY A 1 327 ? 21.562 -13.875 -13.972 1.00 90.56 327 GLY A C 1
ATOM 2687 O O . GLY A 1 327 ? 20.796 -13.021 -14.420 1.00 90.56 327 GLY A O 1
ATOM 2688 N N . ALA A 1 328 ? 21.170 -15.110 -13.649 1.00 90.81 328 ALA A N 1
ATOM 2689 C CA . ALA A 1 328 ? 19.779 -15.574 -13.679 1.00 90.81 328 ALA A CA 1
ATOM 2690 C C . ALA A 1 328 ? 19.120 -15.638 -12.289 1.00 90.81 328 ALA A C 1
ATOM 2692 O O . ALA A 1 328 ? 17.935 -15.954 -12.197 1.00 90.81 328 ALA A O 1
ATOM 2693 N N . SER A 1 329 ? 19.870 -15.332 -11.230 1.00 94.12 329 SER A N 1
ATOM 2694 C CA . SER A 1 329 ? 19.400 -15.403 -9.849 1.00 94.12 329 SER A CA 1
ATOM 2695 C C . SER A 1 329 ? 19.027 -14.022 -9.323 1.00 94.12 329 SER A C 1
ATOM 2697 O O . SER A 1 329 ? 19.586 -12.993 -9.721 1.00 94.12 329 SER A O 1
ATOM 2699 N N . ILE A 1 330 ? 18.066 -14.014 -8.404 1.00 97.06 330 ILE A N 1
ATOM 2700 C CA . ILE A 1 330 ? 17.632 -12.826 -7.678 1.00 97.06 330 ILE A CA 1
ATOM 2701 C C . ILE A 1 330 ? 17.849 -13.116 -6.206 1.00 97.06 330 ILE A C 1
ATOM 2703 O O . ILE A 1 330 ? 17.380 -14.125 -5.690 1.00 97.06 330 ILE A O 1
ATOM 2707 N N . TYR A 1 331 ? 18.565 -12.227 -5.543 1.00 97.69 331 TYR A N 1
ATOM 2708 C CA . TYR A 1 331 ? 18.857 -12.309 -4.128 1.00 97.69 331 TYR A CA 1
ATOM 2709 C C . TYR A 1 331 ? 18.114 -11.208 -3.389 1.00 97.69 331 TYR A C 1
ATOM 2711 O O . TYR A 1 331 ? 17.890 -10.126 -3.930 1.00 97.69 331 TYR A O 1
ATOM 2719 N N . PHE A 1 332 ? 17.748 -11.478 -2.146 1.00 97.62 332 PHE A N 1
ATOM 2720 C CA . PHE A 1 332 ? 17.095 -10.543 -1.252 1.00 97.62 332 PHE A CA 1
ATOM 2721 C C . PHE A 1 332 ? 17.909 -10.392 0.022 1.00 97.62 332 PHE A C 1
ATOM 2723 O O . PHE A 1 332 ? 18.380 -11.371 0.602 1.00 97.62 332 PHE A O 1
ATOM 2730 N N . LYS A 1 333 ? 18.052 -9.152 0.474 1.00 96.69 333 LYS A N 1
ATOM 2731 C CA . LYS A 1 333 ? 18.721 -8.814 1.724 1.00 96.69 333 LYS A CA 1
ATOM 2732 C C . LYS A 1 333 ? 17.914 -7.743 2.436 1.00 96.69 333 LYS A C 1
ATOM 2734 O O . LYS A 1 333 ? 17.705 -6.655 1.894 1.00 96.69 333 LYS A O 1
ATOM 2739 N N . SER A 1 334 ? 17.513 -8.025 3.672 1.00 94.38 334 SER A N 1
ATOM 2740 C CA . SER A 1 334 ? 16.925 -7.000 4.529 1.00 94.38 334 SER A CA 1
ATOM 2741 C C . SER A 1 334 ? 18.007 -6.051 5.048 1.00 94.38 334 SER A C 1
ATOM 2743 O O . SER A 1 334 ? 19.067 -6.477 5.521 1.00 94.38 334 SER A O 1
ATOM 2745 N N . LEU A 1 335 ? 17.724 -4.751 4.955 1.00 93.62 335 LEU A N 1
ATOM 2746 C CA . LEU A 1 335 ? 18.550 -3.684 5.516 1.00 93.62 335 LEU A CA 1
ATOM 2747 C C . LEU A 1 335 ? 18.045 -3.252 6.900 1.00 93.62 335 LEU A C 1
ATOM 2749 O O . LEU A 1 335 ? 18.746 -2.515 7.593 1.00 93.62 335 LEU A O 1
ATOM 2753 N N . ARG A 1 336 ? 16.845 -3.696 7.310 1.00 88.44 336 ARG A N 1
ATOM 2754 C CA . ARG A 1 336 ? 16.216 -3.352 8.591 1.00 88.44 336 ARG A CA 1
ATOM 2755 C C . ARG A 1 336 ? 15.499 -4.559 9.213 1.00 88.44 336 ARG A C 1
ATOM 2757 O O . ARG A 1 336 ? 14.569 -5.086 8.601 1.00 88.44 336 ARG A O 1
ATOM 2764 N N . PRO A 1 337 ? 15.878 -4.994 10.425 1.00 81.81 337 PRO A N 1
ATOM 2765 C CA . PRO A 1 337 ? 15.119 -6.006 11.151 1.00 81.81 337 PRO A CA 1
ATOM 2766 C C . PRO A 1 337 ? 13.797 -5.433 11.718 1.00 81.81 337 PRO A C 1
ATOM 2768 O O . PRO A 1 337 ? 13.701 -4.219 11.907 1.00 81.81 337 PRO A O 1
ATOM 2771 N N . PRO A 1 338 ? 12.804 -6.286 12.035 1.00 87.06 338 PRO A N 1
ATOM 2772 C CA . PRO A 1 338 ? 12.757 -7.711 11.715 1.00 87.06 338 PRO A CA 1
ATOM 2773 C C . PRO A 1 338 ? 12.387 -7.948 10.241 1.00 87.06 338 PRO A C 1
ATOM 2775 O O . PRO A 1 338 ? 11.674 -7.159 9.615 1.00 87.06 338 PRO A O 1
ATOM 2778 N N . CYS A 1 339 ? 12.887 -9.052 9.687 1.00 92.00 339 CYS A N 1
ATOM 2779 C CA . CYS A 1 339 ? 12.482 -9.545 8.380 1.00 92.00 339 CYS A CA 1
ATOM 2780 C C . CYS A 1 339 ? 12.276 -11.055 8.444 1.00 92.00 339 CYS A C 1
ATOM 2782 O O . CYS A 1 339 ? 13.107 -11.771 9.003 1.00 92.00 339 CYS A O 1
ATOM 2784 N N . PHE A 1 340 ? 11.176 -11.511 7.865 1.00 91.06 340 PHE A N 1
ATOM 2785 C CA . PHE A 1 340 ? 10.805 -12.909 7.761 1.00 91.06 340 PHE A CA 1
ATOM 2786 C C . PHE A 1 340 ? 10.759 -13.289 6.286 1.00 91.06 340 PHE A C 1
ATOM 2788 O O . PHE A 1 340 ? 10.253 -12.525 5.461 1.00 91.06 340 PHE A O 1
ATOM 2795 N N . VAL A 1 341 ? 11.314 -14.448 5.960 1.00 93.12 341 VAL A N 1
ATOM 2796 C CA . VAL A 1 341 ? 11.156 -15.096 4.661 1.00 93.12 341 VAL A CA 1
ATOM 2797 C C . VAL A 1 341 ? 10.505 -16.437 4.947 1.00 93.12 341 VAL A C 1
ATOM 2799 O O . VAL A 1 341 ? 11.083 -17.265 5.654 1.00 93.12 341 VAL A O 1
ATOM 2802 N N . ASP A 1 342 ? 9.278 -16.593 4.467 1.00 91.06 342 ASP A N 1
ATOM 2803 C CA . ASP A 1 342 ? 8.319 -17.588 4.928 1.00 91.06 342 ASP A CA 1
ATOM 2804 C C . ASP A 1 342 ? 8.213 -17.522 6.466 1.00 91.06 342 ASP A C 1
ATOM 2806 O O . ASP A 1 342 ? 7.997 -16.443 7.023 1.00 91.06 342 ASP A O 1
ATOM 2810 N N . ASP A 1 343 ? 8.445 -18.635 7.160 1.00 85.38 343 ASP A N 1
ATOM 2811 C CA . ASP A 1 343 ? 8.420 -18.706 8.626 1.00 85.38 343 ASP A CA 1
ATOM 2812 C C . ASP A 1 343 ? 9.806 -18.493 9.272 1.00 85.38 343 ASP A C 1
ATOM 2814 O O . ASP A 1 343 ? 9.975 -18.664 10.482 1.00 85.38 343 ASP A O 1
ATOM 2818 N N . MET A 1 344 ? 10.835 -18.139 8.489 1.00 87.19 344 MET A N 1
ATOM 2819 C CA . MET A 1 344 ? 12.209 -17.992 8.981 1.00 87.19 344 MET A CA 1
ATOM 2820 C C . MET A 1 344 ? 12.603 -16.529 9.172 1.00 87.19 344 MET A C 1
ATOM 2822 O O . MET A 1 344 ? 12.487 -15.708 8.263 1.00 87.19 344 MET A O 1
ATOM 2826 N N . ILE A 1 345 ? 13.179 -16.207 10.333 1.00 90.25 345 ILE A N 1
ATOM 2827 C CA . ILE A 1 345 ? 13.776 -14.889 10.578 1.00 90.25 345 ILE A CA 1
ATOM 2828 C C . ILE A 1 345 ? 15.059 -14.758 9.750 1.00 90.25 345 ILE A C 1
ATOM 2830 O O . ILE A 1 345 ? 16.039 -15.482 9.956 1.00 90.25 345 ILE A O 1
ATOM 2834 N N . LEU A 1 346 ? 15.082 -13.784 8.844 1.00 90.50 346 LEU A N 1
ATOM 2835 C CA . LEU A 1 346 ? 16.281 -13.399 8.117 1.00 90.50 346 LEU A CA 1
ATOM 2836 C C . LEU A 1 346 ? 17.091 -12.426 8.977 1.00 90.50 346 LEU A C 1
ATOM 2838 O O . LEU A 1 346 ? 16.687 -11.286 9.212 1.00 90.50 346 LEU A O 1
ATOM 2842 N N . ALA A 1 347 ? 18.256 -12.879 9.444 1.00 83.69 347 ALA A N 1
ATOM 2843 C CA . ALA A 1 347 ? 19.187 -12.032 10.182 1.00 83.69 347 ALA A CA 1
ATOM 2844 C C . ALA A 1 347 ? 19.534 -10.766 9.379 1.00 83.69 347 ALA A C 1
ATOM 2846 O O . ALA A 1 347 ? 19.705 -10.816 8.157 1.00 83.69 347 ALA A O 1
ATOM 2847 N N . ALA A 1 348 ? 19.667 -9.630 10.070 1.00 78.56 348 ALA A N 1
ATOM 2848 C CA . ALA A 1 348 ? 20.011 -8.366 9.431 1.00 78.56 348 ALA A CA 1
ATOM 2849 C C . ALA A 1 348 ? 21.289 -8.514 8.590 1.00 78.56 348 ALA A C 1
ATOM 2851 O O . ALA A 1 348 ? 22.261 -9.138 9.011 1.00 78.56 348 ALA A O 1
ATOM 2852 N N . ASN A 1 349 ? 21.280 -7.933 7.391 1.00 82.88 349 ASN A N 1
ATOM 2853 C CA . ASN A 1 349 ? 22.345 -8.027 6.397 1.00 82.88 349 ASN A CA 1
ATOM 2854 C C . ASN A 1 349 ? 22.644 -9.416 5.802 1.00 82.88 349 ASN A C 1
ATOM 2856 O O . ASN A 1 349 ? 23.491 -9.492 4.905 1.00 82.88 349 ASN A O 1
ATOM 2860 N N . LYS A 1 350 ? 21.962 -10.484 6.227 1.00 92.81 350 LYS A N 1
ATOM 2861 C CA . LYS A 1 350 ? 22.056 -11.779 5.554 1.00 92.81 350 LYS A CA 1
ATOM 2862 C C . LYS A 1 350 ? 21.305 -11.711 4.228 1.00 92.81 350 LYS A C 1
ATOM 2864 O O . LYS A 1 350 ? 20.210 -11.160 4.144 1.00 92.81 350 LYS A O 1
ATOM 2869 N N . GLU A 1 351 ? 21.926 -12.259 3.196 1.00 95.31 351 GLU A N 1
ATOM 2870 C CA . GLU A 1 351 ? 21.336 -12.372 1.870 1.00 95.31 351 GLU A CA 1
ATOM 2871 C C . GLU A 1 351 ? 20.825 -13.800 1.645 1.00 95.31 351 GLU A C 1
ATOM 2873 O O . GLU A 1 351 ? 21.439 -14.766 2.104 1.00 95.31 351 GLU A O 1
ATOM 2878 N N . ILE A 1 352 ? 19.696 -13.925 0.954 1.00 96.62 352 ILE A N 1
ATOM 2879 C CA . ILE A 1 352 ? 19.092 -15.194 0.547 1.00 96.62 352 ILE A CA 1
ATOM 2880 C C . ILE A 1 352 ? 18.755 -15.149 -0.943 1.00 96.62 352 ILE A C 1
ATOM 2882 O O . ILE A 1 352 ? 18.347 -14.114 -1.463 1.00 96.62 352 ILE A O 1
ATOM 2886 N N . GLU A 1 353 ? 18.928 -16.264 -1.648 1.00 97.19 353 GLU A N 1
ATOM 2887 C CA . GLU A 1 353 ? 18.458 -16.390 -3.027 1.00 97.19 353 GLU A CA 1
ATOM 2888 C C . GLU A 1 353 ? 16.944 -16.634 -3.046 1.00 97.19 35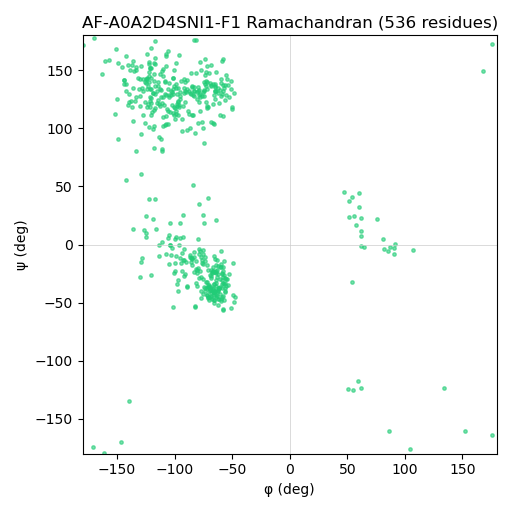3 GLU A C 1
ATOM 2890 O O . GLU A 1 353 ? 16.453 -17.567 -2.411 1.00 97.19 353 GLU A O 1
ATOM 2895 N N . LEU A 1 354 ? 16.206 -15.819 -3.798 1.00 96.62 354 LEU A N 1
ATOM 2896 C CA . LEU A 1 354 ? 14.760 -15.938 -3.919 1.00 96.62 354 LEU A CA 1
ATOM 2897 C C . LEU A 1 354 ? 14.367 -17.110 -4.821 1.00 96.62 354 LEU A C 1
ATOM 2899 O O . LEU A 1 354 ? 14.846 -17.250 -5.950 1.00 96.62 354 LEU A O 1
ATOM 2903 N N . LYS A 1 355 ? 13.444 -17.935 -4.329 1.00 94.88 355 LYS A N 1
ATOM 2904 C CA . LYS A 1 355 ? 12.858 -19.078 -5.035 1.00 94.88 355 LYS A CA 1
ATOM 2905 C C . LYS A 1 355 ? 11.362 -18.871 -5.219 1.00 94.88 355 LYS A C 1
ATOM 2907 O O . LYS A 1 355 ? 10.726 -18.123 -4.484 1.00 94.88 355 LYS A O 1
ATOM 2912 N N . ASN A 1 356 ? 10.808 -19.529 -6.234 1.00 95.00 356 ASN A N 1
ATOM 2913 C CA . ASN A 1 356 ? 9.402 -19.382 -6.586 1.00 95.00 356 ASN A CA 1
ATOM 2914 C C . ASN A 1 356 ? 8.479 -19.673 -5.393 1.00 95.00 356 ASN A C 1
ATOM 2916 O O . ASN A 1 356 ? 8.582 -20.744 -4.802 1.00 95.00 356 ASN A O 1
ATOM 2920 N N . GLY A 1 357 ? 7.554 -18.759 -5.106 1.00 92.25 357 GLY A N 1
ATOM 2921 C CA . GLY A 1 357 ? 6.532 -18.925 -4.074 1.00 92.25 357 GLY A CA 1
ATOM 2922 C C . GLY A 1 357 ? 6.922 -18.421 -2.684 1.00 92.25 357 GLY A C 1
ATOM 2923 O O . GLY A 1 357 ? 6.068 -18.455 -1.805 1.00 92.25 357 GLY A O 1
ATOM 2924 N N . MET A 1 358 ? 8.151 -17.930 -2.489 1.00 95.88 358 MET A N 1
ATOM 2925 C CA . MET A 1 358 ? 8.583 -17.374 -1.200 1.00 95.88 358 MET A CA 1
ATOM 2926 C C . MET A 1 358 ? 7.730 -16.168 -0.791 1.00 95.88 358 MET A C 1
ATOM 2928 O O . MET A 1 358 ? 7.526 -15.246 -1.587 1.00 95.88 358 MET A O 1
ATOM 2932 N N . GLN A 1 359 ? 7.283 -16.156 0.462 1.00 95.81 359 GLN A N 1
ATOM 2933 C CA . GLN A 1 359 ? 6.647 -15.020 1.124 1.00 95.81 359 GLN A CA 1
ATOM 2934 C C . GLN A 1 359 ? 7.697 -14.229 1.895 1.00 95.81 359 GLN A C 1
ATOM 2936 O O . GLN A 1 359 ? 8.603 -14.794 2.494 1.00 95.81 359 GLN A O 1
ATOM 2941 N N . ILE A 1 360 ? 7.614 -12.906 1.877 1.00 94.94 360 ILE A N 1
ATOM 2942 C CA . ILE A 1 360 ? 8.597 -12.040 2.522 1.00 94.94 360 ILE A CA 1
ATOM 2943 C C . ILE A 1 360 ? 7.844 -10.972 3.301 1.00 94.94 360 ILE A C 1
ATOM 2945 O O . ILE A 1 360 ? 7.059 -10.217 2.731 1.00 94.94 360 ILE A O 1
ATOM 2949 N N . ASN A 1 361 ? 8.113 -10.886 4.601 1.00 91.38 361 ASN A N 1
ATOM 2950 C CA . ASN A 1 361 ? 7.684 -9.784 5.449 1.00 91.38 361 ASN A CA 1
ATOM 2951 C C . ASN A 1 361 ? 8.914 -8.968 5.849 1.00 91.38 361 ASN A C 1
ATOM 2953 O O . ASN A 1 361 ? 9.757 -9.433 6.615 1.00 91.38 361 ASN A O 1
ATOM 2957 N N . SER A 1 362 ? 9.045 -7.752 5.326 1.00 89.94 362 SER A N 1
ATOM 2958 C CA . SER A 1 362 ? 10.162 -6.862 5.650 1.00 89.94 362 SER A CA 1
ATOM 2959 C C . SER A 1 362 ? 9.640 -5.569 6.250 1.00 89.94 362 SER A C 1
ATOM 2961 O O . SER A 1 362 ? 9.051 -4.753 5.542 1.00 89.94 362 SER A O 1
ATOM 2963 N N . SER A 1 363 ? 9.895 -5.356 7.545 1.00 84.44 363 SER A N 1
ATOM 2964 C CA . SER A 1 363 ? 9.427 -4.163 8.265 1.00 84.44 363 SER A CA 1
ATOM 2965 C C . SER A 1 363 ? 7.906 -3.940 8.145 1.00 84.44 363 SER A C 1
ATOM 2967 O O . SER A 1 363 ? 7.465 -2.811 7.936 1.00 84.44 363 SER A O 1
ATOM 2969 N N . GLY A 1 364 ? 7.115 -5.018 8.225 1.00 83.25 364 GLY A N 1
ATOM 2970 C CA . GLY A 1 364 ? 5.649 -4.982 8.144 1.00 83.25 364 GLY A CA 1
ATOM 2971 C C . GLY A 1 364 ? 5.078 -5.005 6.722 1.00 83.25 364 GLY A C 1
ATOM 2972 O O . GLY A 1 364 ? 3.865 -5.097 6.564 1.00 83.25 364 GLY A O 1
ATOM 2973 N N . LEU A 1 365 ? 5.920 -4.946 5.685 1.00 86.38 365 LEU A N 1
ATOM 2974 C CA . LEU A 1 365 ? 5.485 -5.078 4.293 1.00 86.38 365 LEU A CA 1
ATOM 2975 C C . LEU A 1 365 ? 5.492 -6.550 3.888 1.00 86.38 365 LEU A C 1
ATOM 2977 O O . LEU A 1 365 ? 6.570 -7.143 3.814 1.00 86.38 365 LEU A O 1
ATOM 2981 N N . LEU A 1 366 ? 4.316 -7.108 3.600 1.00 90.69 366 LEU A N 1
ATOM 2982 C CA . LEU A 1 366 ? 4.149 -8.491 3.157 1.00 90.69 366 LEU A CA 1
ATOM 2983 C C . LEU A 1 366 ? 4.039 -8.557 1.629 1.00 90.69 366 LEU A C 1
ATOM 2985 O O . LEU A 1 366 ? 3.175 -7.918 1.034 1.00 90.69 366 LEU A O 1
ATOM 2989 N N . PHE A 1 367 ? 4.907 -9.335 0.991 1.00 92.31 367 PHE A N 1
ATOM 2990 C CA . PHE A 1 367 ? 4.903 -9.541 -0.456 1.00 92.31 367 PHE A CA 1
ATOM 2991 C C . PHE A 1 367 ? 5.411 -10.933 -0.821 1.00 92.31 367 PHE A C 1
ATOM 2993 O O . PHE A 1 367 ? 6.185 -11.539 -0.085 1.00 92.31 367 PHE A O 1
ATOM 3000 N N . SER A 1 368 ? 5.014 -11.426 -1.992 1.00 94.50 368 SER A N 1
ATOM 3001 C CA . SER A 1 368 ? 5.444 -12.730 -2.498 1.00 94.50 368 SER A CA 1
ATOM 3002 C C . SER A 1 368 ? 6.379 -12.587 -3.689 1.00 94.50 368 SER A C 1
ATOM 3004 O O . SER A 1 368 ? 6.220 -11.691 -4.522 1.00 94.50 368 SER A O 1
ATOM 3006 N N . PHE A 1 369 ? 7.353 -13.485 -3.799 1.00 96.81 369 PHE A N 1
ATOM 3007 C CA . PHE A 1 369 ? 8.213 -13.598 -4.967 1.00 96.81 369 PHE A CA 1
ATOM 3008 C C . PHE A 1 369 ? 7.794 -14.783 -5.838 1.00 96.81 369 PHE A C 1
ATOM 3010 O O . PHE A 1 369 ? 7.644 -15.912 -5.372 1.00 96.81 369 PHE A O 1
ATOM 3017 N N . HIS A 1 370 ? 7.670 -14.537 -7.138 1.00 94.38 370 HIS A N 1
ATOM 3018 C CA . HIS A 1 370 ? 7.368 -15.556 -8.133 1.00 94.38 370 HIS A CA 1
ATOM 3019 C C . HIS A 1 370 ? 8.489 -15.583 -9.162 1.00 94.38 370 HIS A C 1
ATOM 3021 O O . HIS A 1 370 ? 8.728 -14.605 -9.873 1.00 94.38 370 HIS A O 1
ATOM 3027 N N . ALA A 1 371 ? 9.181 -16.716 -9.267 1.00 92.94 371 ALA A N 1
ATOM 3028 C CA . ALA A 1 371 ? 10.092 -16.920 -10.383 1.00 92.94 371 ALA A CA 1
ATOM 3029 C C . ALA A 1 371 ? 9.243 -17.165 -11.629 1.00 92.94 371 ALA A C 1
ATOM 3031 O O . ALA A 1 371 ? 8.222 -17.845 -11.555 1.00 92.94 371 ALA A O 1
ATOM 3032 N N . HIS A 1 372 ? 9.636 -16.631 -12.782 1.00 87.00 372 HIS A N 1
ATOM 3033 C CA . HIS A 1 372 ? 8.830 -16.823 -13.983 1.00 87.00 372 HIS A CA 1
ATOM 3034 C C . HIS A 1 372 ? 9.211 -18.119 -14.707 1.00 87.00 372 HIS A C 1
ATOM 3036 O O . HIS A 1 372 ? 10.283 -18.172 -15.315 1.00 87.00 372 HIS A O 1
ATOM 3042 N N . PRO A 1 373 ? 8.323 -19.134 -14.747 1.00 59.12 373 PRO A N 1
ATOM 3043 C CA . PRO A 1 373 ? 8.577 -20.371 -15.486 1.00 59.12 373 PRO A CA 1
ATOM 3044 C C . PRO A 1 373 ? 8.472 -20.175 -17.009 1.00 59.12 373 PRO A C 1
ATOM 3046 O O . PRO A 1 373 ? 8.944 -21.007 -17.779 1.00 59.12 373 PRO A O 1
ATOM 3049 N N . PHE A 1 374 ? 7.907 -19.054 -17.475 1.00 63.25 374 PHE A N 1
ATOM 3050 C CA . PHE A 1 374 ? 7.653 -18.752 -18.892 1.00 63.25 374 PHE A CA 1
ATOM 3051 C C . PHE A 1 374 ? 8.901 -18.354 -19.700 1.00 63.25 374 PHE A C 1
ATOM 3053 O O . PHE A 1 374 ? 8.794 -17.685 -20.730 1.00 63.25 374 PHE A O 1
ATOM 3060 N N . ALA A 1 375 ? 10.092 -18.786 -19.275 1.00 62.88 375 ALA A N 1
ATOM 3061 C CA . ALA A 1 375 ? 11.358 -18.535 -19.965 1.00 62.88 375 ALA A CA 1
ATOM 3062 C C . ALA A 1 375 ? 11.378 -19.033 -21.426 1.00 62.88 375 ALA A C 1
ATOM 3064 O O . ALA A 1 375 ? 12.250 -18.628 -22.194 1.00 62.88 375 ALA A O 1
ATOM 3065 N N . THR A 1 376 ? 10.416 -19.874 -21.813 1.00 70.44 376 THR A N 1
ATOM 3066 C CA . THR A 1 376 ? 10.232 -20.410 -23.167 1.00 70.44 376 THR A CA 1
ATOM 3067 C C . THR A 1 376 ? 9.619 -19.413 -24.156 1.00 70.44 376 THR A C 1
ATOM 3069 O O . THR A 1 376 ? 9.718 -19.622 -25.365 1.00 70.44 376 THR A O 1
ATOM 3072 N N . GLN A 1 377 ? 9.010 -18.314 -23.694 1.00 80.38 377 GLN A N 1
ATOM 3073 C CA . GLN A 1 377 ? 8.450 -17.301 -24.589 1.00 80.38 377 GLN A CA 1
ATOM 3074 C C . GLN A 1 377 ? 9.556 -16.546 -25.339 1.00 80.38 377 GLN A C 1
ATOM 3076 O O . GLN A 1 377 ? 10.574 -16.132 -24.774 1.00 80.38 377 GLN A O 1
ATOM 3081 N N . LYS A 1 378 ? 9.349 -16.316 -26.640 1.00 79.56 378 LYS A N 1
ATOM 3082 C CA . LYS A 1 378 ? 10.317 -15.592 -27.473 1.00 79.56 378 LYS A CA 1
ATOM 3083 C C . LYS A 1 378 ? 10.553 -14.189 -26.905 1.00 79.56 378 LYS A C 1
ATOM 3085 O O . LYS A 1 378 ? 9.609 -13.436 -26.681 1.00 79.56 378 LYS A O 1
ATOM 3090 N N . ASN A 1 379 ? 11.825 -13.827 -26.733 1.00 84.75 379 ASN A N 1
ATOM 3091 C CA . ASN A 1 379 ? 12.271 -12.549 -26.164 1.00 84.75 379 ASN A CA 1
ATOM 3092 C C . ASN A 1 379 ? 11.830 -12.295 -24.710 1.00 84.75 379 ASN A C 1
ATOM 3094 O O . ASN A 1 379 ? 11.793 -11.136 -24.302 1.00 84.75 379 ASN A O 1
ATOM 3098 N N . TRP A 1 380 ? 11.514 -13.337 -23.929 1.00 90.62 380 TRP A N 1
ATOM 3099 C CA . TRP A 1 380 ? 11.149 -13.206 -22.515 1.00 90.62 380 TRP A CA 1
ATOM 3100 C C . TRP A 1 380 ? 12.285 -12.582 -21.684 1.00 90.62 380 TRP A C 1
ATOM 3102 O O . TRP A 1 380 ? 13.335 -13.222 -21.495 1.00 90.62 380 TRP A O 1
ATOM 3112 N N . PRO A 1 381 ? 12.109 -11.345 -21.175 1.00 91.12 381 PRO A N 1
ATOM 3113 C CA . PRO A 1 381 ? 13.180 -10.637 -20.492 1.00 91.12 381 PRO A CA 1
ATOM 3114 C C . PRO A 1 381 ? 13.171 -10.877 -18.981 1.00 91.12 381 PRO A C 1
ATOM 3116 O O . PRO A 1 381 ? 14.149 -10.523 -18.335 1.00 91.12 381 PRO A O 1
ATOM 3119 N N . TYR A 1 382 ? 12.105 -11.445 -18.416 1.00 94.25 382 TYR A N 1
ATOM 3120 C CA . TYR A 1 382 ? 11.886 -11.478 -16.972 1.00 94.25 382 TYR A CA 1
ATOM 3121 C C . TYR A 1 382 ? 12.508 -12.707 -16.306 1.00 94.25 382 TYR A C 1
ATOM 3123 O O . TYR A 1 382 ? 12.478 -13.807 -16.860 1.00 94.25 382 TYR A O 1
ATOM 3131 N N . LEU A 1 383 ? 13.072 -12.504 -15.117 1.00 94.31 383 LEU A N 1
ATOM 3132 C CA . LEU A 1 383 ? 13.607 -13.551 -14.238 1.00 94.31 383 LEU A CA 1
ATOM 3133 C C . LEU A 1 383 ? 12.585 -13.941 -13.161 1.00 94.31 383 LEU A C 1
ATOM 3135 O O . LEU A 1 383 ? 12.383 -15.118 -12.877 1.00 94.31 383 LEU A O 1
ATOM 3139 N N . GLY A 1 384 ? 11.888 -12.950 -12.615 1.00 95.19 384 GLY A N 1
ATOM 3140 C CA . GLY A 1 384 ? 10.854 -13.119 -11.604 1.00 95.19 384 GLY A CA 1
ATOM 3141 C C . GLY A 1 384 ? 10.102 -11.815 -11.376 1.00 95.19 384 GLY A C 1
ATOM 3142 O O . GLY A 1 384 ? 10.453 -10.779 -11.951 1.00 95.19 384 GLY A O 1
ATOM 3143 N N . GLU A 1 385 ? 9.101 -11.868 -10.515 1.00 95.56 385 GLU A N 1
ATOM 3144 C CA . GLU A 1 385 ? 8.330 -10.720 -10.050 1.00 95.56 385 GLU A CA 1
ATOM 3145 C C . GLU A 1 385 ? 8.160 -10.765 -8.534 1.00 95.56 385 GLU A C 1
ATOM 3147 O O . GLU A 1 385 ? 8.100 -11.840 -7.939 1.00 95.56 385 GLU A O 1
ATOM 3152 N N . VAL A 1 386 ? 8.047 -9.592 -7.916 1.00 96.50 386 VAL A N 1
ATOM 3153 C CA . VAL A 1 386 ? 7.447 -9.464 -6.583 1.00 96.50 386 VAL A CA 1
ATOM 3154 C C . VAL A 1 386 ? 6.024 -8.949 -6.718 1.00 96.50 386 VAL A C 1
ATOM 3156 O O . VAL A 1 386 ? 5.782 -7.989 -7.455 1.00 96.50 386 VAL A O 1
ATOM 3159 N N . ARG A 1 387 ? 5.085 -9.578 -6.010 1.00 94.38 387 ARG A N 1
ATOM 3160 C CA . ARG A 1 387 ? 3.702 -9.114 -5.894 1.00 94.38 387 ARG A CA 1
ATOM 3161 C C . ARG A 1 387 ? 3.574 -8.212 -4.697 1.00 94.38 387 ARG A C 1
ATOM 3163 O O . ARG A 1 387 ? 3.920 -8.587 -3.587 1.00 94.38 387 ARG A O 1
ATOM 3170 N N . LEU A 1 388 ? 3.111 -7.010 -4.969 1.00 87.81 388 LEU A N 1
ATOM 3171 C CA . LEU A 1 388 ? 3.065 -5.915 -4.023 1.00 87.81 388 LEU A CA 1
ATOM 3172 C C . LEU A 1 388 ? 1.606 -5.542 -3.798 1.00 87.81 388 LEU A C 1
ATOM 3174 O O . LEU A 1 388 ? 0.755 -5.849 -4.639 1.00 87.81 388 LEU A O 1
ATOM 3178 N N . GLU A 1 389 ? 1.321 -4.853 -2.698 1.00 82.94 389 GLU A N 1
ATOM 3179 C CA . GLU A 1 389 ? -0.027 -4.345 -2.466 1.00 82.94 389 GLU A CA 1
ATOM 3180 C C . GLU A 1 389 ? -0.468 -3.464 -3.654 1.00 82.94 389 GLU A C 1
ATOM 3182 O O . GLU A 1 389 ? 0.251 -2.530 -4.038 1.00 82.94 389 GLU A O 1
ATOM 3187 N N . PRO A 1 390 ? -1.608 -3.778 -4.298 1.00 84.50 390 PRO A N 1
ATOM 3188 C CA . PRO A 1 390 ? -1.967 -3.167 -5.563 1.00 84.50 390 PRO A CA 1
ATOM 3189 C C . PRO A 1 390 ? -2.311 -1.686 -5.402 1.00 84.50 390 PRO A C 1
ATOM 3191 O O . PRO A 1 390 ? -3.034 -1.271 -4.499 1.00 84.50 390 PRO A O 1
ATOM 3194 N N . THR A 1 391 ? -1.848 -0.869 -6.347 1.00 84.19 391 THR A N 1
ATOM 3195 C CA . THR A 1 391 ? -2.152 0.569 -6.381 1.00 84.19 391 THR A CA 1
ATOM 3196 C C . THR A 1 391 ? -2.906 0.910 -7.658 1.00 84.19 391 THR A C 1
ATOM 3198 O O . THR A 1 391 ? -2.525 0.487 -8.745 1.00 84.19 391 THR A O 1
ATOM 3201 N N . SER A 1 392 ? -4.019 1.633 -7.536 1.00 86.94 392 SER A N 1
ATOM 3202 C CA . SER A 1 392 ? -4.971 1.795 -8.641 1.00 86.94 392 SER A CA 1
ATOM 3203 C C . SER A 1 392 ? -4.790 3.109 -9.391 1.00 86.94 392 SER A C 1
ATOM 3205 O O . SER A 1 392 ? -4.707 4.174 -8.784 1.00 86.94 392 SER A O 1
ATOM 3207 N N . ILE A 1 393 ? -4.810 3.027 -10.717 1.00 90.25 393 ILE A N 1
ATOM 3208 C CA . ILE A 1 393 ? -4.866 4.142 -11.658 1.00 90.25 393 ILE A CA 1
ATOM 3209 C C . ILE A 1 393 ? -6.210 4.043 -12.376 1.00 90.25 393 ILE A C 1
ATOM 3211 O O . ILE A 1 393 ? -6.547 3.001 -12.938 1.00 90.25 393 ILE A O 1
ATOM 3215 N N . LYS A 1 394 ? -6.998 5.116 -12.333 1.00 86.12 394 LYS A N 1
ATOM 3216 C CA . LYS A 1 394 ? -8.276 5.188 -13.045 1.00 86.12 394 LYS A CA 1
ATOM 3217 C C . LYS A 1 394 ? -8.062 5.800 -14.417 1.00 86.12 394 LYS A C 1
ATOM 3219 O O . LYS A 1 394 ? -7.441 6.854 -14.523 1.00 86.12 394 LYS A O 1
ATOM 3224 N N . LEU A 1 395 ? -8.589 5.138 -15.435 1.00 88.56 395 LEU A N 1
ATOM 3225 C CA . LEU A 1 395 ? -8.501 5.544 -16.829 1.00 88.56 395 LEU A CA 1
ATOM 3226 C C . LEU A 1 395 ? -9.908 5.645 -17.403 1.00 88.56 395 LEU A C 1
ATOM 3228 O O . LEU A 1 395 ? -10.756 4.812 -17.096 1.00 88.56 395 LEU A O 1
ATOM 3232 N N . SER A 1 396 ? -10.136 6.628 -18.261 1.00 84.94 396 SER A N 1
ATOM 3233 C CA . SER A 1 396 ? -11.414 6.826 -18.933 1.00 84.94 396 SER A CA 1
ATOM 3234 C C . SER A 1 396 ? -11.437 6.085 -20.269 1.00 84.94 396 SER A C 1
ATOM 3236 O O . SER A 1 396 ? -10.467 6.108 -21.030 1.00 84.94 396 SER A O 1
ATOM 3238 N N . TYR A 1 397 ? -12.568 5.465 -20.599 1.00 83.88 397 TYR A N 1
ATOM 3239 C CA . TYR A 1 397 ? -12.845 5.058 -21.979 1.00 83.88 397 TYR A CA 1
ATOM 3240 C C . TYR A 1 397 ? -12.838 6.269 -22.930 1.00 83.88 397 TYR A C 1
ATOM 3242 O O . TYR A 1 397 ? -13.023 7.412 -22.514 1.00 83.88 397 TYR A O 1
ATOM 3250 N N . GLY A 1 398 ? -12.628 6.016 -24.225 1.00 83.88 398 GLY A N 1
ATOM 3251 C CA . GLY A 1 398 ? -12.582 7.054 -25.263 1.00 83.88 398 GLY A CA 1
ATOM 3252 C C . GLY A 1 398 ? -11.205 7.696 -25.463 1.00 83.88 398 GLY A C 1
ATOM 3253 O O . GLY A 1 398 ? -11.035 8.516 -26.365 1.00 83.88 398 GLY A O 1
ATOM 3254 N N . ALA A 1 399 ? -10.205 7.305 -24.672 1.00 90.12 399 ALA A N 1
ATOM 3255 C CA . ALA A 1 399 ? -8.845 7.828 -24.742 1.00 90.12 399 ALA A CA 1
ATOM 3256 C C . ALA A 1 399 ? -7.814 6.726 -25.031 1.00 90.12 399 ALA A C 1
ATOM 3258 O O . ALA A 1 399 ? -8.107 5.532 -24.992 1.00 90.12 399 ALA A O 1
ATOM 3259 N N . SER A 1 400 ? -6.586 7.137 -25.334 1.00 95.31 400 SER A N 1
ATOM 3260 C CA . SER A 1 400 ? -5.438 6.235 -25.417 1.00 95.31 400 SER A CA 1
ATOM 3261 C C . SER A 1 400 ? -4.351 6.762 -24.485 1.00 95.31 400 SER A C 1
ATOM 3263 O O . SER A 1 400 ? -4.123 7.968 -24.441 1.00 95.31 400 SER A O 1
ATOM 3265 N N . TYR A 1 401 ? -3.689 5.866 -23.761 1.00 97.31 401 TYR A N 1
ATOM 3266 C CA . TYR A 1 401 ? -2.737 6.197 -22.706 1.00 97.31 401 TYR A CA 1
ATOM 3267 C C . TYR A 1 401 ? -1.374 5.599 -23.030 1.00 97.31 401 TYR A C 1
ATOM 3269 O O . TYR A 1 401 ? -1.243 4.385 -23.225 1.00 97.31 401 TYR A O 1
ATOM 3277 N N . LYS A 1 402 ? -0.345 6.440 -23.095 1.00 98.19 402 LYS A N 1
ATOM 3278 C CA . LYS A 1 402 ? 1.038 6.003 -23.252 1.00 98.19 402 LYS A CA 1
ATOM 3279 C C . LYS A 1 402 ? 1.587 5.544 -21.907 1.00 98.19 402 LYS A C 1
ATOM 3281 O O . LYS A 1 402 ? 1.425 6.199 -20.879 1.00 98.19 402 LYS A O 1
ATOM 3286 N N . ILE A 1 403 ? 2.269 4.406 -21.944 1.00 98.00 403 ILE A N 1
ATOM 3287 C CA . ILE A 1 403 ? 2.963 3.803 -20.812 1.00 98.00 403 ILE A CA 1
ATOM 3288 C C . ILE A 1 403 ? 4.458 3.903 -21.087 1.00 98.00 403 ILE A C 1
ATOM 3290 O O . ILE A 1 403 ? 4.928 3.377 -22.098 1.00 98.00 403 ILE A O 1
ATOM 3294 N N . GLY A 1 404 ? 5.227 4.547 -20.214 1.00 96.88 404 GLY A N 1
ATOM 3295 C CA . GLY A 1 404 ? 6.645 4.781 -20.481 1.00 96.88 404 GLY A CA 1
ATOM 3296 C C . GLY A 1 404 ? 7.347 5.615 -19.419 1.00 96.88 404 GLY A C 1
ATOM 3297 O O . GLY A 1 404 ? 6.716 6.115 -18.495 1.00 96.88 404 GLY A O 1
ATOM 3298 N N . ARG A 1 405 ? 8.675 5.725 -19.531 1.00 94.62 405 ARG A N 1
ATOM 3299 C CA . ARG A 1 405 ? 9.497 6.528 -18.602 1.00 94.62 405 ARG A CA 1
ATOM 3300 C C . ARG A 1 405 ? 9.571 8.014 -18.972 1.00 94.62 405 ARG A C 1
ATOM 3302 O O . ARG A 1 405 ? 10.104 8.800 -18.193 1.00 94.62 405 ARG A O 1
ATOM 3309 N N . ASP A 1 406 ? 9.126 8.390 -20.172 1.00 94.06 406 ASP A N 1
ATOM 3310 C CA . ASP A 1 406 ? 8.992 9.799 -20.548 1.00 94.06 406 ASP A CA 1
ATOM 3311 C C . ASP A 1 406 ? 7.926 10.455 -19.659 1.00 94.06 406 ASP A C 1
ATOM 3313 O O . ASP A 1 406 ? 6.856 9.887 -19.447 1.00 94.06 406 ASP A O 1
ATOM 3317 N N . GLN A 1 407 ? 8.208 11.654 -19.150 1.00 91.00 407 GLN A N 1
ATOM 3318 C CA . GLN A 1 407 ? 7.283 12.412 -18.303 1.00 91.00 407 GLN A CA 1
ATOM 3319 C C . GLN A 1 407 ? 5.984 12.784 -19.029 1.00 91.00 407 GLN A C 1
ATOM 3321 O O . GLN A 1 407 ? 4.991 13.093 -18.379 1.00 91.00 407 GLN A O 1
ATOM 3326 N N . LYS A 1 408 ? 5.982 12.746 -20.367 1.00 94.12 408 LYS A N 1
ATOM 3327 C CA . LYS A 1 408 ? 4.787 12.955 -21.193 1.00 94.12 408 LYS A CA 1
ATOM 3328 C C . LYS A 1 408 ? 3.851 11.743 -21.236 1.00 94.12 408 LYS A C 1
ATOM 3330 O O . LYS A 1 408 ? 2.758 11.870 -21.771 1.00 94.12 408 LYS A O 1
ATOM 3335 N N . CYS A 1 409 ? 4.269 10.576 -20.742 1.00 96.12 409 CYS A N 1
ATOM 3336 C CA . CYS A 1 409 ? 3.402 9.402 -20.678 1.00 96.12 409 CYS A CA 1
ATOM 3337 C C . CYS A 1 409 ? 2.375 9.557 -19.553 1.00 96.12 409 CYS A C 1
ATOM 3339 O O . CYS A 1 409 ? 2.735 9.855 -18.416 1.00 96.12 409 CYS A O 1
ATOM 3341 N N . GLU A 1 410 ? 1.105 9.284 -19.847 1.00 96.38 410 GLU A N 1
ATOM 3342 C CA . GLU A 1 410 ? 0.026 9.375 -18.860 1.00 96.38 410 GLU A CA 1
ATOM 3343 C C . GLU A 1 410 ? 0.131 8.289 -17.780 1.00 96.38 410 GLU A C 1
ATOM 3345 O O . GLU A 1 410 ? -0.340 8.474 -16.658 1.00 96.38 410 GLU A O 1
ATOM 3350 N N . ILE A 1 411 ? 0.755 7.154 -18.110 1.00 96.25 411 ILE A N 1
ATOM 3351 C CA . ILE A 1 411 ? 1.016 6.053 -17.180 1.00 96.25 411 ILE A CA 1
ATOM 3352 C C . ILE A 1 411 ? 2.534 5.950 -16.989 1.00 96.25 411 ILE A C 1
ATOM 3354 O O . ILE A 1 411 ? 3.223 5.284 -17.775 1.00 96.25 411 ILE A O 1
ATOM 3358 N N . PRO A 1 412 ? 3.083 6.629 -15.967 1.00 94.81 412 PRO A N 1
ATOM 3359 C CA . PRO A 1 412 ? 4.519 6.729 -15.795 1.00 94.81 412 PRO A CA 1
ATOM 3360 C C . PRO A 1 412 ? 5.108 5.398 -15.330 1.00 94.81 412 PRO A C 1
ATOM 3362 O O . PRO A 1 412 ? 4.634 4.759 -14.386 1.00 94.81 412 PRO A O 1
ATOM 3365 N N . LEU A 1 413 ? 6.198 5.003 -15.976 1.00 94.06 413 LEU A N 1
ATOM 3366 C CA . LEU A 1 413 ? 7.098 3.963 -15.506 1.00 94.06 413 LEU A CA 1
ATOM 3367 C C . LEU A 1 413 ? 8.315 4.600 -14.822 1.00 94.06 413 LEU A C 1
ATOM 3369 O O . LEU A 1 413 ? 8.654 5.748 -15.121 1.00 94.06 413 LEU A O 1
ATOM 3373 N N . PRO A 1 414 ? 8.996 3.868 -13.922 1.00 90.06 414 PRO A N 1
ATOM 3374 C CA . PRO A 1 414 ? 10.178 4.377 -13.241 1.00 90.06 414 PRO A CA 1
ATOM 3375 C C . PRO A 1 414 ? 11.222 4.954 -14.208 1.00 90.06 414 PRO A C 1
ATOM 3377 O O . PRO A 1 414 ? 11.554 4.346 -15.231 1.00 90.06 414 PRO A O 1
ATOM 3380 N N . ASN A 1 415 ? 11.739 6.132 -13.861 1.00 89.75 415 ASN A N 1
ATOM 3381 C CA . ASN A 1 415 ? 12.739 6.864 -14.627 1.00 89.75 415 ASN A CA 1
ATOM 3382 C C . ASN A 1 415 ? 13.848 7.368 -13.698 1.00 89.75 415 ASN A C 1
ATOM 3384 O O . ASN A 1 415 ? 13.622 7.609 -12.515 1.00 89.75 415 ASN A O 1
ATOM 3388 N N . GLY A 1 416 ? 15.048 7.538 -14.242 1.00 83.94 416 GLY A N 1
ATOM 3389 C CA . GLY A 1 416 ? 16.220 7.975 -13.494 1.00 83.94 416 GLY A CA 1
ATOM 3390 C C . GLY A 1 416 ? 17.496 7.794 -14.306 1.00 83.94 416 GLY A C 1
ATOM 3391 O O . GLY A 1 416 ? 17.592 6.877 -15.127 1.00 83.94 416 GLY A O 1
ATOM 3392 N N . ASN A 1 417 ? 18.465 8.674 -14.064 1.00 82.75 417 ASN A N 1
ATOM 3393 C CA . ASN A 1 417 ? 19.771 8.664 -14.729 1.00 82.75 417 ASN A CA 1
ATOM 3394 C C . ASN A 1 417 ? 20.888 8.125 -13.824 1.00 82.75 417 ASN A C 1
ATOM 3396 O O . ASN A 1 417 ? 22.032 8.044 -14.255 1.00 82.75 417 ASN A O 1
ATOM 3400 N N . ASP A 1 418 ? 20.562 7.752 -12.586 1.00 86.44 418 ASP A N 1
ATOM 3401 C CA . ASP A 1 418 ? 21.527 7.157 -11.670 1.00 86.44 418 ASP A CA 1
ATOM 3402 C C . ASP A 1 418 ? 21.872 5.721 -12.092 1.00 86.44 418 ASP A C 1
ATOM 3404 O O . ASP A 1 418 ? 21.016 4.937 -12.519 1.00 86.44 418 ASP A O 1
ATOM 3408 N N . ASN A 1 419 ? 23.154 5.399 -11.973 1.00 91.06 419 ASN A N 1
ATOM 3409 C CA . ASN A 1 419 ? 23.739 4.104 -12.273 1.00 91.06 419 ASN A CA 1
ATOM 3410 C C . ASN A 1 419 ? 24.523 3.523 -11.087 1.00 91.06 419 ASN A C 1
ATOM 3412 O O . ASN A 1 419 ? 25.133 2.464 -11.228 1.00 91.06 419 ASN A O 1
ATOM 3416 N N . SER A 1 420 ? 24.475 4.170 -9.916 1.00 92.88 420 SER A N 1
ATOM 3417 C CA . SER A 1 420 ? 25.107 3.714 -8.671 1.00 92.88 420 SER A CA 1
ATOM 3418 C C . SER A 1 420 ? 24.627 2.327 -8.230 1.00 92.88 420 SER A C 1
ATOM 3420 O O . SER A 1 420 ? 25.311 1.606 -7.504 1.00 92.88 420 SER A O 1
ATOM 3422 N N . ASN A 1 421 ? 23.441 1.934 -8.694 1.00 95.12 421 ASN A N 1
ATOM 3423 C CA . ASN A 1 421 ? 22.833 0.649 -8.414 1.00 95.12 421 ASN A CA 1
ATOM 3424 C C . ASN A 1 421 ? 23.336 -0.478 -9.343 1.00 95.12 421 ASN A C 1
ATOM 3426 O O . ASN A 1 421 ? 23.030 -1.643 -9.093 1.00 95.12 421 ASN A O 1
ATOM 3430 N N . ILE A 1 422 ? 24.073 -0.159 -10.412 1.00 95.75 422 ILE A N 1
ATOM 3431 C CA . ILE A 1 422 ? 24.632 -1.139 -11.349 1.00 95.75 422 ILE A CA 1
ATOM 3432 C C . ILE A 1 422 ? 25.888 -1.778 -10.751 1.00 95.75 422 ILE A C 1
ATOM 3434 O O . ILE A 1 422 ? 26.796 -1.090 -10.291 1.00 95.75 422 ILE A O 1
ATOM 3438 N N . VAL A 1 423 ? 25.969 -3.108 -10.826 1.00 95.62 423 VAL A N 1
ATOM 3439 C CA . VAL A 1 423 ? 27.175 -3.860 -10.467 1.00 95.62 423 VAL A CA 1
ATOM 3440 C C . VAL A 1 423 ? 27.992 -4.082 -11.739 1.00 95.62 423 VAL A C 1
ATOM 3442 O O . VAL A 1 423 ? 27.689 -4.965 -12.547 1.00 95.62 423 VAL A O 1
ATOM 3445 N N . TRP A 1 424 ? 28.995 -3.230 -11.948 1.00 95.88 424 TRP A N 1
ATOM 3446 C CA . TRP A 1 424 ? 29.940 -3.333 -13.063 1.00 95.88 424 TRP A CA 1
ATOM 3447 C C . TRP A 1 424 ? 30.917 -4.485 -12.842 1.00 95.88 424 TRP A C 1
ATOM 3449 O O . TRP A 1 424 ? 31.331 -4.726 -11.710 1.00 95.88 424 TRP A O 1
ATOM 3459 N N . ARG A 1 425 ? 31.334 -5.154 -13.921 1.00 95.56 425 ARG A N 1
ATOM 3460 C CA . ARG A 1 425 ? 32.443 -6.110 -13.826 1.00 95.56 425 ARG A CA 1
ATOM 3461 C C . ARG A 1 425 ? 33.744 -5.386 -13.449 1.00 95.56 425 ARG A C 1
ATOM 3463 O O . ARG A 1 425 ? 33.909 -4.230 -13.868 1.00 95.56 425 ARG A O 1
ATOM 3470 N N . PRO A 1 426 ? 34.667 -6.037 -12.716 1.00 95.94 426 PRO A N 1
ATOM 3471 C CA . PRO A 1 426 ? 35.889 -5.414 -12.202 1.00 95.94 426 PRO A CA 1
ATOM 3472 C C . PRO A 1 426 ? 36.684 -4.629 -13.252 1.00 95.94 426 PRO A C 1
ATOM 3474 O O . PRO A 1 426 ? 37.072 -3.488 -13.007 1.00 95.94 426 PRO A O 1
ATOM 3477 N N . GLU A 1 427 ? 36.846 -5.190 -14.451 1.00 95.56 427 GLU A N 1
ATOM 3478 C CA . GLU A 1 427 ? 37.602 -4.602 -15.561 1.00 95.56 427 GLU A CA 1
ATOM 3479 C C . GLU A 1 427 ? 37.003 -3.291 -16.091 1.00 95.56 427 GLU A C 1
ATOM 3481 O O . GLU A 1 427 ? 37.716 -2.467 -16.670 1.00 95.56 427 GLU A O 1
ATOM 3486 N N . PHE A 1 428 ? 35.706 -3.063 -15.868 1.00 94.44 428 PHE A N 1
ATOM 3487 C CA . PHE A 1 428 ? 35.029 -1.848 -16.298 1.00 94.44 428 PHE A CA 1
ATOM 3488 C C . PHE A 1 428 ? 34.874 -0.834 -15.178 1.00 94.44 428 PHE A C 1
ATOM 3490 O O . PHE A 1 428 ? 34.605 0.307 -15.517 1.00 94.44 428 PHE A O 1
ATOM 3497 N N . VAL A 1 429 ? 35.038 -1.163 -13.887 1.00 92.50 429 VAL A N 1
ATOM 3498 C CA . VAL A 1 429 ? 34.722 -0.265 -12.748 1.00 92.50 429 VAL A CA 1
ATOM 3499 C C . VAL A 1 429 ? 35.313 1.139 -12.921 1.00 92.50 429 VAL A C 1
ATOM 3501 O O . VAL A 1 429 ? 34.561 2.109 -12.856 1.00 92.50 429 VAL A O 1
ATOM 3504 N N . GLN A 1 430 ? 36.605 1.239 -13.245 1.00 92.88 430 GLN A N 1
ATOM 3505 C CA . GLN A 1 430 ? 37.326 2.514 -13.390 1.00 92.88 430 GLN A CA 1
ATOM 3506 C C . GLN A 1 430 ? 37.155 3.188 -14.765 1.00 92.88 430 GLN A C 1
ATOM 3508 O O . GLN A 1 430 ? 37.621 4.303 -14.970 1.00 92.88 430 GLN A O 1
ATOM 3513 N N . GLN A 1 431 ? 36.498 2.535 -15.728 1.00 92.12 431 GLN A N 1
ATOM 3514 C CA . GLN A 1 431 ? 36.288 3.105 -17.059 1.00 92.12 431 GLN A CA 1
ATOM 3515 C C . GLN A 1 431 ? 35.078 4.044 -17.060 1.00 92.12 431 GLN A C 1
ATOM 3517 O O . GLN A 1 431 ? 33.994 3.663 -16.618 1.00 92.12 431 GLN A O 1
ATOM 3522 N N . GLU A 1 432 ? 35.219 5.245 -17.619 1.00 92.56 432 GLU A N 1
ATOM 3523 C CA . GLU A 1 432 ? 34.095 6.181 -17.796 1.00 92.56 432 GLU A CA 1
ATOM 3524 C C . GLU A 1 432 ? 33.228 5.853 -19.019 1.00 92.56 432 GLU A C 1
ATOM 3526 O O . GLU A 1 432 ? 32.049 6.216 -19.087 1.00 92.56 432 GLU A O 1
ATOM 3531 N N . ARG A 1 433 ? 33.813 5.169 -20.007 1.00 93.38 433 ARG A N 1
ATOM 3532 C CA . ARG A 1 433 ? 33.180 4.833 -21.284 1.00 93.38 433 ARG A CA 1
ATOM 3533 C C . ARG A 1 433 ? 33.263 3.334 -21.527 1.00 93.38 433 ARG A C 1
ATOM 3535 O O . ARG A 1 433 ? 34.288 2.722 -21.259 1.00 93.38 433 ARG A O 1
ATOM 3542 N N . LEU A 1 434 ? 32.188 2.763 -22.056 1.00 91.25 434 LEU A N 1
ATOM 3543 C CA . LEU A 1 434 ? 32.103 1.354 -22.418 1.00 91.25 434 LEU A CA 1
ATOM 3544 C C . LEU A 1 434 ? 32.298 1.187 -23.929 1.00 91.25 434 LEU A C 1
ATOM 3546 O O . LEU A 1 434 ? 31.712 1.960 -24.699 1.00 91.25 434 LEU A O 1
ATOM 3550 N N . PRO A 1 435 ? 33.083 0.190 -24.366 1.00 90.06 435 PRO A N 1
ATOM 3551 C CA . PRO A 1 435 ? 33.300 -0.077 -25.781 1.00 90.06 435 PRO A CA 1
ATOM 3552 C C . PRO A 1 435 ? 32.045 -0.696 -26.411 1.00 90.06 435 PRO A C 1
ATOM 3554 O O . PRO A 1 435 ? 31.585 -1.744 -25.973 1.00 90.06 435 PRO A O 1
ATOM 3557 N N . PHE A 1 436 ? 31.500 -0.070 -27.451 1.00 85.38 436 PHE A N 1
ATOM 3558 C CA . PHE A 1 436 ? 30.477 -0.621 -28.347 1.00 85.38 436 PHE A CA 1
ATOM 3559 C C . PHE A 1 436 ? 31.111 -0.943 -29.712 1.00 85.38 436 PHE A C 1
ATOM 3561 O O . PHE A 1 436 ? 32.204 -0.472 -30.004 1.00 85.38 436 PHE A O 1
ATOM 3568 N N . ARG A 1 437 ? 30.438 -1.746 -30.555 1.00 80.94 437 ARG A N 1
ATOM 3569 C CA . ARG A 1 437 ? 31.002 -2.242 -31.833 1.00 80.94 437 ARG A CA 1
ATOM 3570 C C . ARG A 1 437 ? 31.674 -1.157 -32.686 1.00 80.94 437 ARG A C 1
ATOM 3572 O O . ARG A 1 437 ? 32.790 -1.380 -33.130 1.00 80.94 437 ARG A O 1
ATOM 3579 N N . ASP A 1 438 ? 31.025 -0.003 -32.833 1.00 83.19 438 ASP A N 1
ATOM 3580 C CA . ASP A 1 438 ? 31.491 1.089 -33.704 1.00 83.19 438 ASP A CA 1
ATOM 3581 C C . ASP A 1 438 ? 31.629 2.430 -32.957 1.00 83.19 438 ASP A C 1
ATOM 3583 O O . ASP A 1 438 ? 31.763 3.491 -33.564 1.00 83.19 438 ASP A O 1
ATOM 3587 N N . SER A 1 439 ? 31.520 2.424 -31.625 1.00 88.19 439 SER A N 1
ATOM 3588 C CA . SER A 1 439 ? 31.543 3.647 -30.815 1.00 88.19 439 SER A CA 1
ATOM 3589 C C . SER A 1 439 ? 31.857 3.352 -29.351 1.00 88.19 439 SER A C 1
ATOM 3591 O O . SER A 1 439 ? 32.059 2.212 -28.949 1.00 88.19 439 S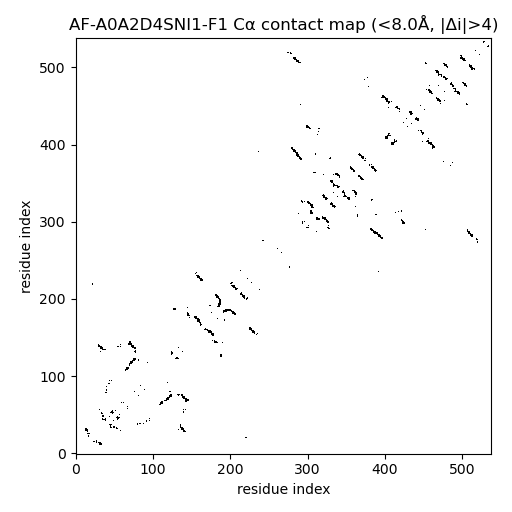ER A O 1
ATOM 3593 N N . SER A 1 440 ? 31.897 4.384 -28.515 1.00 88.62 440 SER A N 1
ATOM 3594 C CA . SER A 1 440 ? 31.921 4.221 -27.062 1.00 88.62 440 SER A CA 1
ATOM 3595 C C . SER A 1 440 ? 30.766 4.989 -26.441 1.00 88.62 440 SER A C 1
ATOM 3597 O O . SER A 1 440 ? 30.427 6.083 -26.896 1.00 88.62 440 SER A O 1
ATOM 3599 N N . VAL A 1 441 ? 30.171 4.433 -25.391 1.00 88.81 441 VAL A N 1
ATOM 3600 C CA . VAL A 1 441 ? 29.037 5.036 -24.679 1.00 88.81 441 VAL A CA 1
ATOM 3601 C C . VAL A 1 441 ? 29.478 5.381 -23.265 1.00 88.81 441 VAL A C 1
ATOM 3603 O O . VAL A 1 441 ? 30.095 4.560 -22.593 1.00 88.81 441 VAL A O 1
ATOM 3606 N N . SER A 1 442 ? 29.186 6.596 -22.799 1.00 90.62 442 SER A N 1
ATOM 3607 C CA . SER A 1 442 ? 29.509 6.980 -21.421 1.00 90.62 442 SER A CA 1
ATOM 3608 C C . SER A 1 442 ? 28.643 6.206 -20.428 1.00 90.62 442 SER A C 1
ATOM 3610 O O . SER A 1 442 ? 27.428 6.100 -20.619 1.00 90.62 442 SER A O 1
ATOM 3612 N N . LYS A 1 443 ? 29.235 5.707 -19.339 1.00 90.56 443 LYS A N 1
ATOM 3613 C CA . LYS A 1 443 ? 28.492 5.015 -18.278 1.00 90.56 443 LYS A CA 1
ATOM 3614 C C . LYS A 1 443 ? 27.388 5.866 -17.669 1.00 90.56 443 LYS A C 1
ATOM 3616 O O . LYS A 1 443 ? 26.350 5.319 -17.317 1.00 90.56 443 LYS A O 1
ATOM 3621 N N . SER A 1 444 ? 27.581 7.181 -17.564 1.00 88.31 444 SER A N 1
ATOM 3622 C CA . SER A 1 444 ? 26.574 8.099 -17.012 1.00 88.31 444 SER A CA 1
ATOM 3623 C C . SER A 1 444 ? 25.290 8.156 -17.847 1.00 88.31 444 SER A C 1
ATOM 3625 O O . SER A 1 444 ? 24.248 8.563 -17.347 1.00 88.31 444 SER A O 1
ATOM 3627 N N . SER A 1 445 ? 25.333 7.707 -19.106 1.00 86.25 445 SER A N 1
ATOM 3628 C CA . SER A 1 445 ? 24.149 7.590 -19.969 1.00 86.25 445 SER A CA 1
ATOM 3629 C C . SER A 1 445 ? 23.398 6.258 -19.818 1.00 86.25 445 SER A C 1
ATOM 3631 O O . SER A 1 445 ? 22.304 6.087 -20.363 1.00 86.25 445 SER A O 1
ATOM 3633 N N . ILE A 1 446 ? 23.973 5.298 -19.088 1.00 88.19 446 ILE A N 1
ATOM 3634 C CA . ILE A 1 446 ? 23.407 3.967 -18.872 1.00 88.19 446 ILE A CA 1
ATOM 3635 C C . ILE A 1 446 ? 22.828 3.922 -17.467 1.00 88.19 446 ILE A C 1
ATOM 3637 O O . ILE A 1 446 ? 23.571 3.943 -16.494 1.00 88.19 446 ILE A O 1
ATOM 3641 N N . SER A 1 447 ? 21.509 3.797 -17.366 1.00 90.25 447 SER A N 1
ATOM 3642 C CA . SER A 1 447 ? 20.811 3.609 -16.100 1.00 90.25 447 SER A CA 1
ATOM 3643 C C . SER A 1 447 ? 19.997 2.327 -16.140 1.00 90.25 447 SER A C 1
ATOM 3645 O O . SER A 1 447 ? 19.586 1.850 -17.199 1.00 90.25 447 SER A O 1
ATOM 3647 N N . THR A 1 448 ? 19.702 1.776 -14.970 1.00 88.75 448 THR A N 1
ATOM 3648 C CA . THR A 1 448 ? 18.893 0.556 -14.847 1.00 88.75 448 THR A CA 1
ATOM 3649 C C . THR A 1 448 ? 17.533 0.698 -15.545 1.00 88.75 448 THR A C 1
ATOM 3651 O O . THR A 1 448 ? 17.067 -0.229 -16.211 1.00 88.75 448 THR A O 1
ATOM 3654 N N . TYR A 1 449 ? 16.929 1.889 -15.505 1.00 87.00 449 TYR A N 1
ATOM 3655 C CA . TYR A 1 449 ? 15.668 2.157 -16.195 1.00 87.00 449 TYR A CA 1
ATOM 3656 C C . TYR A 1 449 ? 15.809 2.301 -17.708 1.00 87.00 449 TYR A C 1
ATOM 3658 O O . TYR A 1 449 ? 14.934 1.822 -18.427 1.00 87.00 449 TYR A O 1
ATOM 3666 N N . SER A 1 450 ? 16.894 2.890 -18.227 1.00 83.31 450 SER A N 1
ATOM 3667 C CA . SER A 1 450 ? 17.092 2.989 -19.683 1.00 83.31 450 SER A CA 1
ATOM 3668 C C . SER A 1 450 ? 17.298 1.616 -20.344 1.00 83.31 450 SER A C 1
ATOM 3670 O O . SER A 1 450 ? 16.993 1.431 -21.531 1.00 83.31 450 SER A O 1
ATOM 3672 N N . ILE A 1 451 ? 17.739 0.633 -19.550 1.00 82.75 451 ILE A N 1
ATOM 3673 C CA . ILE A 1 451 ? 17.861 -0.780 -19.922 1.00 82.75 451 ILE A CA 1
ATOM 3674 C C . ILE A 1 451 ? 16.491 -1.478 -19.922 1.00 82.75 451 ILE A C 1
ATOM 3676 O O . ILE A 1 451 ? 16.175 -2.201 -20.869 1.00 82.75 451 ILE A O 1
ATOM 3680 N N . MET A 1 452 ? 15.682 -1.267 -18.878 1.00 83.69 452 MET A N 1
ATOM 3681 C CA . MET A 1 452 ? 14.450 -2.032 -18.623 1.00 83.69 452 MET A CA 1
ATOM 3682 C C . MET A 1 452 ? 13.183 -1.441 -19.243 1.00 83.69 452 MET A C 1
ATOM 3684 O O . MET A 1 452 ? 12.210 -2.169 -19.467 1.00 83.69 452 MET A O 1
ATOM 3688 N N . VAL A 1 453 ? 13.165 -0.129 -19.483 1.00 90.69 453 VAL A N 1
ATOM 3689 C CA . VAL A 1 453 ? 11.955 0.638 -19.774 1.00 90.69 453 VAL A CA 1
ATOM 3690 C C . VAL A 1 453 ? 12.168 1.571 -20.972 1.00 90.69 453 VAL A C 1
ATOM 3692 O O . VAL A 1 453 ? 13.096 2.380 -21.010 1.00 90.69 453 VAL A O 1
ATOM 3695 N N . GLY A 1 454 ? 11.281 1.477 -21.967 1.00 91.88 454 GLY A N 1
ATOM 3696 C CA . GLY A 1 454 ? 11.254 2.396 -23.105 1.00 91.88 454 GLY A CA 1
ATOM 3697 C C . GLY A 1 454 ? 10.730 3.796 -22.736 1.00 91.88 454 GLY A C 1
ATOM 3698 O O . GLY A 1 454 ? 9.874 3.891 -21.853 1.00 91.88 454 GLY A O 1
ATOM 3699 N N . PRO A 1 455 ? 11.202 4.874 -23.404 1.00 94.19 455 PRO A N 1
ATOM 3700 C CA . PRO A 1 455 ? 10.667 6.236 -23.244 1.00 94.19 455 PRO A CA 1
ATOM 3701 C C . PRO A 1 455 ? 9.147 6.277 -23.402 1.00 94.19 455 PRO A C 1
ATOM 3703 O O . PRO A 1 455 ? 8.449 6.650 -22.469 1.00 94.19 455 PRO A O 1
ATOM 3706 N N . GLU A 1 456 ? 8.660 5.756 -24.528 1.00 96.25 456 GLU A N 1
ATOM 3707 C CA . GLU A 1 456 ? 7.262 5.416 -24.775 1.00 96.25 456 GLU A CA 1
ATOM 3708 C C . GLU A 1 456 ? 7.232 3.904 -25.046 1.00 96.25 456 GLU A C 1
ATOM 3710 O O . GLU A 1 456 ? 7.640 3.442 -26.114 1.00 96.25 456 GLU A O 1
ATOM 3715 N N . HIS A 1 457 ? 6.883 3.108 -24.037 1.00 96.25 457 HIS A N 1
ATOM 3716 C CA . HIS A 1 457 ? 7.019 1.650 -24.063 1.00 96.25 457 HIS A CA 1
ATOM 3717 C C . HIS A 1 457 ? 5.838 0.997 -24.789 1.00 96.25 457 HIS A C 1
ATOM 3719 O O . HIS A 1 457 ? 6.019 0.223 -25.734 1.00 96.25 457 HIS A O 1
ATOM 3725 N N . ALA A 1 458 ? 4.625 1.322 -24.350 1.00 98.00 458 ALA A N 1
ATOM 3726 C CA . ALA A 1 458 ? 3.387 0.741 -24.845 1.00 98.00 458 ALA A CA 1
ATOM 3727 C C . ALA A 1 458 ? 2.274 1.790 -24.920 1.00 98.00 458 ALA A C 1
ATOM 3729 O O . ALA A 1 458 ? 2.354 2.841 -24.287 1.00 98.00 458 ALA A O 1
ATOM 3730 N N . LEU A 1 459 ? 1.234 1.484 -25.688 1.00 98.12 459 LEU A N 1
ATOM 3731 C CA . LEU A 1 459 ? 0.008 2.264 -25.775 1.00 98.12 459 LEU A CA 1
ATOM 3732 C C . LEU A 1 459 ? -1.163 1.381 -25.353 1.00 98.12 459 LEU A C 1
ATOM 3734 O O . LEU A 1 459 ? -1.396 0.329 -25.955 1.00 98.12 459 LEU A O 1
ATOM 3738 N N . LEU A 1 460 ? -1.885 1.825 -24.329 1.00 97.81 460 LEU A N 1
ATOM 3739 C CA . LEU A 1 460 ? -3.160 1.266 -23.907 1.00 97.81 460 LEU A CA 1
ATOM 3740 C C . LEU A 1 460 ? -4.275 2.057 -24.591 1.00 97.81 460 LEU A C 1
ATOM 3742 O O . LEU A 1 460 ? -4.506 3.219 -24.265 1.00 97.81 460 LEU A O 1
ATOM 3746 N N . ASP A 1 461 ? -4.936 1.451 -25.570 1.00 96.19 461 ASP A N 1
ATOM 3747 C CA . ASP A 1 461 ? -5.995 2.097 -26.339 1.00 9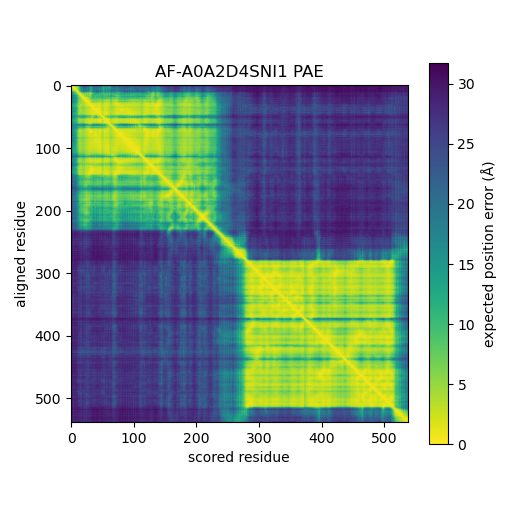6.19 461 ASP A CA 1
ATOM 3748 C C . ASP A 1 461 ? -7.376 1.687 -25.829 1.00 96.19 461 ASP A C 1
ATOM 3750 O O . ASP A 1 461 ? -7.742 0.510 -25.888 1.00 96.19 461 ASP A O 1
ATOM 3754 N N . LEU A 1 462 ? -8.123 2.678 -25.341 1.00 92.44 462 LEU A N 1
ATOM 3755 C CA . LEU A 1 462 ? -9.452 2.543 -24.748 1.00 92.44 462 LEU A CA 1
ATOM 3756 C C . LEU A 1 462 ? -10.526 3.280 -25.571 1.00 92.44 462 LEU A C 1
ATOM 3758 O O . LEU A 1 462 ? -11.638 3.486 -25.088 1.00 92.44 462 LEU A O 1
ATOM 3762 N N . LYS A 1 463 ? -10.216 3.697 -26.811 1.00 88.38 463 LYS A N 1
ATOM 3763 C CA . LYS A 1 463 ? -11.183 4.333 -27.731 1.00 88.38 463 LYS A CA 1
ATOM 3764 C C . LYS A 1 463 ? -12.289 3.386 -28.206 1.00 88.38 463 LYS A C 1
ATOM 3766 O O . LYS A 1 463 ? -13.358 3.844 -28.591 1.00 88.38 463 LYS A O 1
ATOM 3771 N N . GLY A 1 464 ? -12.021 2.085 -28.191 1.00 87.19 464 GLY A N 1
ATOM 3772 C CA . GLY A 1 464 ? -12.973 1.021 -28.503 1.00 87.19 464 GLY A CA 1
ATOM 3773 C C . GLY A 1 464 ? -12.778 -0.141 -27.537 1.00 87.19 464 GLY A C 1
ATOM 3774 O O . GLY A 1 464 ? -12.600 0.080 -26.338 1.00 87.19 464 GLY A O 1
ATOM 3775 N N . ASP A 1 465 ? -12.752 -1.368 -28.056 1.00 89.06 465 ASP A N 1
ATOM 3776 C CA . ASP A 1 465 ? -12.402 -2.530 -27.240 1.00 89.06 465 ASP A CA 1
ATOM 3777 C C . ASP A 1 465 ? -10.982 -2.372 -26.665 1.00 89.06 465 ASP A C 1
ATOM 3779 O O . ASP A 1 465 ? -10.042 -2.119 -27.435 1.00 89.06 465 ASP A O 1
ATOM 3783 N N . PRO A 1 466 ? -10.797 -2.520 -25.335 1.00 93.75 466 PRO A N 1
ATOM 3784 C CA . PRO A 1 466 ? -9.503 -2.323 -24.696 1.00 93.75 466 PRO A CA 1
ATOM 3785 C C . PRO A 1 466 ? -8.407 -3.152 -25.357 1.00 93.75 466 PRO A C 1
ATOM 3787 O O . PRO A 1 466 ? -8.523 -4.371 -25.528 1.00 93.75 466 PRO A O 1
ATOM 3790 N N . SER A 1 467 ? -7.321 -2.487 -25.741 1.00 96.88 467 SER A N 1
ATOM 3791 C CA . SER A 1 467 ? -6.208 -3.143 -26.417 1.00 96.88 467 SER A CA 1
ATOM 3792 C C . SER A 1 467 ? -4.857 -2.546 -26.043 1.00 96.88 467 SER A C 1
ATOM 3794 O O . SER A 1 467 ? -4.748 -1.377 -25.683 1.00 96.88 467 SER A O 1
ATOM 3796 N N . LEU A 1 468 ? -3.812 -3.368 -26.129 1.00 98.19 468 LEU A N 1
ATOM 3797 C CA . LEU A 1 468 ? -2.427 -2.981 -25.874 1.00 98.19 468 LEU A CA 1
ATOM 3798 C C . LEU A 1 468 ? -1.597 -3.172 -27.143 1.00 98.19 468 LEU A C 1
ATOM 3800 O O . LEU A 1 468 ? -1.741 -4.180 -27.840 1.00 98.19 468 LEU A O 1
ATOM 3804 N N . CYS A 1 469 ? -0.674 -2.258 -27.420 1.00 97.44 469 CYS A N 1
ATOM 3805 C CA . CYS A 1 469 ? 0.427 -2.494 -28.352 1.00 97.44 469 CYS A CA 1
ATOM 3806 C C . CYS A 1 469 ? 1.742 -1.944 -27.796 1.00 97.44 469 CYS A C 1
ATOM 3808 O O . CYS A 1 469 ? 1.751 -1.018 -26.988 1.00 97.44 469 CYS A O 1
ATOM 3810 N N . ILE A 1 470 ? 2.867 -2.514 -28.231 1.00 97.25 470 ILE A N 1
ATOM 3811 C CA . ILE A 1 470 ? 4.178 -1.905 -27.983 1.00 97.25 470 ILE A CA 1
ATOM 3812 C C . ILE A 1 470 ? 4.436 -0.811 -29.018 1.00 97.25 470 ILE A C 1
ATOM 3814 O O . ILE A 1 470 ? 4.033 -0.941 -30.176 1.00 97.25 470 ILE A O 1
ATOM 3818 N N . LEU A 1 471 ? 5.152 0.234 -28.621 1.00 96.38 471 LEU A N 1
ATOM 3819 C CA . LEU A 1 471 ? 5.529 1.327 -29.523 1.00 96.38 471 LEU A CA 1
ATOM 3820 C C . LEU A 1 471 ? 6.916 1.103 -30.143 1.00 96.38 471 LEU A C 1
ATOM 3822 O O . LEU A 1 471 ? 7.213 1.615 -31.219 1.00 96.38 471 LEU A O 1
ATOM 3826 N N . GLN A 1 472 ? 7.765 0.290 -29.503 1.00 91.69 472 GLN A N 1
ATOM 3827 C CA . GLN A 1 472 ? 9.150 0.065 -29.923 1.00 91.69 472 GLN A CA 1
ATOM 3828 C C . GLN A 1 472 ? 9.555 -1.407 -29.790 1.00 91.69 472 GLN A C 1
ATOM 3830 O O . GLN A 1 472 ? 9.459 -1.997 -28.719 1.00 91.69 472 GLN A O 1
ATOM 3835 N N . LYS A 1 473 ? 10.118 -1.999 -30.854 1.00 90.12 473 LYS A N 1
ATOM 3836 C CA . LYS A 1 473 ? 10.471 -3.436 -30.914 1.00 90.12 473 LYS A CA 1
ATOM 3837 C C . LYS A 1 473 ? 11.461 -3.888 -29.826 1.00 90.12 473 LYS A C 1
ATOM 3839 O O . LYS A 1 473 ? 11.433 -5.041 -29.408 1.00 90.12 473 LYS A O 1
ATOM 3844 N N . LYS A 1 474 ? 12.351 -2.994 -29.379 1.00 88.94 474 LYS A N 1
ATOM 3845 C CA . LYS A 1 474 ? 13.382 -3.269 -28.357 1.00 88.94 474 LYS A CA 1
ATOM 3846 C C . LYS A 1 474 ? 12.787 -3.550 -26.967 1.00 88.94 474 LYS A C 1
ATOM 3848 O O . LYS A 1 474 ? 13.439 -4.202 -26.141 1.00 88.94 474 LYS A O 1
ATOM 3853 N N . TYR A 1 475 ? 11.568 -3.076 -26.728 1.00 90.88 475 TYR A N 1
ATOM 3854 C CA . TYR A 1 475 ? 10.884 -3.095 -25.443 1.00 90.88 475 TYR A CA 1
ATOM 3855 C C . TYR A 1 475 ? 9.613 -3.951 -25.571 1.00 90.88 475 TYR A C 1
ATOM 3857 O O . TYR A 1 475 ? 8.544 -3.427 -25.880 1.00 90.88 475 TYR A O 1
ATOM 3865 N N . PRO A 1 476 ? 9.738 -5.288 -25.450 1.00 92.06 476 PRO A N 1
ATOM 3866 C CA . PRO A 1 476 ? 8.586 -6.171 -25.545 1.00 92.06 476 PRO A CA 1
ATOM 3867 C C . PRO A 1 476 ? 7.688 -6.011 -24.316 1.00 92.06 476 PRO A C 1
ATOM 3869 O O . PRO A 1 476 ? 8.177 -5.815 -23.205 1.00 92.06 476 PRO A O 1
ATOM 3872 N N . ALA A 1 477 ? 6.389 -6.185 -24.532 1.00 95.62 477 ALA A N 1
ATOM 3873 C CA . ALA A 1 477 ? 5.385 -6.282 -23.483 1.00 95.62 477 ALA A CA 1
ATOM 3874 C C . ALA A 1 477 ? 4.612 -7.595 -23.627 1.00 95.62 477 ALA A C 1
ATOM 3876 O O . ALA A 1 477 ? 4.656 -8.255 -24.674 1.00 95.62 477 ALA A O 1
ATOM 3877 N N . PHE A 1 478 ? 3.904 -7.981 -22.573 1.00 96.31 478 PHE A N 1
ATOM 3878 C CA . PHE A 1 478 ? 3.155 -9.232 -22.537 1.00 96.31 478 PHE A CA 1
ATOM 3879 C C . PHE A 1 478 ? 1.800 -9.025 -21.866 1.00 96.31 478 PHE A C 1
ATOM 3881 O O . PHE A 1 478 ? 1.662 -8.167 -20.999 1.00 96.31 478 PHE A O 1
ATOM 3888 N N . ILE A 1 479 ? 0.809 -9.819 -22.267 1.00 96.94 479 ILE A N 1
ATOM 3889 C CA . ILE A 1 479 ? -0.468 -9.952 -21.559 1.00 96.94 479 ILE A CA 1
ATOM 3890 C C . ILE A 1 479 ? -0.484 -11.345 -20.933 1.00 96.94 479 ILE A C 1
ATOM 3892 O O . ILE A 1 479 ? -0.380 -12.335 -21.659 1.00 96.94 479 ILE A O 1
ATOM 3896 N N . ARG A 1 480 ? -0.594 -11.429 -19.610 1.00 95.31 480 ARG A N 1
ATOM 3897 C CA . ARG A 1 480 ? -0.834 -12.668 -18.872 1.00 95.31 480 ARG A CA 1
ATOM 3898 C C . ARG A 1 480 ? -2.332 -12.806 -18.607 1.00 95.31 480 ARG A C 1
ATOM 3900 O O . ARG A 1 480 ? -2.956 -11.903 -18.058 1.00 95.31 480 ARG A O 1
ATOM 3907 N N . ARG A 1 481 ? -2.893 -13.942 -19.017 1.00 94.19 481 ARG A N 1
ATOM 3908 C CA . ARG A 1 481 ? -4.309 -14.301 -18.895 1.00 94.19 481 ARG A CA 1
ATOM 3909 C C . ARG A 1 481 ? -4.403 -15.680 -18.260 1.00 94.19 481 ARG A C 1
ATOM 3911 O O . ARG A 1 481 ? -4.259 -16.693 -18.949 1.00 94.19 481 ARG A O 1
ATOM 3918 N N . GLY A 1 482 ? -4.585 -15.709 -16.941 1.00 90.50 482 GLY A N 1
ATOM 3919 C CA . GLY A 1 482 ? -4.388 -16.930 -16.159 1.00 90.50 482 GLY A CA 1
ATOM 3920 C C . GLY A 1 482 ? -2.988 -17.502 -16.410 1.00 90.50 482 GLY A C 1
ATOM 3921 O O . GLY A 1 482 ? -1.997 -16.779 -16.325 1.00 90.50 482 GLY A O 1
ATOM 3922 N N . GLU A 1 483 ? -2.925 -18.769 -16.816 1.00 88.19 483 GLU A N 1
ATOM 3923 C CA . GLU A 1 483 ? -1.672 -19.478 -17.123 1.00 88.19 483 GLU A CA 1
ATOM 3924 C C . GLU A 1 483 ? -1.081 -19.154 -18.506 1.00 88.19 483 GLU A C 1
ATOM 3926 O O . GLU A 1 483 ? 0.028 -19.577 -18.838 1.00 88.19 483 GLU A O 1
ATOM 3931 N N . GLN A 1 484 ? -1.807 -18.421 -19.355 1.00 91.19 484 GLN A N 1
ATOM 3932 C CA . GLN A 1 484 ? -1.342 -18.087 -20.699 1.00 91.19 484 GLN A CA 1
ATOM 3933 C C . GLN A 1 484 ? -0.606 -16.752 -20.724 1.00 91.19 484 GLN A C 1
ATOM 3935 O O . GLN A 1 484 ? -1.025 -15.778 -20.102 1.00 91.19 484 GLN A O 1
ATOM 3940 N N . VAL A 1 485 ? 0.452 -16.679 -21.535 1.00 93.06 485 VAL A N 1
ATOM 3941 C CA . VAL A 1 485 ? 1.193 -15.439 -21.774 1.00 93.06 485 VAL A CA 1
ATOM 3942 C C . VAL A 1 485 ? 1.238 -15.127 -23.265 1.00 93.06 485 VAL A C 1
ATOM 3944 O O . VAL A 1 485 ? 1.790 -15.873 -24.072 1.00 93.06 485 VAL A O 1
ATOM 3947 N N . LEU A 1 486 ? 0.664 -13.988 -23.637 1.00 94.00 486 LEU A N 1
ATOM 3948 C CA . LEU A 1 486 ? 0.602 -13.487 -25.001 1.00 94.00 486 LEU A CA 1
ATOM 3949 C C . LEU A 1 486 ? 1.705 -12.448 -25.210 1.00 94.00 486 LEU A C 1
ATOM 3951 O O . LEU A 1 486 ? 1.664 -11.365 -24.633 1.00 94.00 486 LEU A O 1
ATOM 3955 N N . SER A 1 487 ? 2.666 -12.740 -26.086 1.00 93.81 487 SER A N 1
ATOM 3956 C CA . SER A 1 487 ? 3.714 -11.774 -26.444 1.00 93.81 487 SER A CA 1
ATOM 3957 C C . SER A 1 487 ? 3.192 -10.662 -27.361 1.00 93.81 487 SER A C 1
ATOM 3959 O O . SER A 1 487 ? 2.426 -10.922 -28.301 1.00 93.81 487 SER A O 1
ATOM 3961 N N . LEU A 1 488 ? 3.644 -9.431 -27.105 1.00 93.44 488 LEU A N 1
ATOM 3962 C CA . LEU A 1 488 ? 3.528 -8.271 -27.982 1.00 93.44 488 LEU A CA 1
ATOM 3963 C C . LEU A 1 488 ? 4.933 -7.910 -28.470 1.00 93.44 488 LEU A C 1
ATOM 3965 O O . LEU A 1 488 ? 5.663 -7.162 -27.826 1.00 93.44 488 LEU A O 1
ATOM 3969 N N . SER A 1 489 ? 5.331 -8.483 -29.606 1.00 85.31 489 SER A N 1
ATOM 3970 C CA . SER A 1 489 ? 6.678 -8.324 -30.177 1.00 85.31 489 SER A CA 1
ATOM 3971 C C . SER A 1 489 ? 6.730 -7.443 -31.428 1.00 85.31 489 SER A C 1
ATOM 3973 O O . SER A 1 489 ? 7.815 -7.147 -31.929 1.00 85.31 489 SER A O 1
ATOM 3975 N N . THR A 1 490 ? 5.571 -7.060 -31.967 1.00 90.62 490 THR A N 1
ATOM 3976 C CA . THR A 1 490 ? 5.454 -6.267 -33.196 1.00 90.62 490 THR A CA 1
ATOM 3977 C C . THR A 1 490 ? 4.903 -4.882 -32.852 1.00 90.62 490 THR A C 1
ATOM 3979 O O . THR A 1 490 ? 3.783 -4.813 -32.340 1.00 90.62 490 THR A O 1
ATOM 3982 N N . PRO A 1 491 ? 5.650 -3.795 -33.129 1.00 94.25 491 PRO A N 1
ATOM 3983 C CA . PRO A 1 491 ? 5.185 -2.427 -32.912 1.00 94.25 491 PRO A CA 1
ATOM 3984 C C . PRO A 1 491 ? 3.825 -2.148 -33.539 1.00 94.25 491 PRO A C 1
ATOM 3986 O O . PRO A 1 491 ? 3.544 -2.621 -34.638 1.00 94.25 491 PRO A O 1
ATOM 3989 N N . ASN A 1 492 ? 2.989 -1.390 -32.829 1.00 93.56 492 ASN A N 1
ATOM 3990 C CA . ASN A 1 492 ? 1.665 -0.923 -33.256 1.00 93.56 492 ASN A CA 1
ATOM 3991 C C . ASN A 1 492 ? 0.623 -2.016 -33.558 1.00 93.56 492 ASN A C 1
ATOM 3993 O O . ASN A 1 492 ? -0.531 -1.702 -33.847 1.00 93.56 492 ASN A O 1
ATOM 3997 N N . ARG A 1 493 ? 0.972 -3.303 -33.437 1.00 95.62 493 ARG A N 1
ATOM 3998 C CA . ARG A 1 493 ? 0.009 -4.399 -33.558 1.00 95.62 493 ARG A CA 1
ATOM 3999 C C . ARG A 1 493 ? -0.760 -4.546 -32.248 1.00 95.62 493 ARG A C 1
ATOM 4001 O O . ARG A 1 493 ? -0.226 -5.063 -31.267 1.00 95.62 493 ARG A O 1
ATOM 4008 N N . LYS A 1 494 ? -2.014 -4.094 -32.251 1.00 95.88 494 LYS A N 1
ATOM 4009 C CA . LYS A 1 494 ? -2.922 -4.171 -31.102 1.00 95.88 494 LYS A CA 1
ATOM 4010 C C . LYS A 1 494 ? -3.258 -5.621 -30.752 1.00 95.88 494 LYS A C 1
ATOM 4012 O O . LYS A 1 494 ? -3.509 -6.443 -31.635 1.00 95.88 494 LYS A O 1
ATOM 4017 N N . LYS A 1 495 ? -3.284 -5.920 -29.456 1.00 97.38 495 LYS A N 1
ATOM 4018 C CA . LYS A 1 495 ? -3.856 -7.140 -28.882 1.00 97.38 495 LYS A CA 1
ATOM 4019 C C . LYS A 1 495 ? -4.959 -6.774 -27.904 1.00 97.38 495 LYS A C 1
ATOM 4021 O O . LYS A 1 495 ? -4.768 -5.885 -27.083 1.00 97.38 495 LYS A O 1
ATOM 4026 N N . SER A 1 496 ? -6.089 -7.468 -28.003 1.00 96.50 496 SER A N 1
ATOM 4027 C CA . SER A 1 496 ? -7.225 -7.274 -27.101 1.00 96.50 496 SER A CA 1
ATOM 4028 C C . SER A 1 496 ? -6.862 -7.671 -25.668 1.00 96.50 496 SER A C 1
ATOM 4030 O O . SER A 1 496 ? -6.239 -8.715 -25.442 1.00 96.50 496 SER A O 1
ATOM 4032 N N . ILE A 1 497 ? -7.275 -6.824 -24.729 1.00 95.62 497 ILE A N 1
ATOM 4033 C CA . ILE A 1 497 ? -7.181 -7.023 -23.287 1.00 95.62 497 ILE A CA 1
ATOM 4034 C C . ILE A 1 497 ? -8.579 -7.362 -22.770 1.00 95.62 497 ILE A C 1
ATOM 4036 O O . ILE A 1 497 ? -9.566 -6.756 -23.184 1.00 95.62 497 ILE A O 1
ATOM 4040 N N . LEU A 1 498 ? -8.663 -8.316 -21.851 1.00 93.88 498 LEU A N 1
ATOM 4041 C CA . LEU A 1 498 ? -9.877 -8.653 -21.118 1.00 93.88 498 LEU A CA 1
ATOM 4042 C C . LEU A 1 498 ? -9.769 -8.167 -19.671 1.00 93.88 498 LEU A C 1
ATOM 4044 O O . LEU A 1 498 ? -8.677 -8.055 -19.122 1.00 93.88 498 LEU A O 1
ATOM 4048 N N . SER A 1 499 ? -10.909 -7.903 -19.034 1.00 92.50 499 SER A N 1
ATOM 4049 C CA . SER A 1 499 ? -10.921 -7.644 -17.594 1.00 92.50 499 SER A CA 1
ATOM 4050 C C . SER A 1 499 ? -10.432 -8.881 -16.837 1.00 92.50 499 SER A C 1
ATOM 4052 O O . SER A 1 499 ? -10.871 -9.994 -17.130 1.00 92.50 499 SER A O 1
ATOM 4054 N N . GLY A 1 500 ? -9.549 -8.669 -15.865 1.00 93.12 500 GLY A N 1
ATOM 4055 C CA . GLY A 1 500 ? -8.802 -9.699 -15.145 1.00 93.12 500 GLY A CA 1
ATOM 4056 C C . GLY A 1 500 ? -7.450 -10.053 -15.776 1.00 93.12 500 GLY A C 1
ATOM 4057 O O . GLY A 1 500 ? -6.685 -10.788 -15.157 1.00 93.12 500 GLY A O 1
ATOM 4058 N N . ASP A 1 501 ? -7.128 -9.548 -16.974 1.00 96.81 501 ASP A N 1
ATOM 4059 C CA . ASP A 1 501 ? -5.787 -9.715 -17.543 1.00 96.81 501 ASP A CA 1
ATOM 4060 C C . ASP A 1 501 ? -4.749 -8.922 -16.740 1.00 96.81 501 ASP A C 1
ATOM 4062 O O . ASP A 1 501 ? -5.034 -7.868 -16.167 1.00 96.81 501 ASP A O 1
ATOM 4066 N N . GLU A 1 502 ? -3.502 -9.380 -16.791 1.00 97.19 502 GLU A N 1
ATOM 4067 C CA . GLU A 1 502 ? -2.352 -8.616 -16.329 1.00 97.19 502 GLU A CA 1
ATOM 4068 C C . GLU A 1 502 ? -1.470 -8.220 -17.508 1.00 97.19 502 GLU A C 1
ATOM 4070 O O . GLU A 1 502 ? -1.121 -9.046 -18.349 1.00 97.19 502 GLU A O 1
ATOM 4075 N N . ILE A 1 503 ? -1.062 -6.959 -17.570 1.00 97.44 503 ILE A N 1
ATOM 4076 C CA . ILE A 1 503 ? -0.111 -6.471 -18.562 1.00 97.44 503 ILE A CA 1
ATOM 4077 C C . ILE A 1 503 ? 1.265 -6.302 -17.918 1.00 97.44 503 ILE A C 1
ATOM 4079 O O . ILE A 1 503 ? 1.417 -5.684 -16.864 1.00 97.44 503 ILE A O 1
ATOM 4083 N N . LEU A 1 504 ? 2.279 -6.876 -18.558 1.00 96.75 504 LEU A N 1
ATOM 4084 C CA . LEU A 1 504 ? 3.673 -6.835 -18.138 1.00 96.75 504 LEU A CA 1
ATOM 4085 C C . LEU A 1 504 ? 4.393 -5.863 -19.070 1.00 96.75 504 LEU A C 1
ATOM 4087 O O . LEU A 1 504 ? 4.643 -6.184 -20.237 1.00 96.75 504 LEU A O 1
ATOM 4091 N N . VAL A 1 505 ? 4.671 -4.657 -18.572 1.00 96.12 505 VAL A N 1
ATOM 4092 C CA . VAL A 1 505 ? 5.235 -3.553 -19.360 1.00 96.12 505 VAL A CA 1
ATOM 4093 C C . VAL A 1 505 ? 6.431 -2.974 -18.616 1.00 96.12 505 VAL A C 1
ATOM 4095 O O . VAL A 1 505 ? 6.314 -2.476 -17.497 1.00 96.12 505 VAL A O 1
ATOM 4098 N N . GLY A 1 506 ? 7.612 -3.028 -19.234 1.00 94.31 506 GLY A N 1
ATOM 4099 C CA . GLY A 1 506 ? 8.841 -2.595 -18.570 1.00 94.31 506 GLY A CA 1
ATOM 4100 C C . GLY A 1 506 ? 9.123 -3.442 -17.338 1.00 94.31 506 GLY A C 1
ATOM 4101 O O . GLY A 1 506 ? 9.240 -4.657 -17.451 1.00 94.31 506 GLY A O 1
ATOM 4102 N N . ASN A 1 507 ? 9.257 -2.806 -16.181 1.00 94.69 507 ASN A N 1
ATOM 4103 C CA . ASN A 1 507 ? 9.485 -3.452 -14.889 1.00 94.69 507 ASN A CA 1
ATOM 4104 C C . ASN A 1 507 ? 8.222 -3.496 -14.008 1.00 94.69 507 ASN A C 1
ATOM 4106 O O . ASN A 1 507 ? 8.339 -3.656 -12.798 1.00 94.69 507 ASN A O 1
ATOM 4110 N N . GLN A 1 508 ? 7.030 -3.317 -14.582 1.00 96.06 508 GLN A N 1
ATOM 4111 C CA . GLN A 1 508 ? 5.775 -3.260 -13.832 1.00 96.06 508 GLN A CA 1
ATOM 4112 C C . GLN A 1 508 ? 4.784 -4.319 -14.301 1.00 96.06 508 GLN A C 1
ATOM 4114 O O . GLN A 1 508 ? 4.685 -4.610 -15.498 1.00 96.06 508 GLN A O 1
ATOM 4119 N N . VAL A 1 509 ? 4.026 -4.842 -13.340 1.00 96.50 509 VAL A N 1
ATOM 4120 C CA . VAL A 1 509 ? 2.831 -5.648 -13.582 1.00 96.50 509 VAL A CA 1
ATOM 4121 C C . VAL A 1 509 ? 1.616 -4.791 -13.284 1.00 96.50 509 VAL A C 1
ATOM 4123 O O . VAL A 1 509 ? 1.522 -4.199 -12.205 1.00 96.50 509 VAL A O 1
ATOM 4126 N N . PHE A 1 510 ? 0.680 -4.744 -14.224 1.00 97.12 510 PHE A N 1
ATOM 4127 C CA . PHE A 1 510 ? -0.594 -4.082 -14.012 1.00 97.12 510 PHE A CA 1
ATOM 4128 C C . PHE A 1 510 ? -1.759 -5.042 -14.241 1.00 97.12 510 PHE A C 1
ATOM 4130 O O . PHE A 1 510 ? -1.919 -5.546 -15.346 1.00 97.12 510 PHE A O 1
ATOM 4137 N N . GLY A 1 511 ? -2.601 -5.255 -13.234 1.00 96.44 511 GLY A N 1
ATOM 4138 C CA . GLY A 1 511 ? -3.913 -5.874 -13.412 1.00 96.44 511 GLY A CA 1
ATOM 4139 C C . GLY A 1 511 ? -4.884 -4.905 -14.084 1.00 96.44 511 GLY A C 1
ATOM 4140 O O . GLY A 1 511 ? -4.897 -3.718 -13.762 1.00 96.44 511 GLY A O 1
ATOM 4141 N N . VAL A 1 512 ? -5.688 -5.389 -15.023 1.00 94.88 512 VAL A N 1
ATOM 4142 C CA . VAL A 1 512 ? -6.646 -4.584 -15.787 1.00 94.88 512 VAL A CA 1
ATOM 4143 C C . VAL A 1 512 ? -8.060 -5.015 -15.422 1.00 94.88 512 VAL A C 1
ATOM 4145 O O . VAL A 1 512 ? -8.423 -6.165 -15.639 1.00 94.88 512 VAL A O 1
ATOM 4148 N N . TYR A 1 513 ? -8.881 -4.098 -14.914 1.00 90.94 513 TYR A N 1
ATOM 4149 C CA . TYR A 1 513 ? -10.241 -4.399 -14.464 1.00 90.94 513 TYR A CA 1
ATOM 4150 C C . TYR A 1 513 ? -11.247 -3.422 -15.059 1.00 90.94 513 TYR A C 1
ATOM 4152 O O . TYR A 1 513 ? -11.070 -2.206 -14.980 1.00 90.94 513 TYR A O 1
ATOM 4160 N N . PHE A 1 514 ? -12.299 -3.959 -15.673 1.00 85.69 514 PHE A N 1
ATOM 4161 C CA . PHE A 1 514 ? -13.395 -3.187 -16.250 1.00 85.69 514 PHE A CA 1
ATOM 4162 C C . PHE A 1 514 ? -14.647 -4.043 -16.453 1.00 85.69 514 PHE A C 1
ATOM 4164 O O . PHE A 1 514 ? -14.586 -5.266 -16.571 1.00 85.69 514 PHE A O 1
ATOM 4171 N N . HIS A 1 515 ? -15.810 -3.405 -16.541 1.00 69.81 515 HIS A N 1
ATOM 4172 C CA . HIS A 1 515 ? -17.054 -4.112 -16.827 1.00 69.81 515 HIS A CA 1
ATOM 4173 C C . HIS A 1 515 ? -17.158 -4.411 -18.332 1.00 69.81 515 HIS A C 1
ATOM 4175 O O . HIS A 1 515 ? -17.067 -3.514 -19.165 1.00 69.81 515 HIS A O 1
ATOM 4181 N N . LYS A 1 516 ? -17.310 -5.701 -18.683 1.00 55.84 516 LYS A N 1
ATOM 4182 C CA . LYS A 1 516 ? -17.333 -6.216 -20.072 1.00 55.84 516 LYS A CA 1
ATOM 4183 C C . LYS A 1 516 ? -18.378 -5.545 -20.960 1.00 55.84 516 LYS A C 1
ATOM 4185 O O . LYS A 1 516 ? -18.177 -5.451 -22.167 1.00 55.84 516 LYS A O 1
ATOM 4190 N N . THR A 1 517 ? -19.476 -5.099 -20.366 1.00 53.78 517 THR A N 1
ATOM 4191 C CA . THR A 1 517 ? -20.443 -4.253 -21.046 1.00 53.78 517 THR A CA 1
ATOM 4192 C C . THR A 1 517 ? -20.198 -2.843 -20.551 1.00 53.78 517 THR A C 1
ATOM 4194 O O . THR A 1 517 ? -20.322 -2.624 -19.342 1.00 53.78 517 THR A O 1
ATOM 4197 N N . PRO A 1 518 ? -19.862 -1.885 -21.436 1.00 51.53 518 PRO A N 1
ATOM 4198 C CA . PRO A 1 518 ? -19.963 -0.487 -21.080 1.00 51.53 518 PRO A CA 1
ATOM 4199 C C . PRO A 1 518 ? -21.360 -0.322 -20.521 1.00 51.53 518 PRO A C 1
ATOM 4201 O O . PRO A 1 518 ? -22.339 -0.653 -21.195 1.00 51.53 518 PRO A O 1
ATOM 4204 N N . ILE A 1 519 ? -21.456 0.069 -19.259 1.00 48.09 519 ILE A N 1
ATOM 4205 C CA . ILE A 1 519 ? -22.729 -0.009 -18.559 1.00 48.09 519 ILE A CA 1
ATOM 4206 C C . ILE A 1 519 ? -23.741 0.935 -19.252 1.00 48.09 519 ILE A C 1
ATOM 4208 O O . ILE A 1 519 ? -24.935 0.743 -19.108 1.00 48.09 519 ILE A O 1
ATOM 4212 N N . TRP A 1 520 ? -23.304 1.843 -20.141 1.00 48.22 520 TRP A N 1
ATOM 4213 C CA . TRP A 1 520 ? -24.186 2.617 -21.020 1.00 48.22 520 TRP A CA 1
ATOM 4214 C C . TRP A 1 520 ? -24.921 1.768 -22.058 1.00 48.22 520 TRP A C 1
ATOM 4216 O O . TRP A 1 520 ? -26.070 2.069 -22.308 1.00 48.22 520 TRP A O 1
ATOM 4226 N N . LYS A 1 521 ? -24.354 0.680 -22.601 1.00 46.78 521 LYS A N 1
ATOM 4227 C CA . LYS A 1 521 ? -25.087 -0.247 -23.491 1.00 46.78 521 LYS A CA 1
ATOM 4228 C C . LYS A 1 521 ? -26.121 -1.078 -22.731 1.00 46.78 521 LYS A C 1
ATOM 4230 O O . LYS A 1 521 ? -27.183 -1.383 -23.261 1.00 46.78 521 LYS A O 1
ATOM 4235 N N . GLN A 1 522 ? -25.820 -1.441 -21.481 1.00 49.44 522 GLN A N 1
ATOM 4236 C CA . GLN A 1 522 ? -26.795 -2.096 -20.600 1.00 49.44 522 GLN A CA 1
ATOM 4237 C C . GLN A 1 522 ? -27.882 -1.117 -20.163 1.00 49.44 522 GLN A C 1
ATOM 4239 O O . GLN A 1 522 ? -29.058 -1.440 -20.272 1.00 49.44 522 GLN A O 1
ATOM 4244 N N . ALA A 1 523 ? -27.502 0.088 -19.742 1.00 50.44 523 ALA A N 1
ATOM 4245 C CA . ALA A 1 523 ? -28.417 1.157 -19.383 1.00 50.44 523 ALA A CA 1
ATOM 4246 C C . ALA A 1 523 ? -29.269 1.576 -20.581 1.00 50.44 523 ALA A C 1
ATOM 4248 O O . ALA A 1 523 ? -30.458 1.740 -20.407 1.00 50.44 523 ALA A O 1
ATOM 4249 N N . GLU A 1 524 ? -28.721 1.662 -21.791 1.00 49.41 524 GLU A N 1
ATOM 4250 C CA . GLU A 1 524 ? -29.463 1.937 -23.025 1.00 49.41 524 GLU A CA 1
ATOM 4251 C C . GLU A 1 524 ? -30.476 0.823 -23.316 1.00 49.41 524 GLU A C 1
ATOM 4253 O O . GLU A 1 524 ? -31.637 1.128 -23.553 1.00 49.41 524 GLU A O 1
ATOM 4258 N N . SER A 1 525 ? -30.109 -0.459 -23.177 1.00 49.72 525 SER A N 1
ATOM 4259 C CA . SER A 1 525 ? -31.080 -1.561 -23.312 1.00 49.72 525 SER A CA 1
ATOM 4260 C C . SER A 1 525 ? -32.181 -1.530 -22.239 1.00 49.72 525 SER A C 1
ATOM 4262 O O . SER A 1 525 ? -33.354 -1.692 -22.555 1.00 49.72 525 SER A O 1
ATOM 4264 N N . ILE A 1 526 ? -31.828 -1.232 -20.983 1.00 51.78 526 ILE A N 1
ATOM 4265 C CA . ILE A 1 526 ? -32.765 -1.166 -19.850 1.00 51.78 526 ILE A CA 1
ATOM 4266 C C . ILE A 1 526 ? -33.660 0.081 -19.946 1.00 51.78 526 ILE A C 1
ATOM 4268 O O . ILE A 1 526 ? -34.849 0.028 -19.626 1.00 51.78 526 ILE A O 1
ATOM 4272 N N . LEU A 1 527 ? -33.110 1.205 -20.411 1.00 50.62 527 LEU A N 1
ATOM 4273 C CA . LEU A 1 527 ? -33.834 2.448 -20.664 1.00 50.62 527 LEU A CA 1
ATOM 4274 C C . LEU A 1 527 ? -34.796 2.258 -21.840 1.00 50.62 527 LEU A C 1
ATOM 4276 O O . LEU A 1 527 ? -35.974 2.546 -21.695 1.00 50.62 527 LEU A O 1
ATOM 4280 N N . LEU A 1 528 ? -34.368 1.665 -22.957 1.00 51.66 528 LEU A N 1
ATOM 4281 C CA . LEU A 1 528 ? -35.240 1.370 -24.106 1.00 51.66 528 LEU A CA 1
ATOM 4282 C C . LEU A 1 528 ? -36.383 0.384 -23.776 1.00 51.66 528 LEU A C 1
ATOM 4284 O O . LEU A 1 528 ? -37.443 0.398 -24.417 1.00 51.66 528 LEU A O 1
ATOM 4288 N N . GLU A 1 529 ? -36.201 -0.462 -22.764 1.00 48.34 529 GLU A N 1
ATOM 4289 C CA . GLU A 1 529 ? -37.221 -1.396 -22.280 1.00 48.34 529 GLU A CA 1
ATOM 4290 C C . GLU A 1 529 ? -38.119 -0.828 -21.174 1.00 48.34 529 GLU A C 1
ATOM 4292 O O . GLU A 1 529 ? -39.197 -1.376 -20.932 1.00 48.34 529 GLU A O 1
ATOM 4297 N N . THR A 1 530 ? -37.757 0.290 -20.534 1.00 51.12 530 THR A N 1
ATOM 4298 C CA . THR A 1 530 ? -38.592 0.862 -19.473 1.00 51.12 530 THR A CA 1
ATOM 4299 C C . THR A 1 530 ? -39.763 1.669 -20.055 1.00 51.12 530 THR A C 1
ATOM 4301 O O . THR A 1 530 ? -39.562 2.540 -20.908 1.00 51.12 530 THR A O 1
ATOM 4304 N N . PRO A 1 531 ? -41.005 1.462 -19.564 1.00 47.78 531 PRO A N 1
ATOM 4305 C CA . PRO A 1 531 ? -42.191 2.191 -20.031 1.00 47.78 531 PRO A CA 1
ATOM 4306 C C . PRO A 1 531 ? -42.047 3.718 -19.954 1.00 47.78 531 PRO A C 1
ATOM 4308 O O . PRO A 1 531 ? -42.608 4.435 -20.776 1.00 47.78 531 PRO A O 1
ATOM 4311 N N . LEU A 1 532 ? -41.260 4.207 -18.989 1.00 45.00 532 LEU A N 1
ATOM 4312 C CA . LEU A 1 532 ? -41.000 5.628 -18.768 1.00 45.00 532 LEU A CA 1
ATOM 4313 C C . LEU A 1 532 ? -40.209 6.269 -19.917 1.00 45.00 532 LEU A C 1
ATOM 4315 O O . LEU A 1 532 ? -40.522 7.383 -20.320 1.00 45.00 532 LEU A O 1
ATOM 4319 N N . TYR A 1 533 ? -39.205 5.567 -20.452 1.00 44.56 533 TYR A N 1
ATOM 4320 C CA . TYR A 1 533 ? -38.428 6.054 -21.588 1.00 44.56 533 TYR A CA 1
ATOM 4321 C C . TYR A 1 533 ? -39.275 5.995 -22.856 1.00 44.56 533 TYR A C 1
ATOM 4323 O O . TYR A 1 533 ? -39.353 6.984 -23.568 1.00 44.56 533 TYR A O 1
ATOM 4331 N N . ARG A 1 534 ? -40.020 4.900 -23.085 1.00 50.25 534 ARG A N 1
ATOM 4332 C CA . ARG A 1 534 ? -40.955 4.801 -24.222 1.00 50.25 534 ARG A CA 1
ATOM 4333 C C . ARG A 1 534 ? -41.991 5.927 -24.238 1.00 50.25 534 ARG A C 1
ATOM 4335 O O . ARG A 1 534 ? -42.277 6.429 -25.312 1.00 50.25 534 ARG A O 1
ATOM 4342 N N . ALA A 1 535 ? -42.475 6.353 -23.071 1.00 51.00 535 ALA A N 1
ATOM 4343 C CA . ALA A 1 535 ? -43.384 7.492 -22.919 1.00 51.00 535 ALA A CA 1
ATOM 4344 C C . ALA A 1 535 ? -42.709 8.878 -23.039 1.00 51.00 535 ALA A C 1
ATOM 4346 O O . ALA A 1 535 ? -43.405 9.885 -23.096 1.00 51.00 535 ALA A O 1
ATOM 4347 N N . LEU A 1 536 ? -41.373 8.948 -23.002 1.00 42.94 536 LEU A N 1
ATOM 4348 C CA . LEU A 1 536 ? -40.583 10.173 -23.194 1.00 42.94 536 LEU A CA 1
ATOM 4349 C C . LEU A 1 536 ? -40.169 10.387 -24.660 1.00 42.94 536 LEU A C 1
ATOM 4351 O O . LEU A 1 536 ? -39.936 11.528 -25.047 1.00 42.94 536 LEU A O 1
ATOM 4355 N N . ILE A 1 537 ? -40.044 9.312 -25.449 1.00 41.44 537 ILE A N 1
ATOM 4356 C CA . ILE A 1 537 ? -39.741 9.352 -26.897 1.00 41.44 537 ILE A CA 1
ATOM 4357 C C . ILE A 1 537 ? -40.979 9.214 -27.803 1.00 41.44 537 ILE A C 1
ATOM 4359 O O . ILE A 1 537 ? -40.854 9.423 -29.009 1.00 41.44 537 ILE A O 1
ATOM 4363 N N . SER A 1 538 ? -42.150 8.877 -27.250 1.00 46.06 538 SER A N 1
ATOM 4364 C CA . SER A 1 538 ? -43.469 9.039 -27.890 1.00 46.06 538 SER A CA 1
ATOM 4365 C C . SER A 1 538 ? -44.060 10.400 -27.562 1.00 46.06 538 SER A C 1
ATOM 4367 O O . SER A 1 538 ? -44.631 11.031 -28.474 1.00 46.06 538 SER A O 1
#

Mean predicted aligned error: 17.72 Å